Protein AF-A0A2U1Q0V3-F1 (afdb_monomer)

InterPro domains:
  IPR026960 Reverse transcriptase zinc-binding domain [PF13966] (306-371)

Sequence (558 aa):
MAVGLKFEVYTKCLMKVLKESGAGIWKVRDSSIFGAALTVEEHFVAVDLFVMAVGLKFEAHTKCLMKVLKESGAGILKVRDSSIFGASIRRKFFYGIQDGDKKIMWVKWSKILAAKKYGGLGVSSYFALNKALLFRWVWRFVIHDDSLWYRVISAMHGPSFLQCSSRYSSVWGNIVREIHKLKNKGVDLLSYCRIRVGNGLKTSFWKDPWIDDSLLCHRYPRVFALETNRDICVADKLSDSIDGSLRRSARGGSEEQQLVQLQNLVGSSVLSSVDDRWVWSLSGDGMFRVKGARTLLDEIFLPKDHNATRWCKFIPIKVNVFAWKLSIDRLPTRMNLLKRDVYIPDSSCPICKDSPEDSSHLFFTCSLAADVLRLICRWWGLNWTHISSYEEWLCWIKDIRLGSKIKLMLEGVFYIAWWSIWSFRNGLLFAAKIPRKDIIFDDIVSRAYRASNANYALVIPVIMLFCFLKVMNELKKSGFVKTINMMDISIDALFNNMNQNEGEVNELMGVKTKEVMIWNPLALVVEKKKVSKCKENIVVESDSKSDNEEEMNTAYGP

Radius of gyration: 36.23 Å; Cα contacts (8 Å, |Δi|>4): 499; chains: 1; bounding box: 94×77×94 Å

Structure (mmCIF, N/CA/C/O backbone):
data_AF-A0A2U1Q0V3-F1
#
_entry.id   AF-A0A2U1Q0V3-F1
#
loop_
_atom_site.group_PDB
_atom_site.id
_atom_site.type_symbol
_atom_site.label_atom_id
_atom_site.label_alt_id
_atom_site.label_comp_id
_atom_site.label_asym_id
_atom_site.label_entity_id
_atom_site.label_seq_id
_atom_site.pdbx_PDB_ins_code
_atom_site.Cartn_x
_atom_site.Cartn_y
_atom_site.Cartn_z
_atom_site.occupancy
_atom_site.B_iso_or_equiv
_atom_site.auth_seq_id
_atom_site.auth_comp_id
_atom_site.auth_asym_id
_atom_site.auth_atom_id
_atom_site.pdbx_PDB_model_num
ATOM 1 N N . MET A 1 1 ? 13.558 34.362 6.526 1.00 38.84 1 MET A N 1
ATOM 2 C CA . MET A 1 1 ? 12.897 35.024 7.679 1.00 38.84 1 MET A CA 1
ATOM 3 C C . MET A 1 1 ? 11.457 35.493 7.419 1.00 38.84 1 MET A C 1
ATOM 5 O O . MET A 1 1 ? 10.681 35.462 8.363 1.00 38.84 1 MET A O 1
ATOM 9 N N . ALA A 1 2 ? 11.041 35.850 6.193 1.00 25.94 2 ALA A N 1
ATOM 10 C CA . ALA A 1 2 ? 9.717 36.437 5.877 1.00 25.94 2 ALA A CA 1
ATOM 11 C C . ALA A 1 2 ? 8.440 35.576 6.132 1.00 25.94 2 ALA A C 1
ATOM 13 O O . ALA A 1 2 ? 7.379 35.867 5.584 1.00 25.94 2 ALA A O 1
ATOM 14 N N . VAL A 1 3 ? 8.518 34.523 6.955 1.00 27.48 3 VAL A N 1
ATOM 15 C CA . VAL A 1 3 ? 7.367 33.703 7.384 1.00 27.48 3 VAL A CA 1
ATOM 16 C C . VAL A 1 3 ? 6.773 34.210 8.707 1.00 27.48 3 VAL A C 1
ATOM 18 O O . VAL A 1 3 ? 5.558 34.163 8.866 1.00 27.48 3 VAL A O 1
ATOM 21 N N . GLY A 1 4 ? 7.587 34.763 9.619 1.00 29.81 4 GLY A N 1
ATOM 22 C CA . GLY A 1 4 ? 7.103 35.273 10.914 1.00 29.81 4 GLY A CA 1
ATOM 23 C C . GLY A 1 4 ? 6.165 36.479 10.778 1.00 29.81 4 GLY A C 1
ATOM 24 O O . GLY A 1 4 ? 5.038 36.449 11.263 1.00 29.81 4 GLY A O 1
ATOM 25 N N . LEU A 1 5 ? 6.587 37.501 10.025 1.00 28.25 5 LEU A N 1
ATOM 26 C CA . LEU A 1 5 ? 5.856 38.770 9.872 1.00 28.25 5 LEU A CA 1
ATOM 27 C C . LEU A 1 5 ? 4.450 38.631 9.258 1.00 28.25 5 LEU A C 1
ATOM 29 O O . LEU A 1 5 ? 3.595 39.479 9.494 1.00 28.25 5 LEU A O 1
ATOM 33 N N . LYS A 1 6 ? 4.162 37.561 8.500 1.00 28.88 6 LYS A N 1
ATOM 34 C CA . LYS A 1 6 ? 2.803 37.324 7.976 1.00 28.88 6 LYS A CA 1
ATOM 35 C C . LYS A 1 6 ? 1.842 36.743 9.016 1.00 28.88 6 LYS A C 1
ATOM 37 O O . LYS A 1 6 ? 0.636 36.884 8.840 1.00 28.88 6 LYS A O 1
ATOM 42 N N . PHE A 1 7 ? 2.336 36.128 10.091 1.00 30.66 7 PHE A N 1
ATOM 43 C CA . PHE A 1 7 ? 1.482 35.559 11.137 1.00 30.66 7 PHE A CA 1
ATOM 44 C C . PHE A 1 7 ? 0.834 36.658 11.997 1.00 30.66 7 PHE A C 1
ATOM 46 O O . PHE A 1 7 ? -0.358 36.602 12.289 1.00 30.66 7 PHE A O 1
ATOM 53 N N . GLU A 1 8 ? 1.596 37.708 12.311 1.00 31.20 8 GLU A N 1
ATOM 54 C CA . GLU A 1 8 ? 1.147 38.850 13.120 1.00 31.20 8 GLU A CA 1
ATOM 55 C C . GLU A 1 8 ? 0.091 39.722 12.411 1.00 31.20 8 GLU A C 1
ATOM 57 O O . GLU A 1 8 ? -0.823 40.259 13.037 1.00 31.20 8 GLU A O 1
ATOM 62 N N . VAL A 1 9 ? 0.164 39.820 11.078 1.00 34.69 9 VAL A N 1
ATOM 63 C CA . VAL A 1 9 ? -0.875 40.477 10.266 1.00 34.69 9 VAL A CA 1
ATOM 64 C C . VAL A 1 9 ? -2.188 39.684 10.319 1.00 34.69 9 VAL A C 1
ATOM 66 O O . VAL A 1 9 ? -3.260 40.276 10.426 1.00 34.69 9 VAL A O 1
ATOM 69 N N . TYR A 1 10 ? -2.125 38.348 10.314 1.00 32.56 10 TYR A N 1
ATOM 70 C CA . TYR A 1 10 ? -3.319 37.497 10.386 1.00 32.56 10 TYR A CA 1
ATOM 71 C C . TYR A 1 10 ? -4.047 37.597 11.735 1.00 32.56 10 TYR A C 1
ATOM 73 O O . TYR A 1 10 ? -5.277 37.684 11.744 1.00 32.56 10 TYR A O 1
ATOM 81 N N . THR A 1 11 ? -3.332 37.647 12.865 1.00 33.03 11 THR A N 1
ATOM 82 C CA . THR A 1 11 ? -3.964 37.863 14.182 1.00 33.03 11 THR A CA 1
ATOM 83 C C . THR A 1 11 ? -4.572 39.261 14.305 1.00 33.03 11 THR A C 1
ATOM 85 O O . THR A 1 11 ? -5.696 39.390 14.793 1.00 33.03 11 THR A O 1
ATOM 88 N N . LYS A 1 12 ? -3.907 40.302 13.785 1.00 34.78 12 LYS A N 1
ATOM 89 C CA . LYS A 1 12 ? -4.451 41.673 13.759 1.00 34.78 12 LYS A CA 1
ATOM 90 C C . LYS A 1 12 ? -5.697 41.807 12.867 1.00 34.78 12 LYS A C 1
ATOM 92 O O . LYS A 1 12 ? -6.630 42.513 13.243 1.00 34.78 12 LYS A O 1
ATOM 97 N N . CYS A 1 13 ? -5.788 41.077 11.751 1.00 33.62 13 CYS A N 1
ATOM 98 C CA . CYS A 1 13 ? -7.021 41.004 10.954 1.00 33.62 13 CYS A CA 1
ATOM 99 C C . CYS A 1 13 ? -8.158 40.247 11.667 1.00 33.62 13 CYS A C 1
ATOM 101 O O . CYS A 1 13 ? -9.304 40.695 11.620 1.00 33.62 13 CYS A O 1
ATOM 103 N N . LEU A 1 14 ? -7.864 39.132 12.349 1.00 36.75 14 LEU A N 1
ATOM 104 C CA . LEU A 1 14 ? -8.871 38.335 13.068 1.00 36.75 14 LEU A CA 1
ATOM 105 C C . LEU A 1 14 ? -9.560 39.146 14.182 1.00 36.75 14 LEU A C 1
ATOM 107 O O . LEU A 1 14 ? -10.786 39.124 14.295 1.00 36.75 14 LEU A O 1
ATOM 111 N N . MET A 1 15 ? -8.771 39.925 14.932 1.00 33.25 15 MET A N 1
ATOM 112 C CA . MET A 1 15 ? -9.235 40.848 15.979 1.00 33.25 15 MET A CA 1
ATOM 113 C C . MET A 1 15 ? -10.165 41.954 15.455 1.00 33.25 15 MET A C 1
ATOM 115 O O . MET A 1 15 ? -10.993 42.463 16.208 1.00 33.25 15 MET A O 1
ATOM 119 N N . LYS A 1 16 ? -10.040 42.335 14.176 1.00 35.25 16 LYS A N 1
ATOM 120 C CA . LYS A 1 16 ? -10.894 43.351 13.550 1.00 35.25 16 LYS A CA 1
ATOM 121 C C . LYS A 1 16 ? -12.216 42.755 13.061 1.00 35.25 16 LYS A C 1
ATOM 123 O O . LYS A 1 16 ? -13.275 43.249 13.433 1.00 35.25 16 LYS A O 1
ATOM 128 N N . VAL A 1 17 ? -12.167 41.647 12.315 1.00 34.84 17 VAL A N 1
ATOM 129 C CA . VAL A 1 17 ? -13.370 41.017 11.734 1.00 34.84 17 VAL A CA 1
ATOM 130 C C . VAL A 1 17 ? -14.378 40.610 12.811 1.00 34.84 17 VAL A C 1
ATOM 132 O O . VAL A 1 17 ? -15.554 40.932 12.678 1.00 34.84 17 VAL A O 1
ATOM 135 N N . LEU A 1 18 ? -13.935 39.980 13.907 1.00 33.97 18 LEU A N 1
ATOM 136 C CA . LEU A 1 18 ? -14.832 39.570 15.000 1.00 33.97 18 LEU A CA 1
ATOM 137 C C . LEU A 1 18 ? -15.496 40.753 15.727 1.00 33.97 18 LEU A C 1
ATOM 139 O O . LEU A 1 18 ? -16.548 40.576 16.336 1.00 33.97 18 LEU A O 1
ATOM 143 N N . LYS A 1 19 ? -14.909 41.954 15.644 1.00 33.81 19 LYS A N 1
ATOM 144 C CA . LYS A 1 19 ? -15.438 43.185 16.248 1.00 33.81 19 LYS A CA 1
ATOM 145 C C . LYS A 1 19 ? -16.420 43.929 15.331 1.00 33.81 19 LYS A C 1
ATOM 147 O O . LYS A 1 19 ? -17.204 44.736 15.814 1.00 33.81 19 LYS A O 1
ATOM 152 N N . GLU A 1 20 ? -16.386 43.646 14.028 1.00 37.56 20 GLU A N 1
ATOM 153 C CA . GLU A 1 20 ? -17.214 44.293 12.998 1.00 37.56 20 GLU A CA 1
ATOM 154 C C . GLU A 1 20 ? -18.357 43.393 12.485 1.00 37.56 20 GLU A C 1
ATOM 156 O O . GLU A 1 20 ? -19.349 43.898 11.968 1.00 37.56 20 GLU A O 1
ATOM 161 N N . SER A 1 21 ? -18.258 42.062 12.610 1.00 33.44 21 SER A N 1
ATOM 162 C CA . SER A 1 21 ? -19.098 41.136 11.828 1.00 33.44 21 SER A CA 1
ATOM 163 C C . SER A 1 21 ? -20.524 40.871 12.335 1.00 33.44 21 SER A C 1
ATOM 165 O O . SER A 1 21 ? -21.230 40.112 11.677 1.00 33.44 21 SER A O 1
ATOM 167 N N . GLY A 1 22 ? -20.941 41.430 13.481 1.00 35.38 22 GLY A N 1
ATOM 168 C CA . GLY A 1 22 ? -22.347 41.485 13.942 1.00 35.38 22 GLY A CA 1
ATOM 169 C C . GLY A 1 22 ? -23.189 40.215 13.725 1.00 35.38 22 GLY A C 1
ATOM 170 O O . GLY A 1 22 ? -24.309 40.301 13.226 1.00 35.38 22 GLY A O 1
ATOM 171 N N . ALA A 1 23 ? -22.635 39.031 14.011 1.00 31.52 23 ALA A N 1
ATOM 172 C CA . ALA A 1 23 ? -23.028 37.772 13.366 1.00 31.52 23 ALA A CA 1
ATOM 173 C C . ALA A 1 23 ? -24.299 37.102 13.936 1.00 31.52 23 ALA A C 1
ATOM 175 O O . ALA A 1 23 ? -24.322 35.900 14.202 1.00 31.52 23 ALA A O 1
ATOM 176 N N . GLY A 1 24 ? -25.377 37.872 14.087 1.00 28.47 24 GLY A N 1
ATOM 177 C CA . GLY A 1 24 ? -26.683 37.389 14.511 1.00 28.47 24 GLY A CA 1
ATOM 178 C C . GLY A 1 24 ? -27.832 38.104 13.807 1.00 28.47 24 GLY A C 1
ATOM 179 O O . GLY A 1 24 ? -28.336 39.096 14.314 1.00 28.47 24 GLY A O 1
ATOM 180 N N . ILE A 1 25 ? -28.365 37.502 12.736 1.00 26.59 25 ILE A N 1
ATOM 181 C CA . ILE A 1 25 ? -29.818 37.570 12.487 1.00 26.59 25 ILE A CA 1
ATOM 182 C C . ILE A 1 25 ? -30.473 36.405 13.244 1.00 26.59 25 ILE A C 1
ATOM 184 O O . ILE A 1 25 ? -31.110 35.520 12.678 1.00 26.59 25 ILE A O 1
ATOM 188 N N . TRP A 1 26 ? -30.288 36.418 14.564 1.00 28.30 26 TRP A N 1
ATOM 189 C CA . TRP A 1 26 ? -31.299 35.937 15.495 1.00 28.30 26 TRP A CA 1
ATOM 190 C C . TRP A 1 26 ? -32.095 37.172 15.894 1.00 28.30 26 TRP A C 1
ATOM 192 O O . TRP A 1 26 ? -31.518 38.147 16.371 1.00 28.30 26 TRP A O 1
ATOM 202 N N . LYS A 1 27 ? -33.406 37.174 15.644 1.00 27.03 27 LYS A N 1
ATOM 203 C CA . LYS A 1 27 ? -34.246 38.367 15.815 1.00 27.03 27 LYS A CA 1
ATOM 204 C C . LYS A 1 27 ? -34.647 38.555 17.284 1.00 27.03 27 LYS A C 1
ATOM 206 O O . LYS A 1 27 ? -35.817 38.434 17.635 1.00 27.03 27 LYS A O 1
ATOM 211 N N . VAL A 1 28 ? -33.656 38.823 18.128 1.00 26.34 28 VAL A N 1
ATOM 212 C CA . VAL A 1 28 ? -33.822 39.194 19.537 1.00 26.34 28 VAL A CA 1
ATOM 213 C C . VAL A 1 28 ? -34.018 40.710 19.607 1.00 26.34 28 VAL A C 1
ATOM 215 O O . VAL A 1 28 ? -33.249 41.464 19.011 1.00 26.34 28 VAL A O 1
ATOM 218 N N . ARG A 1 29 ? -35.086 41.156 20.276 1.00 24.45 29 ARG A N 1
ATOM 219 C CA . ARG A 1 29 ? -35.267 42.566 20.650 1.00 24.45 29 ARG A CA 1
ATOM 220 C C . ARG A 1 29 ? -34.455 42.865 21.913 1.00 24.45 29 ARG A C 1
ATOM 222 O O . ARG A 1 29 ? -34.204 41.961 22.699 1.00 24.45 29 ARG A O 1
ATOM 229 N N . ASP A 1 30 ? -34.116 44.139 22.068 1.00 25.05 30 ASP A N 1
ATOM 230 C CA . ASP A 1 30 ? -33.418 44.750 23.204 1.00 25.05 30 ASP A CA 1
ATOM 231 C C . ASP A 1 30 ? -31.928 44.396 23.358 1.00 25.05 30 ASP A C 1
ATOM 233 O O . ASP A 1 30 ? -31.509 43.312 23.758 1.00 25.05 30 ASP A O 1
ATOM 237 N N . SER A 1 31 ? -31.102 45.392 23.031 1.00 27.16 31 SER A N 1
ATOM 238 C CA . SER A 1 31 ? -29.641 45.375 23.098 1.00 27.16 31 SER A CA 1
ATOM 239 C C . SER A 1 31 ? -29.151 46.030 24.395 1.00 27.16 31 SER A C 1
ATOM 241 O O . SER A 1 31 ? -28.664 47.161 24.377 1.00 27.16 31 SER A O 1
ATOM 243 N N . SER A 1 32 ? -29.322 45.344 25.526 1.00 26.66 32 SER A N 1
ATOM 244 C CA . SER A 1 32 ? -29.012 45.880 26.868 1.00 26.66 32 SER A CA 1
ATOM 245 C C . SER A 1 32 ? -28.330 44.886 27.824 1.00 26.66 32 SER A C 1
ATOM 247 O O . SER A 1 32 ? -28.097 45.212 28.986 1.00 26.66 32 SER A O 1
ATOM 249 N N . ILE A 1 33 ? -27.982 43.683 27.353 1.00 31.12 33 ILE A N 1
ATOM 250 C CA . ILE A 1 33 ? -27.336 42.608 28.131 1.00 31.12 33 ILE A CA 1
ATOM 251 C C . ILE A 1 33 ? -26.163 42.030 27.305 1.00 31.12 33 ILE A C 1
ATOM 253 O O . ILE A 1 33 ? -26.125 42.201 26.088 1.00 31.12 33 ILE A O 1
ATOM 257 N N . PHE A 1 34 ? -25.226 41.335 27.965 1.00 25.95 34 PHE A N 1
ATOM 258 C CA . PHE A 1 34 ? -24.022 40.673 27.417 1.00 25.95 34 PHE A CA 1
ATOM 259 C C . PHE A 1 34 ? -22.784 41.552 27.177 1.00 25.95 34 PHE A C 1
ATOM 261 O O . PHE A 1 34 ? -22.203 41.581 26.094 1.00 25.95 34 PHE A O 1
ATOM 268 N N . GLY A 1 35 ? -22.277 42.148 28.259 1.00 27.12 35 GLY A N 1
ATOM 269 C CA . GLY A 1 35 ? -20.833 42.333 28.419 1.00 27.12 35 GLY A CA 1
ATOM 270 C C . GLY A 1 35 ? -20.202 41.075 29.029 1.00 27.12 35 GLY A C 1
ATOM 271 O O . GLY A 1 35 ? -20.297 40.879 30.235 1.00 27.12 35 GLY A O 1
ATOM 272 N N . ALA A 1 36 ? -19.568 40.226 28.215 1.00 30.08 36 ALA A N 1
ATOM 273 C CA . ALA A 1 36 ? -18.782 39.076 28.676 1.00 30.08 36 ALA A CA 1
ATOM 274 C C . ALA A 1 36 ? -17.645 38.770 27.686 1.00 30.08 36 ALA A C 1
ATOM 276 O O . ALA A 1 36 ? -17.841 38.828 26.472 1.00 30.08 36 ALA A O 1
ATOM 277 N N . ALA A 1 37 ? -16.454 38.449 28.195 1.00 30.72 37 ALA A N 1
ATOM 278 C CA . ALA A 1 37 ? -15.319 38.043 27.369 1.00 30.72 37 ALA A CA 1
ATOM 279 C C . ALA A 1 37 ? -15.319 36.520 27.171 1.00 30.72 37 ALA A C 1
ATOM 281 O O . ALA A 1 37 ? -15.400 35.778 28.147 1.00 30.72 37 ALA A O 1
ATOM 282 N N . LEU A 1 38 ? -15.184 36.064 25.921 1.00 35.19 38 LEU A N 1
ATOM 283 C CA . LEU A 1 38 ? -15.036 34.640 25.603 1.00 35.19 38 LEU A CA 1
ATOM 284 C C . LEU A 1 38 ? -13.763 34.080 26.245 1.00 35.19 38 LEU A C 1
ATOM 286 O O . LEU A 1 38 ? -12.663 34.599 26.034 1.00 35.19 38 LEU A O 1
ATOM 290 N N . THR A 1 39 ? -13.920 32.993 26.989 1.00 34.06 39 THR A N 1
ATOM 291 C CA . THR A 1 39 ? -12.842 32.293 27.687 1.00 34.06 39 THR A CA 1
ATOM 292 C C . THR A 1 39 ? -11.847 31.642 26.718 1.00 34.06 39 THR A C 1
ATOM 294 O O . THR A 1 39 ? -12.054 31.551 25.501 1.00 34.06 39 THR A O 1
ATOM 297 N N . VAL A 1 40 ? -10.731 31.155 27.269 1.00 31.67 40 VAL A N 1
ATOM 298 C CA . VAL A 1 40 ? -9.712 30.429 26.498 1.00 31.67 40 VAL A CA 1
ATOM 299 C C . VAL A 1 40 ? -10.255 29.092 25.969 1.00 31.67 40 VAL A C 1
ATOM 301 O O . VAL A 1 40 ? -9.932 28.730 24.839 1.00 31.67 40 VAL A O 1
ATOM 304 N N . GLU A 1 41 ? -11.129 28.388 26.706 1.00 29.94 41 GLU A N 1
ATOM 305 C CA . GLU A 1 41 ? -11.773 27.157 26.206 1.00 29.94 41 GLU A CA 1
ATOM 306 C C . GLU A 1 41 ? -12.657 27.434 24.984 1.00 29.94 41 GLU A C 1
ATOM 308 O O . GLU A 1 41 ? -12.587 26.716 23.985 1.00 29.94 41 GLU A O 1
ATOM 313 N N . GLU A 1 42 ? -13.452 28.505 25.028 1.00 35.19 42 GLU A N 1
ATOM 314 C CA . GLU A 1 42 ? -14.334 28.898 23.925 1.00 35.19 42 GLU A CA 1
ATOM 315 C C . GLU A 1 42 ? -13.536 29.318 22.686 1.00 35.19 42 GLU A C 1
ATOM 317 O O . GLU A 1 42 ? -13.917 28.973 21.568 1.00 35.19 42 GLU A O 1
ATOM 322 N N . HIS A 1 43 ? -12.375 29.959 22.863 1.00 32.97 43 HIS A N 1
ATOM 323 C CA . HIS A 1 43 ? -11.419 30.172 21.772 1.00 32.97 43 HIS A CA 1
ATOM 324 C C . HIS A 1 43 ? -10.865 28.852 21.220 1.00 32.97 43 HIS A C 1
ATOM 326 O O . HIS A 1 43 ? -10.797 28.687 20.001 1.00 32.97 43 HIS A O 1
ATOM 332 N N . PHE A 1 44 ? -10.506 27.890 22.075 1.00 34.41 44 PHE A N 1
ATOM 333 C CA . PHE A 1 44 ? -10.035 26.582 21.615 1.00 34.41 44 PHE A CA 1
ATOM 334 C C . PHE A 1 44 ? -11.112 25.795 20.870 1.00 34.41 44 PHE A C 1
ATOM 336 O O . PHE A 1 44 ? -10.774 25.159 19.877 1.00 34.41 44 PHE A O 1
ATOM 343 N N . VAL A 1 45 ? -12.391 25.870 21.251 1.00 37.59 45 VAL A N 1
ATOM 344 C CA . VAL A 1 45 ? -13.482 25.233 20.489 1.00 37.59 45 VAL A CA 1
ATOM 345 C C . VAL A 1 45 ? -13.912 26.039 19.270 1.00 37.59 45 VAL A C 1
ATOM 347 O O . VAL A 1 45 ? -14.233 25.424 18.259 1.00 37.59 45 VAL A O 1
ATOM 350 N N . ALA A 1 46 ? -13.806 27.369 19.261 1.00 35.38 46 ALA A N 1
ATOM 351 C CA . ALA A 1 46 ? -13.881 28.134 18.018 1.00 35.38 46 ALA A CA 1
ATOM 352 C C . ALA A 1 46 ? -12.777 27.690 17.038 1.00 35.38 46 ALA A C 1
ATOM 354 O O . ALA A 1 46 ? -13.047 27.512 15.851 1.00 35.38 46 ALA A O 1
ATOM 355 N N . VAL A 1 47 ? -11.564 27.414 17.533 1.00 35.94 47 VAL A N 1
ATOM 356 C CA . VAL A 1 47 ? -10.450 26.867 16.743 1.00 35.94 47 VAL A CA 1
ATOM 357 C C . VAL A 1 47 ? -10.661 25.397 16.364 1.00 35.94 47 VAL A C 1
ATOM 359 O O . VAL A 1 47 ? -10.426 25.070 15.209 1.00 35.94 47 VAL A O 1
ATOM 362 N N . ASP A 1 48 ? -11.135 24.506 17.239 1.00 36.78 48 ASP A N 1
ATOM 363 C CA . ASP A 1 48 ? -11.359 23.085 16.909 1.00 36.78 48 ASP A CA 1
ATOM 364 C C . ASP A 1 48 ? -12.581 22.915 15.979 1.00 36.78 48 ASP A C 1
ATOM 366 O O . ASP A 1 48 ? -12.530 22.122 15.040 1.00 36.78 48 ASP A O 1
ATOM 370 N N . LEU A 1 49 ? -13.638 23.728 16.123 1.00 40.44 49 LEU A N 1
ATOM 371 C CA . LEU A 1 49 ? -14.732 23.831 15.146 1.00 40.44 49 LEU A CA 1
ATOM 372 C C . LEU A 1 49 ? -14.250 24.454 13.834 1.00 40.44 49 LEU A C 1
ATOM 374 O O . LEU A 1 49 ? -14.637 23.976 12.769 1.00 40.44 49 LEU A O 1
ATOM 378 N N . PHE A 1 50 ? -13.365 25.455 13.869 1.00 38.16 50 PHE A N 1
ATOM 379 C CA . PHE A 1 50 ? -12.712 25.978 12.667 1.00 38.16 50 PHE A CA 1
ATOM 380 C C . PHE A 1 50 ? -11.782 24.937 12.029 1.00 38.16 50 PHE A C 1
ATOM 382 O O . PHE A 1 50 ? -11.725 24.877 10.810 1.00 38.16 50 PHE A O 1
ATOM 389 N N . VAL A 1 51 ? -11.118 24.067 12.795 1.00 37.38 51 VAL A N 1
ATOM 390 C CA . VAL A 1 51 ? -10.238 22.986 12.313 1.00 37.38 51 VAL A CA 1
ATOM 391 C C . VAL A 1 51 ? -11.037 21.789 11.795 1.00 37.38 51 VAL A C 1
ATOM 393 O O . VAL A 1 51 ? -10.658 21.221 10.772 1.00 37.38 51 VAL A O 1
ATOM 396 N N . MET A 1 52 ? -12.187 21.450 12.383 1.00 41.53 52 MET A N 1
ATOM 397 C CA . MET A 1 52 ? -13.173 20.550 11.772 1.00 41.53 52 MET A CA 1
ATOM 398 C C . MET A 1 52 ? -13.685 21.156 10.463 1.00 41.53 52 MET A C 1
ATOM 400 O O . MET A 1 52 ? -13.636 20.515 9.408 1.00 41.53 52 MET A O 1
ATOM 404 N N . ALA A 1 53 ? -14.113 22.419 10.515 1.00 37.41 53 ALA A N 1
ATOM 405 C CA . ALA A 1 53 ? -14.552 23.154 9.348 1.00 37.41 53 ALA A CA 1
ATOM 406 C C . ALA A 1 53 ? -13.435 23.272 8.309 1.00 37.41 53 ALA A C 1
ATOM 408 O O . ALA A 1 53 ? -13.795 23.286 7.147 1.00 37.41 53 ALA A O 1
ATOM 409 N N . VAL A 1 54 ? -12.140 23.282 8.683 1.00 37.00 54 VAL A N 1
ATOM 410 C CA . VAL A 1 54 ? -10.920 23.303 7.838 1.00 37.00 54 VAL A CA 1
ATOM 411 C C . VAL A 1 54 ? -10.463 21.929 7.357 1.00 37.00 54 VAL A C 1
ATOM 413 O O . VAL A 1 54 ? -9.950 21.844 6.245 1.00 37.00 54 VAL A O 1
ATOM 416 N N . GLY A 1 55 ? -10.800 20.837 8.038 1.00 36.19 55 GLY A N 1
ATOM 417 C CA . GLY A 1 55 ? -10.841 19.513 7.411 1.00 36.19 55 GLY A CA 1
ATOM 418 C C . GLY A 1 55 ? -11.812 19.521 6.223 1.00 36.19 55 GLY A C 1
ATOM 419 O O . GLY A 1 55 ? -11.456 19.144 5.106 1.00 36.19 55 GLY A O 1
ATOM 420 N N . LEU A 1 56 ? -12.998 20.098 6.433 1.00 39.78 56 LEU A N 1
ATOM 421 C CA . LEU A 1 56 ? -14.033 20.316 5.411 1.00 39.78 56 LEU A CA 1
ATOM 422 C C . LEU A 1 56 ? -13.770 21.558 4.518 1.00 39.78 56 LEU A C 1
ATOM 424 O O . LEU A 1 56 ? -14.400 21.729 3.473 1.00 39.78 56 LEU A O 1
ATOM 428 N N . LYS A 1 57 ? -12.788 22.400 4.870 1.00 35.38 57 LYS A N 1
ATOM 429 C CA . LYS A 1 57 ? -12.272 23.535 4.080 1.00 35.38 57 LYS A CA 1
ATOM 430 C C . LYS A 1 57 ? -10.989 23.147 3.352 1.00 35.38 57 LYS A C 1
ATOM 432 O O . LYS A 1 57 ? -10.583 23.894 2.483 1.00 35.38 57 LYS A O 1
ATOM 437 N N . PHE A 1 58 ? -10.434 21.949 3.522 1.00 34.47 58 PHE A N 1
ATOM 438 C CA . PHE A 1 58 ? -9.637 21.319 2.463 1.00 34.47 58 PHE A CA 1
ATOM 439 C C . PHE A 1 58 ? -10.562 20.994 1.272 1.00 34.47 58 PHE A C 1
ATOM 441 O O . PHE A 1 58 ? -10.249 21.267 0.114 1.00 34.47 58 PHE A O 1
ATOM 448 N N . GLU A 1 59 ? -11.794 20.584 1.584 1.00 34.59 59 GLU A N 1
ATOM 449 C CA . GLU A 1 59 ? -12.970 20.505 0.703 1.00 34.59 59 GLU A CA 1
ATOM 450 C C . GLU A 1 59 ? -13.607 21.886 0.365 1.00 34.59 59 GLU A C 1
ATOM 452 O O . GLU A 1 59 ? -14.651 21.951 -0.286 1.00 34.59 59 GLU A O 1
ATOM 457 N N . ALA A 1 60 ? -12.991 23.022 0.738 1.00 33.28 60 ALA A N 1
ATOM 458 C CA . ALA A 1 60 ? -13.475 24.354 0.334 1.00 33.28 60 ALA A CA 1
ATOM 459 C C . ALA A 1 60 ? -12.409 25.401 -0.056 1.00 33.28 60 ALA A C 1
ATOM 461 O O . ALA A 1 60 ? -12.749 26.345 -0.754 1.00 33.28 60 ALA A O 1
ATOM 462 N N . HIS A 1 61 ? -11.124 25.206 0.237 1.00 33.75 61 HIS A N 1
ATOM 463 C CA . HIS A 1 61 ? -10.013 25.808 -0.506 1.00 33.75 61 HIS A CA 1
ATOM 464 C C . HIS A 1 61 ? -10.017 25.263 -1.932 1.00 33.75 61 HIS A C 1
ATOM 466 O O . HIS A 1 61 ? -9.848 26.020 -2.879 1.00 33.75 61 HIS A O 1
ATOM 472 N N . THR A 1 62 ? -10.342 23.977 -2.094 1.00 35.00 62 THR A N 1
ATOM 473 C CA . THR A 1 62 ? -10.699 23.399 -3.393 1.00 35.00 62 THR A CA 1
ATOM 474 C C . THR A 1 62 ? -11.939 24.067 -3.997 1.00 35.00 62 THR A C 1
ATOM 476 O O . THR A 1 62 ? -11.905 24.368 -5.180 1.00 35.00 62 THR A O 1
ATOM 479 N N . LYS A 1 63 ? -12.984 24.418 -3.224 1.00 34.38 63 LYS A N 1
ATOM 480 C CA . LYS A 1 63 ? -14.115 25.239 -3.728 1.00 34.38 63 LYS A CA 1
ATOM 481 C C . LYS A 1 63 ? -13.727 26.683 -4.068 1.00 34.38 63 LYS A C 1
ATOM 483 O O . LYS A 1 63 ? -14.312 27.243 -4.981 1.00 34.38 63 LYS A O 1
ATOM 488 N N . CYS A 1 64 ? -12.760 27.277 -3.370 1.00 33.09 64 CYS A N 1
ATOM 489 C CA . CYS A 1 64 ? -12.257 28.622 -3.653 1.00 33.09 64 CYS A CA 1
ATOM 490 C C . CYS A 1 64 ? -11.438 28.627 -4.954 1.00 33.09 64 CYS A C 1
ATOM 492 O O . CYS A 1 64 ? -11.701 29.422 -5.851 1.00 33.09 64 CYS A O 1
ATOM 494 N N . LEU A 1 65 ? -10.558 27.634 -5.125 1.00 31.61 65 LEU A N 1
ATOM 495 C CA . LEU A 1 65 ? -9.882 27.340 -6.391 1.00 31.61 65 LEU A CA 1
ATOM 496 C C . LEU A 1 65 ? -10.903 27.065 -7.512 1.00 31.61 65 LEU A C 1
ATOM 498 O O . LEU A 1 65 ? -10.789 27.605 -8.605 1.00 31.61 65 LEU A O 1
ATOM 502 N N . MET A 1 66 ? -11.961 26.299 -7.219 1.00 33.19 66 MET A N 1
ATOM 503 C CA . MET A 1 66 ? -13.073 26.069 -8.147 1.00 33.19 66 MET A CA 1
ATOM 504 C C . MET A 1 66 ? -13.940 27.312 -8.386 1.00 33.19 66 MET A C 1
ATOM 506 O O . MET A 1 66 ? -14.694 27.294 -9.346 1.00 33.19 66 MET A O 1
ATOM 510 N N . LYS A 1 67 ? -13.860 28.379 -7.574 1.00 33.38 67 LYS A N 1
ATOM 511 C CA . LYS A 1 67 ? -14.538 29.659 -7.843 1.00 33.38 67 LYS A CA 1
ATOM 512 C C . LYS A 1 67 ? -13.769 30.448 -8.902 1.00 33.38 67 LYS A C 1
ATOM 514 O O . LYS A 1 67 ? -14.372 30.854 -9.887 1.00 33.38 67 LYS A O 1
ATOM 519 N N . VAL A 1 68 ? -12.444 30.527 -8.765 1.00 33.34 68 VAL A N 1
ATOM 520 C CA . VAL A 1 68 ? -11.541 31.085 -9.791 1.00 33.34 68 VAL A CA 1
ATOM 521 C C . VAL A 1 68 ? -11.658 30.304 -11.114 1.00 33.34 68 VAL A C 1
ATOM 523 O O . VAL A 1 68 ? -11.709 30.894 -12.191 1.00 33.34 68 VAL A O 1
ATOM 526 N N . LEU A 1 69 ? -11.814 28.974 -11.049 1.00 30.75 69 LEU A N 1
ATOM 527 C CA . LEU A 1 69 ? -12.100 28.133 -12.227 1.00 30.75 69 LEU A CA 1
ATOM 528 C C . LEU A 1 69 ? -13.550 28.251 -12.753 1.00 30.75 69 LEU A C 1
ATOM 530 O O . LEU A 1 69 ? -13.836 27.839 -13.874 1.00 30.75 69 LEU A O 1
ATOM 534 N N . LYS A 1 70 ? -14.477 28.818 -11.970 1.00 31.25 70 LYS A N 1
ATOM 535 C CA . LYS A 1 70 ? -15.858 29.110 -12.398 1.00 31.25 70 LYS A CA 1
ATOM 536 C C . LYS A 1 70 ? -15.938 30.436 -13.146 1.00 31.25 70 LYS A C 1
ATOM 538 O O . LYS A 1 70 ? -16.658 30.548 -14.130 1.00 31.25 70 LYS A O 1
ATOM 543 N N . GLU A 1 71 ? -15.160 31.413 -12.688 1.00 34.72 71 GLU A N 1
ATOM 544 C CA . GLU A 1 71 ? -14.958 32.721 -13.324 1.00 34.72 71 GLU A CA 1
ATOM 545 C C . GLU A 1 71 ? -14.201 32.594 -14.671 1.00 34.72 71 GLU A C 1
ATOM 547 O O . GLU A 1 71 ? -14.220 33.519 -15.474 1.00 34.72 71 GLU A O 1
ATOM 552 N N . SER A 1 72 ? -13.637 31.414 -14.973 1.00 28.84 72 SER A N 1
ATOM 553 C CA . SER A 1 72 ? -13.071 31.018 -16.279 1.00 28.84 72 SER A CA 1
ATOM 554 C C . SER A 1 72 ? -13.929 29.995 -17.062 1.00 28.84 72 SER A C 1
ATOM 556 O O . SER A 1 72 ? -13.434 29.297 -17.943 1.00 28.84 72 SER A O 1
ATOM 558 N N . GLY A 1 73 ? -15.239 29.923 -16.785 1.00 25.98 73 GLY A N 1
ATOM 559 C CA . GLY A 1 73 ? -16.228 29.321 -17.697 1.00 25.98 73 GLY A CA 1
ATOM 560 C C . GLY A 1 73 ? -16.526 27.823 -17.537 1.00 25.98 73 GLY A C 1
ATOM 561 O O . GLY A 1 73 ? -17.320 27.282 -18.306 1.00 25.98 73 GLY A O 1
ATOM 562 N N . ALA A 1 74 ? -15.954 27.128 -16.547 1.00 26.80 74 ALA A N 1
ATOM 563 C CA . ALA A 1 74 ? -16.215 25.699 -16.339 1.00 26.80 74 ALA A CA 1
ATOM 564 C C . ALA A 1 74 ? -17.546 25.421 -15.597 1.00 26.80 74 ALA A C 1
ATOM 566 O O . ALA A 1 74 ? -17.819 25.955 -14.517 1.00 26.80 74 ALA A O 1
ATOM 567 N N . GLY A 1 75 ? -18.375 24.540 -16.166 1.00 26.86 75 GLY A N 1
ATOM 568 C CA . GLY A 1 75 ? -19.735 24.254 -15.696 1.00 26.86 75 GLY A CA 1
ATOM 569 C C . GLY A 1 75 ? -19.853 23.453 -14.384 1.00 26.86 75 GLY A C 1
ATOM 570 O O . GLY A 1 75 ? -19.141 22.484 -14.148 1.00 26.86 75 GLY A O 1
ATOM 571 N N . ILE A 1 76 ? -20.823 23.874 -13.562 1.00 27.75 76 ILE A N 1
ATOM 572 C CA . ILE A 1 76 ? -21.520 23.183 -12.452 1.00 27.75 76 ILE A CA 1
ATOM 573 C C . ILE A 1 76 ? -20.938 21.828 -11.976 1.00 27.75 76 ILE A C 1
ATOM 575 O O . ILE A 1 76 ? -21.231 20.776 -12.538 1.00 27.75 76 ILE A O 1
ATOM 579 N N . LEU A 1 77 ? -20.302 21.822 -10.795 1.00 26.00 77 LEU A N 1
ATOM 580 C CA . LEU A 1 77 ? -20.049 20.610 -9.998 1.00 26.00 77 LEU A CA 1
ATOM 581 C C . LEU A 1 77 ? -20.576 20.766 -8.559 1.00 26.00 77 LEU A C 1
ATOM 583 O O . LEU A 1 77 ? -20.250 21.725 -7.859 1.00 26.00 77 LEU A O 1
ATOM 587 N N . LYS A 1 78 ? -21.415 19.816 -8.115 1.00 28.31 78 LYS A N 1
ATOM 588 C CA . LYS A 1 78 ? -22.023 19.787 -6.767 1.00 28.31 78 LYS A CA 1
ATOM 589 C C . LYS A 1 78 ? -21.076 19.184 -5.713 1.00 28.31 78 LYS A C 1
ATOM 591 O O . LYS A 1 78 ? -20.118 18.481 -6.021 1.00 28.31 78 LYS A O 1
ATOM 596 N N . VAL A 1 79 ? -21.380 19.444 -4.439 1.00 32.69 79 VAL A N 1
ATOM 597 C CA . VAL A 1 79 ? -20.544 19.136 -3.258 1.00 32.69 79 VAL A CA 1
ATOM 598 C C . VAL A 1 79 ? -20.562 17.638 -2.880 1.00 32.69 79 VAL A C 1
ATOM 600 O O . VAL A 1 79 ? -21.045 17.267 -1.817 1.00 32.69 79 VAL A O 1
ATOM 603 N N . ARG A 1 80 ? -20.073 16.755 -3.762 1.00 31.98 80 ARG A N 1
ATOM 604 C CA . ARG A 1 80 ? -19.860 15.317 -3.463 1.00 31.98 80 ARG A CA 1
ATOM 605 C C . ARG A 1 80 ? -18.392 14.871 -3.495 1.00 31.98 80 ARG A C 1
ATOM 607 O O . ARG A 1 80 ? -18.037 13.921 -2.804 1.00 31.98 80 ARG A O 1
ATOM 614 N N . ASP A 1 81 ? -17.541 15.574 -4.243 1.00 43.28 81 ASP A N 1
ATOM 615 C CA . ASP A 1 81 ? -16.341 14.960 -4.832 1.00 43.28 81 ASP A CA 1
ATOM 616 C C . ASP A 1 81 ? -14.992 15.571 -4.416 1.00 43.28 81 ASP A C 1
ATOM 618 O O . ASP A 1 81 ? -14.000 15.408 -5.121 1.00 43.28 81 ASP A O 1
ATOM 622 N N . SER A 1 82 ? -14.873 16.201 -3.242 1.00 43.50 82 SER A N 1
ATOM 623 C CA . SER A 1 82 ? -13.559 16.664 -2.742 1.00 43.50 82 SER A CA 1
ATOM 624 C C . SER A 1 82 ? -12.519 15.541 -2.647 1.00 43.50 82 SER A C 1
ATOM 626 O O . SER A 1 82 ? -11.347 15.733 -2.972 1.00 43.50 82 SER A O 1
ATOM 628 N N . SER A 1 83 ? -12.958 14.342 -2.250 1.00 45.84 83 SER A N 1
ATOM 629 C CA . SER A 1 83 ? -12.106 13.158 -2.156 1.00 45.84 83 SER A CA 1
ATOM 630 C C . SER A 1 83 ? -11.679 12.628 -3.526 1.00 45.84 83 SER A C 1
ATOM 632 O O . SER A 1 83 ? -10.537 12.190 -3.681 1.00 45.84 83 SER A O 1
ATOM 634 N N . ILE A 1 84 ? -12.548 12.746 -4.535 1.00 55.06 84 ILE A N 1
ATOM 635 C CA . ILE A 1 84 ? -12.241 12.409 -5.928 1.00 55.06 84 ILE A CA 1
ATOM 636 C C . ILE A 1 84 ? -11.320 13.473 -6.536 1.00 55.06 84 ILE A C 1
ATOM 638 O O . ILE A 1 84 ? -10.344 13.116 -7.186 1.00 55.06 84 ILE A O 1
ATOM 642 N N . PHE A 1 85 ? -11.534 14.760 -6.253 1.00 54.88 85 PHE A N 1
ATOM 643 C CA . PHE A 1 85 ? -10.680 15.867 -6.695 1.00 54.88 85 PHE A CA 1
ATOM 644 C C . PHE A 1 85 ? -9.261 15.766 -6.109 1.00 54.88 85 PHE A C 1
ATOM 646 O O . PHE A 1 85 ? -8.280 15.764 -6.855 1.00 54.88 85 PHE A O 1
ATOM 653 N N . GLY A 1 86 ? -9.135 15.567 -4.792 1.00 58.97 86 GLY A N 1
ATOM 654 C CA . GLY A 1 86 ? -7.850 15.366 -4.114 1.00 58.97 86 GLY A CA 1
ATOM 655 C C . GLY A 1 86 ? -7.110 14.104 -4.574 1.00 58.97 86 GLY A C 1
ATOM 656 O O . GLY A 1 86 ? -5.887 14.124 -4.741 1.00 58.97 86 GLY A O 1
ATOM 657 N N . ALA A 1 87 ? -7.834 13.015 -4.857 1.00 67.12 87 ALA A N 1
ATOM 658 C CA . ALA A 1 87 ? -7.262 11.833 -5.502 1.00 67.12 87 ALA A CA 1
ATOM 659 C C . ALA A 1 87 ? -6.856 12.105 -6.964 1.00 67.12 87 ALA A C 1
ATOM 661 O O . ALA A 1 87 ? -5.808 11.630 -7.401 1.00 67.12 87 ALA A O 1
ATOM 662 N N . SER A 1 88 ? -7.640 12.892 -7.706 1.00 71.75 88 SER A N 1
ATOM 663 C CA . SER A 1 88 ? -7.391 13.227 -9.110 1.00 71.75 88 SER A CA 1
ATOM 664 C C . SER A 1 88 ? -6.153 14.108 -9.282 1.00 71.75 88 SER A C 1
ATOM 666 O O . SER A 1 88 ? -5.362 13.827 -10.176 1.00 71.75 88 SER A O 1
ATOM 668 N N . ILE A 1 89 ? -5.910 15.084 -8.396 1.00 75.81 89 ILE A N 1
ATOM 669 C CA . ILE A 1 89 ? -4.666 15.878 -8.387 1.00 75.81 89 ILE A CA 1
ATOM 670 C C . ILE A 1 89 ? -3.451 14.977 -8.136 1.00 75.81 89 ILE A C 1
ATOM 672 O O . ILE A 1 89 ? -2.504 14.996 -8.920 1.00 75.81 89 ILE A O 1
ATOM 676 N N . ARG A 1 90 ? -3.484 14.129 -7.093 1.00 77.44 90 ARG A N 1
ATOM 677 C CA . ARG A 1 90 ? -2.381 13.188 -6.799 1.00 77.44 90 ARG A CA 1
ATOM 678 C C . ARG A 1 90 ? -2.113 12.238 -7.972 1.00 77.44 90 ARG A C 1
ATOM 680 O O . ARG A 1 90 ? -0.956 11.964 -8.281 1.00 77.44 90 ARG A O 1
ATOM 687 N N . ARG A 1 91 ? -3.173 11.778 -8.645 1.00 83.12 91 ARG A N 1
ATOM 688 C CA . ARG A 1 91 ? -3.104 10.958 -9.861 1.00 83.12 91 ARG A CA 1
ATOM 689 C C . ARG A 1 91 ? -2.495 11.733 -11.036 1.00 83.12 91 ARG A C 1
ATOM 691 O O . ARG A 1 91 ? -1.548 11.227 -11.627 1.00 83.12 91 ARG A O 1
ATOM 698 N N . LYS A 1 92 ? -2.986 12.941 -11.355 1.00 82.25 92 LYS A N 1
ATOM 699 C CA . LYS A 1 92 ? -2.433 13.804 -12.419 1.00 82.25 92 LYS A CA 1
ATOM 700 C C . LYS A 1 92 ? -0.935 14.021 -12.215 1.00 82.25 92 LYS A C 1
ATOM 702 O O . LYS A 1 92 ? -0.153 13.717 -13.110 1.00 82.25 92 LYS A O 1
ATOM 707 N N . PHE A 1 93 ? -0.544 14.439 -11.009 1.00 81.81 93 PHE A N 1
ATOM 708 C CA . PHE A 1 93 ? 0.850 14.665 -10.628 1.00 81.81 93 PHE A CA 1
ATOM 709 C C . PHE A 1 93 ? 1.720 13.411 -10.810 1.00 81.81 93 PHE A C 1
ATOM 711 O O . PHE A 1 93 ? 2.765 13.481 -11.448 1.00 81.81 93 PHE A O 1
ATOM 718 N N . PHE A 1 94 ? 1.272 12.244 -10.330 1.00 83.00 94 PHE A N 1
ATOM 719 C CA . PHE A 1 94 ? 2.021 10.986 -10.472 1.00 83.00 94 PHE A CA 1
ATOM 720 C C . PHE A 1 94 ? 2.237 10.563 -11.939 1.00 83.00 94 PHE A C 1
ATOM 722 O O . PHE A 1 94 ? 3.240 9.924 -12.256 1.00 83.00 94 PHE A O 1
ATOM 729 N N . TYR A 1 95 ? 1.312 10.918 -12.836 1.00 82.88 95 TYR A N 1
ATOM 730 C CA . TYR A 1 95 ? 1.427 10.668 -14.277 1.00 82.88 95 TYR A CA 1
ATOM 731 C C . TYR A 1 95 ? 2.039 11.832 -15.073 1.00 82.88 95 TYR A C 1
ATOM 733 O O . TYR A 1 95 ? 2.170 11.714 -16.290 1.00 82.88 95 TYR A O 1
ATOM 741 N N . GLY A 1 96 ? 2.416 12.939 -14.423 1.00 81.75 96 GLY A N 1
ATOM 742 C CA . GLY A 1 96 ? 2.909 14.140 -15.104 1.00 81.75 96 GLY A CA 1
ATOM 743 C C . GLY A 1 96 ? 1.899 14.733 -16.095 1.00 81.75 96 GLY A C 1
ATOM 744 O O . GLY A 1 96 ? 2.306 15.239 -17.139 1.00 81.75 96 GLY A O 1
ATOM 745 N N . ILE A 1 97 ? 0.599 14.605 -15.805 1.00 83.31 97 ILE A N 1
ATOM 746 C CA . ILE A 1 97 ? -0.508 15.158 -16.599 1.00 83.31 97 ILE A CA 1
ATOM 747 C C . ILE A 1 97 ? -0.664 16.637 -16.245 1.00 83.31 97 ILE A C 1
ATOM 749 O O . ILE A 1 97 ? -1.049 16.960 -15.118 1.00 83.31 97 ILE A O 1
ATOM 753 N N . GLN A 1 98 ? -0.371 17.508 -17.207 1.00 78.94 98 GLN A N 1
ATOM 754 C CA . GLN A 1 98 ? -0.711 18.928 -17.179 1.00 78.94 98 GLN A CA 1
ATOM 755 C C . GLN A 1 98 ? -2.169 19.121 -17.638 1.00 78.94 98 GLN A C 1
ATOM 757 O O . GLN A 1 98 ? -2.881 18.154 -17.923 1.00 78.94 98 GLN A O 1
ATOM 762 N N . ASP A 1 99 ? -2.669 20.352 -17.663 1.00 74.12 99 ASP A N 1
ATOM 763 C CA . ASP A 1 99 ? -4.020 20.610 -18.162 1.00 74.12 99 ASP A CA 1
ATOM 764 C C . ASP A 1 99 ? -4.039 20.615 -19.699 1.00 74.12 99 ASP A C 1
ATOM 766 O O . ASP A 1 99 ? -3.139 21.144 -20.341 1.00 74.12 99 ASP A O 1
ATOM 770 N N . GLY A 1 100 ? -5.022 19.922 -20.284 1.00 72.50 100 GLY A N 1
ATOM 771 C CA . GLY A 1 100 ? -5.055 19.549 -21.708 1.00 72.50 100 GLY A CA 1
ATOM 772 C C . GLY A 1 100 ? -4.474 18.157 -22.019 1.00 72.50 100 GLY A C 1
ATOM 773 O O . GLY A 1 100 ? -4.980 17.476 -22.909 1.00 72.50 100 GLY A O 1
ATOM 774 N N . ASP A 1 101 ? -3.487 17.677 -21.253 1.00 78.75 101 ASP A N 1
ATOM 775 C CA . ASP A 1 101 ? -2.831 16.378 -21.489 1.00 78.75 101 ASP A CA 1
ATOM 776 C C . ASP A 1 101 ? -3.781 15.170 -21.375 1.00 78.75 101 ASP A C 1
ATOM 778 O O . ASP A 1 101 ? -4.420 14.939 -20.342 1.00 78.75 101 ASP A O 1
ATOM 782 N N . LYS A 1 102 ? -3.725 14.274 -22.368 1.00 77.12 102 LYS A N 1
ATOM 783 C CA . LYS A 1 102 ? -4.230 12.892 -22.275 1.00 77.12 102 LYS A CA 1
ATOM 784 C C . LYS A 1 102 ? -3.057 11.905 -22.288 1.00 77.12 102 LYS A C 1
ATOM 786 O O . LYS A 1 102 ? -2.657 11.423 -23.342 1.00 77.12 102 LYS A O 1
ATOM 791 N N . LYS A 1 103 ? -2.495 11.586 -21.115 1.00 84.38 103 LYS A N 1
ATOM 792 C CA . LYS A 1 103 ? -1.379 10.623 -20.984 1.00 84.38 103 LYS A CA 1
ATOM 793 C C . LYS A 1 103 ? -1.869 9.229 -20.586 1.00 84.38 103 LYS A C 1
ATOM 795 O O . LYS A 1 103 ? -2.718 9.082 -19.707 1.00 84.38 103 LYS A O 1
ATOM 800 N N . ILE A 1 104 ? -1.297 8.200 -21.217 1.00 87.19 104 ILE A N 1
ATOM 801 C CA . ILE A 1 104 ? -1.644 6.789 -20.993 1.00 87.19 104 ILE A CA 1
ATOM 802 C C . ILE A 1 104 ? -1.391 6.406 -19.525 1.00 87.19 104 ILE A C 1
ATOM 804 O O . ILE A 1 104 ? -0.269 6.489 -19.021 1.00 87.19 104 ILE A O 1
ATOM 808 N N . MET A 1 105 ? -2.432 5.932 -18.834 1.00 89.75 105 MET A N 1
ATOM 809 C CA . MET A 1 105 ? -2.300 5.401 -17.476 1.00 89.75 105 MET A CA 1
ATOM 810 C C . MET A 1 105 ? -1.678 4.000 -17.516 1.00 89.75 105 MET A C 1
ATOM 812 O O . MET A 1 105 ? -2.332 2.999 -17.813 1.00 89.75 105 MET A O 1
ATOM 816 N N . TRP A 1 106 ? -0.383 3.916 -17.215 1.00 91.88 106 TRP A N 1
ATOM 817 C CA . TRP A 1 106 ? 0.358 2.652 -17.272 1.00 91.88 106 TRP A CA 1
ATOM 818 C C . TRP A 1 106 ? -0.071 1.632 -16.208 1.00 91.88 106 TRP A C 1
ATOM 820 O O . TRP A 1 106 ? -0.068 0.437 -16.500 1.00 91.88 106 TRP A O 1
ATOM 830 N N . VAL A 1 107 ? -0.534 2.080 -15.032 1.00 93.19 107 VAL A N 1
ATOM 831 C CA . VAL A 1 107 ? -0.967 1.219 -13.914 1.00 93.19 107 VAL A CA 1
ATOM 832 C C . VAL A 1 107 ? -2.336 1.671 -13.367 1.00 93.19 107 VAL A C 1
ATOM 834 O O . VAL A 1 107 ? -2.685 2.852 -13.413 1.00 93.19 107 VAL A O 1
ATOM 837 N N . LYS A 1 108 ? -3.141 0.757 -12.806 1.00 91.81 108 LYS A N 1
ATOM 838 C CA . LYS A 1 108 ? -4.382 1.133 -12.097 1.00 91.81 108 LYS A CA 1
ATOM 839 C C . LYS A 1 108 ? -4.040 1.910 -10.815 1.00 91.81 108 LYS A C 1
ATOM 841 O O . LYS A 1 108 ? -3.172 1.496 -10.052 1.00 91.81 108 LYS A O 1
ATOM 846 N N . TRP A 1 109 ? -4.731 3.025 -10.548 1.00 91.56 109 TRP A N 1
ATOM 847 C CA . TRP A 1 109 ? -4.410 3.913 -9.412 1.00 91.56 109 TRP A CA 1
ATOM 848 C C . TRP A 1 109 ? -4.493 3.204 -8.048 1.00 91.56 109 TRP A C 1
ATOM 850 O O . TRP A 1 109 ? -3.634 3.414 -7.198 1.00 91.56 109 TRP A O 1
ATOM 860 N N . SER A 1 110 ? -5.442 2.283 -7.864 1.00 92.88 110 SER A N 1
ATOM 861 C CA . SER A 1 110 ? -5.553 1.456 -6.652 1.00 92.88 110 SER A CA 1
ATOM 862 C C . SER A 1 110 ? -4.299 0.614 -6.365 1.00 92.88 110 SER A C 1
ATOM 864 O O . SER A 1 110 ? -3.909 0.492 -5.208 1.00 92.88 110 SER A O 1
ATOM 866 N N . LYS A 1 111 ? -3.614 0.107 -7.399 1.00 94.31 111 LYS A N 1
ATOM 867 C CA . LYS A 1 111 ? -2.347 -0.638 -7.278 1.00 94.31 111 LYS A CA 1
ATOM 868 C C . LYS A 1 111 ? -1.159 0.270 -6.917 1.00 94.31 111 LYS A C 1
ATOM 870 O O . LYS A 1 111 ? -0.218 -0.198 -6.294 1.00 94.31 111 LYS A O 1
ATOM 875 N N . ILE A 1 112 ? -1.210 1.570 -7.228 1.00 93.56 112 ILE A N 1
ATOM 876 C CA . ILE A 1 112 ? -0.221 2.558 -6.747 1.00 93.56 112 ILE A CA 1
ATOM 877 C C . ILE A 1 112 ? -0.437 2.869 -5.258 1.00 93.56 112 ILE A C 1
ATOM 879 O O . ILE A 1 112 ? 0.530 2.949 -4.5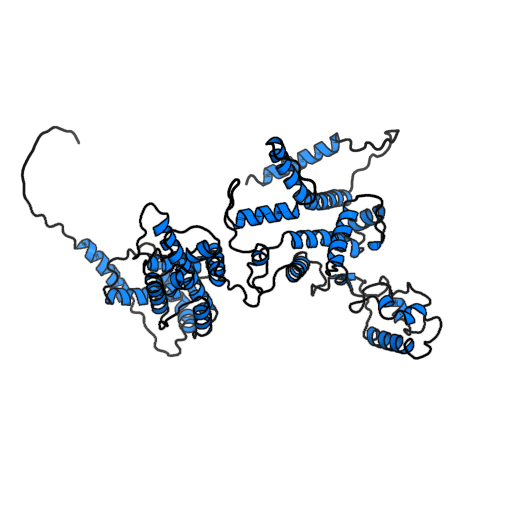00 1.00 93.56 112 ILE A O 1
ATOM 883 N N . LEU A 1 113 ? -1.698 3.014 -4.835 1.00 91.88 113 LEU A N 1
ATOM 884 C CA . LEU A 1 113 ? -2.044 3.258 -3.431 1.00 91.88 113 LEU A CA 1
ATOM 885 C C . LEU A 1 113 ? -1.727 2.049 -2.530 1.00 91.88 113 LEU A C 1
ATOM 887 O O . LEU A 1 113 ? -1.325 2.235 -1.383 1.00 91.88 113 LEU A O 1
ATOM 891 N N . ALA A 1 114 ? -1.895 0.824 -3.048 1.00 94.06 114 ALA A N 1
ATOM 892 C CA . ALA A 1 114 ? -1.694 -0.422 -2.308 1.00 94.06 114 ALA A CA 1
ATOM 893 C C . ALA A 1 114 ? -0.320 -0.488 -1.614 1.00 94.06 114 ALA A C 1
ATOM 895 O O . ALA A 1 114 ? 0.678 0.048 -2.102 1.00 94.06 114 ALA A O 1
ATOM 896 N N . ALA A 1 115 ? -0.263 -1.149 -0.456 1.00 94.12 115 ALA A N 1
ATOM 897 C CA . ALA A 1 115 ? 0.949 -1.232 0.353 1.00 94.12 115 ALA A CA 1
ATOM 898 C C . ALA A 1 115 ? 2.102 -1.939 -0.386 1.00 94.12 115 ALA A C 1
ATOM 900 O O . ALA A 1 115 ? 1.881 -2.831 -1.204 1.00 94.12 115 ALA A O 1
ATOM 901 N N . LYS A 1 116 ? 3.354 -1.610 -0.032 1.00 94.12 116 LYS A N 1
ATOM 902 C CA . LYS A 1 116 ? 4.539 -2.278 -0.605 1.00 94.12 116 LYS A CA 1
ATOM 903 C C . LYS A 1 116 ? 4.563 -3.786 -0.335 1.00 94.12 116 LYS A C 1
ATOM 905 O O . LYS A 1 116 ? 4.961 -4.532 -1.217 1.00 94.12 116 LYS A O 1
ATOM 910 N N . LYS A 1 117 ? 4.032 -4.252 0.806 1.00 94.31 117 LYS A N 1
ATOM 911 C CA . LYS A 1 117 ? 3.831 -5.691 1.081 1.00 94.31 117 LYS A CA 1
ATOM 912 C C . LYS A 1 117 ? 2.864 -6.401 0.114 1.00 94.31 117 LYS A C 1
ATOM 914 O O . LYS A 1 117 ? 2.843 -7.618 0.093 1.00 94.31 117 LYS A O 1
ATOM 919 N N . TYR A 1 118 ? 2.105 -5.646 -0.685 1.00 94.25 118 TYR A N 1
ATOM 920 C CA . TYR A 1 118 ? 1.127 -6.121 -1.672 1.00 94.25 118 TYR A CA 1
ATOM 921 C C . TYR A 1 118 ? 1.440 -5.598 -3.091 1.00 94.25 118 TYR A C 1
ATOM 923 O O . TYR A 1 118 ? 0.558 -5.283 -3.898 1.00 94.25 118 TYR A O 1
ATOM 931 N N . GLY A 1 119 ? 2.729 -5.418 -3.390 1.00 93.25 119 GLY A N 1
ATOM 932 C CA . GLY A 1 119 ? 3.213 -5.044 -4.720 1.00 93.25 119 GLY A CA 1
ATOM 933 C C . GLY A 1 119 ? 2.803 -3.649 -5.204 1.00 93.25 119 GLY A C 1
ATOM 934 O O . GLY A 1 119 ? 2.910 -3.374 -6.397 1.00 93.25 119 GLY A O 1
ATOM 935 N N . GLY A 1 120 ? 2.298 -2.775 -4.329 1.00 95.00 120 GLY A N 1
ATOM 936 C CA . GLY A 1 120 ? 2.023 -1.371 -4.646 1.00 95.00 120 GLY A CA 1
ATOM 937 C C . GLY A 1 120 ? 3.120 -0.419 -4.167 1.00 95.00 120 GLY A C 1
ATOM 938 O O . GLY A 1 120 ? 4.165 -0.851 -3.679 1.00 95.00 120 GLY A O 1
ATOM 939 N N . LEU A 1 121 ? 2.913 0.894 -4.289 1.00 92.69 121 LEU A N 1
ATOM 940 C CA . LEU A 1 121 ? 3.911 1.892 -3.872 1.00 92.69 121 LEU A CA 1
ATOM 941 C C . LEU A 1 121 ? 3.712 2.404 -2.436 1.00 92.69 121 LEU A C 1
ATOM 943 O O . LEU A 1 121 ? 4.610 3.047 -1.889 1.00 92.69 121 LEU A O 1
ATOM 947 N N . GLY A 1 122 ? 2.578 2.100 -1.799 1.00 89.50 122 GLY A N 1
ATOM 948 C CA . GLY A 1 122 ? 2.225 2.561 -0.454 1.00 89.50 122 GLY A CA 1
ATOM 949 C C . GLY A 1 122 ? 1.841 4.041 -0.384 1.00 89.50 122 GLY A C 1
ATOM 950 O O . GLY A 1 122 ? 1.998 4.665 0.667 1.00 89.50 122 GLY A O 1
ATOM 951 N N . VAL A 1 123 ? 1.375 4.624 -1.493 1.00 87.00 123 VAL A N 1
ATOM 952 C CA . VAL A 1 123 ? 0.930 6.024 -1.542 1.00 87.00 123 VAL A CA 1
ATOM 953 C C . VAL A 1 123 ? -0.377 6.166 -0.758 1.00 87.00 123 VAL A C 1
ATOM 955 O O . VAL A 1 123 ? -1.388 5.581 -1.127 1.00 87.00 123 VAL A O 1
ATOM 958 N N . SER A 1 124 ? -0.380 6.971 0.309 1.00 77.81 124 SER A N 1
ATOM 959 C CA . SER A 1 124 ? -1.544 7.145 1.193 1.00 77.81 124 SER A CA 1
ATOM 960 C C . SER A 1 124 ? -2.827 7.508 0.432 1.00 77.81 124 SER A C 1
ATOM 962 O O . SER A 1 124 ? -2.930 8.600 -0.145 1.00 77.81 124 SER A O 1
ATOM 964 N N . SER A 1 125 ? -3.833 6.630 0.491 1.00 83.31 125 SER A N 1
ATOM 965 C CA . SER A 1 125 ? -5.148 6.874 -0.104 1.00 83.31 125 SER A CA 1
ATOM 966 C C . SER A 1 125 ? -5.813 8.101 0.510 1.00 83.31 125 SER A C 1
ATOM 968 O O . SER A 1 125 ? -5.870 8.255 1.732 1.00 83.31 125 SER A O 1
ATOM 970 N N . TYR A 1 126 ? -6.354 8.978 -0.340 1.00 83.00 126 TYR A N 1
ATOM 971 C CA . TYR A 1 126 ? -7.138 10.121 0.132 1.00 83.00 126 TYR A CA 1
ATOM 972 C C . TYR A 1 126 ? -8.447 9.655 0.790 1.00 83.00 126 TYR A C 1
ATOM 974 O O . TYR A 1 126 ? -8.861 10.227 1.793 1.00 83.00 126 TYR A O 1
ATOM 982 N N . PHE A 1 127 ? -9.067 8.587 0.271 1.00 85.56 127 PHE A N 1
ATOM 983 C CA . PHE A 1 127 ? -10.300 8.023 0.823 1.00 85.56 127 PHE A CA 1
ATOM 984 C C . PHE A 1 127 ? -10.093 7.536 2.263 1.00 85.56 127 PHE A C 1
ATOM 986 O O . PHE A 1 127 ? -10.761 8.024 3.174 1.00 85.56 127 PHE A O 1
ATOM 993 N N . ALA A 1 128 ? -9.122 6.644 2.483 1.00 87.31 128 ALA A N 1
ATOM 994 C CA . ALA A 1 128 ? -8.837 6.098 3.807 1.00 87.31 128 ALA A CA 1
ATOM 995 C C . ALA A 1 128 ? -8.357 7.178 4.792 1.00 87.31 128 ALA A C 1
ATOM 997 O O . ALA A 1 128 ? -8.750 7.164 5.956 1.00 87.31 128 ALA A O 1
ATOM 998 N N . LEU A 1 129 ? -7.560 8.152 4.328 1.00 83.31 129 LEU A N 1
ATOM 999 C CA . LEU A 1 129 ? -7.121 9.280 5.155 1.00 83.31 129 LEU A CA 1
ATOM 1000 C C . LEU A 1 129 ? -8.299 10.160 5.597 1.00 83.31 129 LEU A C 1
ATOM 1002 O O . LEU A 1 129 ? -8.401 10.471 6.779 1.00 83.31 129 LEU A O 1
ATOM 1006 N N . ASN A 1 130 ? -9.196 10.533 4.676 1.00 83.94 130 ASN A N 1
ATOM 1007 C CA . ASN A 1 130 ? -10.383 11.326 5.001 1.00 83.94 130 ASN A CA 1
ATOM 1008 C C . ASN A 1 130 ? -11.266 10.582 6.015 1.00 83.94 130 ASN A C 1
ATOM 1010 O O . ASN A 1 130 ? -11.598 11.114 7.068 1.00 83.94 130 ASN A O 1
ATOM 1014 N N . LYS A 1 131 ? -11.559 9.304 5.757 1.00 86.31 131 LYS A N 1
ATOM 1015 C CA . LYS A 1 131 ? -12.341 8.456 6.666 1.00 86.31 131 LYS A CA 1
ATOM 1016 C C . LYS A 1 131 ? -11.726 8.333 8.064 1.00 86.31 131 LYS A C 1
ATOM 1018 O O . LYS A 1 131 ? -12.445 8.491 9.045 1.00 86.31 131 LYS A O 1
ATOM 1023 N N . ALA A 1 132 ? -10.413 8.132 8.168 1.00 86.12 132 ALA A N 1
ATOM 1024 C CA . ALA A 1 132 ? -9.711 8.080 9.450 1.00 86.12 132 ALA A CA 1
ATOM 1025 C C . ALA A 1 132 ? -9.669 9.439 10.185 1.00 86.12 132 ALA A C 1
ATOM 1027 O O . ALA A 1 132 ? -9.606 9.466 11.412 1.00 86.12 132 ALA A O 1
ATOM 1028 N N . LEU A 1 133 ? -9.723 10.566 9.463 1.00 84.56 133 LEU A N 1
ATOM 1029 C CA . LEU A 1 133 ? -9.842 11.907 10.051 1.00 84.56 133 LEU A CA 1
ATOM 1030 C C . LEU A 1 133 ? -11.268 12.205 10.532 1.00 84.56 133 LEU A C 1
ATOM 1032 O O . LEU A 1 133 ? -11.427 12.710 11.638 1.00 84.56 133 LEU A O 1
ATOM 1036 N N . LEU A 1 134 ? -12.297 11.840 9.760 1.00 84.81 134 LEU A N 1
ATOM 1037 C CA . LEU A 1 134 ? -13.701 11.926 10.183 1.00 84.81 134 LEU A CA 1
ATOM 1038 C C . LEU A 1 134 ? -13.938 11.071 11.438 1.00 84.81 134 LEU A C 1
ATOM 1040 O O . LEU A 1 134 ? -14.527 11.543 12.407 1.00 84.81 134 LEU A O 1
ATOM 1044 N N . PHE A 1 135 ? -13.395 9.849 11.467 1.00 89.75 135 PHE A N 1
ATOM 1045 C CA . PHE A 1 135 ? -13.492 8.981 12.638 1.00 89.75 135 PHE A CA 1
ATOM 1046 C C . PHE A 1 135 ? -12.709 9.506 13.855 1.00 89.75 135 PHE A C 1
ATOM 1048 O O . PHE A 1 135 ? -13.108 9.229 14.977 1.00 89.75 135 PHE A O 1
ATOM 1055 N N . ARG A 1 136 ? -11.663 10.334 13.694 1.00 86.69 136 ARG A N 1
ATOM 1056 C CA . ARG A 1 136 ? -10.981 10.972 14.844 1.00 86.69 136 ARG A CA 1
ATOM 1057 C C . ARG A 1 136 ? -11.934 11.837 15.681 1.00 86.69 136 ARG A C 1
ATOM 1059 O O . ARG A 1 136 ? -11.769 11.921 16.894 1.00 86.69 136 ARG A O 1
ATOM 1066 N N . TRP A 1 137 ? -12.920 12.467 15.044 1.00 86.19 137 TRP A N 1
ATOM 1067 C CA . TRP A 1 137 ? -13.949 13.258 15.725 1.00 86.19 137 TRP A CA 1
ATOM 1068 C C . TRP A 1 137 ? -15.018 12.390 16.386 1.00 86.19 137 TRP A C 1
ATOM 1070 O O . TRP A 1 137 ? -15.515 12.745 17.450 1.00 86.19 137 TRP A O 1
ATOM 1080 N N . VAL A 1 138 ? -15.314 11.226 15.797 1.00 87.94 138 VAL A N 1
ATOM 1081 C CA . VAL A 1 138 ? -16.142 10.194 16.436 1.00 87.94 138 VAL A CA 1
ATOM 1082 C C . VAL A 1 138 ? -15.446 9.633 17.671 1.00 87.94 138 VAL A C 1
ATOM 1084 O O . VAL A 1 138 ? -16.048 9.611 18.733 1.00 87.94 138 VAL A O 1
ATOM 1087 N N . TRP A 1 139 ? -14.159 9.295 17.574 1.00 88.75 139 TRP A N 1
ATOM 1088 C CA . TRP A 1 139 ? -13.337 8.890 18.713 1.00 88.75 139 TRP A CA 1
ATOM 1089 C C . TRP A 1 139 ? -13.340 9.946 19.830 1.00 88.75 139 TRP A C 1
ATOM 1091 O O . TRP A 1 139 ? -13.665 9.617 20.961 1.00 88.75 139 TRP A O 1
ATOM 1101 N N . ARG A 1 140 ? -13.0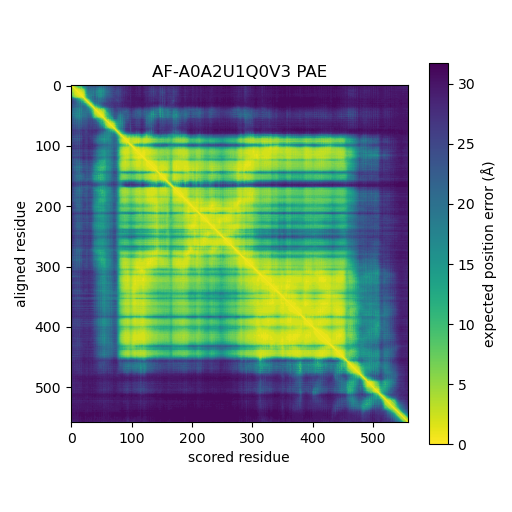85 11.226 19.512 1.00 85.50 140 ARG A N 1
ATOM 1102 C CA . ARG A 1 140 ? -13.175 12.343 20.480 1.00 85.50 140 ARG A CA 1
ATOM 1103 C C . ARG A 1 140 ? -14.547 12.476 21.162 1.00 85.50 140 ARG A C 1
ATOM 1105 O O . ARG A 1 140 ? -14.606 13.001 22.259 1.00 85.50 140 ARG A O 1
ATOM 1112 N N . PHE A 1 141 ? -15.636 12.056 20.520 1.00 84.75 141 PHE A N 1
ATOM 1113 C CA . PHE A 1 141 ? -16.965 12.040 21.142 1.00 84.75 141 PHE A CA 1
ATOM 1114 C C . PHE A 1 141 ? -17.166 10.794 22.022 1.00 84.75 141 PHE A C 1
ATOM 1116 O O . PHE A 1 141 ? -17.663 10.905 23.134 1.00 84.75 141 PHE A O 1
ATOM 1123 N N . VAL A 1 142 ? -16.726 9.626 21.541 1.00 86.12 142 VAL A N 1
ATOM 1124 C CA . VAL A 1 142 ? -16.882 8.316 22.200 1.00 86.12 142 VAL A CA 1
ATOM 1125 C C . VAL A 1 142 ? -16.080 8.182 23.498 1.00 86.12 142 VAL A C 1
ATOM 1127 O O . VAL A 1 142 ? -16.439 7.349 24.313 1.00 86.12 142 VAL A O 1
ATOM 1130 N N . ILE A 1 143 ? -15.032 8.979 23.744 1.00 84.19 143 ILE A N 1
ATOM 1131 C CA . ILE A 1 143 ? -14.316 8.915 25.037 1.00 84.19 143 ILE A CA 1
ATOM 1132 C C . ILE A 1 143 ? -15.192 9.425 26.201 1.00 84.19 143 ILE A C 1
ATOM 1134 O O . ILE A 1 143 ? -14.977 8.988 27.327 1.00 84.19 143 ILE A O 1
ATOM 1138 N N . HIS A 1 144 ? -16.164 10.315 25.945 1.00 75.31 144 HIS A N 1
ATOM 1139 C CA . HIS A 1 144 ? -16.920 11.042 26.980 1.00 75.31 144 HIS A CA 1
ATOM 1140 C C . HIS A 1 144 ? -15.997 11.793 27.973 1.00 75.31 144 HIS A C 1
ATOM 1142 O O . HIS A 1 144 ? -16.207 11.778 29.179 1.00 75.31 144 HIS A O 1
ATOM 1148 N N . ASP A 1 145 ? -14.954 12.460 27.462 1.00 75.56 145 ASP A N 1
ATOM 1149 C CA . ASP A 1 145 ? -13.873 13.107 28.234 1.00 75.56 145 ASP A CA 1
ATOM 1150 C C . ASP A 1 145 ? -14.228 14.477 28.856 1.00 75.56 145 ASP A C 1
ATOM 1152 O O . ASP A 1 145 ? -13.331 15.268 29.142 1.00 75.56 145 ASP A O 1
ATOM 1156 N N . ASP A 1 146 ? -15.521 14.802 28.979 1.00 77.06 146 ASP A N 1
ATOM 1157 C CA . ASP A 1 146 ? -16.069 16.126 29.341 1.00 77.06 146 ASP A CA 1
ATOM 1158 C C . ASP A 1 146 ? -15.465 17.333 28.588 1.00 77.06 146 ASP A C 1
ATOM 1160 O O . ASP A 1 146 ? -15.691 18.502 28.932 1.00 77.06 146 ASP A O 1
ATOM 1164 N N . SER A 1 147 ? -14.762 17.083 27.478 1.00 80.62 147 SER A N 1
ATOM 1165 C CA . SER A 1 147 ? -14.207 18.134 26.634 1.00 80.62 147 SER A CA 1
ATOM 1166 C C . SER A 1 147 ? -15.314 19.042 26.109 1.00 80.62 147 SER A C 1
ATOM 1168 O O . SER A 1 147 ? -16.447 18.620 25.864 1.00 80.62 147 SER A O 1
ATOM 1170 N N . LEU A 1 148 ? -14.988 20.312 25.862 1.00 78.25 148 LEU A N 1
ATOM 1171 C CA . LEU A 1 148 ? -15.958 21.248 25.294 1.00 78.25 148 LEU A CA 1
ATOM 1172 C C . LEU A 1 148 ? -16.450 20.788 23.898 1.00 78.25 148 LEU A C 1
ATOM 1174 O O . LEU A 1 148 ? -17.570 21.106 23.509 1.00 78.25 148 LEU A O 1
ATOM 1178 N N . TRP A 1 149 ? -15.679 19.947 23.190 1.00 79.69 149 TRP A N 1
ATOM 1179 C CA . TRP A 1 149 ? -16.143 19.203 22.009 1.00 79.69 149 TRP A CA 1
ATOM 1180 C C . TRP A 1 149 ? -17.296 18.240 22.338 1.00 79.69 149 TRP A C 1
ATOM 1182 O O . TRP A 1 149 ? -18.359 18.325 21.720 1.00 79.69 149 TRP A O 1
ATOM 1192 N N . TYR A 1 150 ? -17.107 17.345 23.313 1.00 82.81 150 TYR A N 1
ATOM 1193 C CA . TYR A 1 150 ? -18.141 16.405 23.747 1.00 82.81 150 TYR A CA 1
ATOM 1194 C C . TYR A 1 150 ? -19.380 17.132 24.297 1.00 82.81 150 TYR A C 1
ATOM 1196 O O . TYR A 1 150 ? -20.500 16.815 23.885 1.00 82.81 150 TYR A O 1
ATOM 1204 N N . ARG A 1 151 ? -19.190 18.153 25.147 1.00 81.12 151 ARG A N 1
ATOM 1205 C CA . ARG A 1 151 ? -20.271 18.976 25.720 1.00 81.12 151 ARG A CA 1
ATOM 1206 C C . ARG A 1 151 ? -21.119 19.646 24.628 1.00 81.12 151 ARG A C 1
ATOM 1208 O O . ARG A 1 151 ? -22.339 19.493 24.627 1.00 81.12 151 ARG A O 1
ATOM 1215 N N . VAL A 1 152 ? -20.492 20.323 23.657 1.00 79.38 152 VAL A N 1
ATOM 1216 C CA . VAL A 1 152 ? -21.203 21.010 22.557 1.00 79.38 152 VAL A CA 1
ATOM 1217 C C . VAL A 1 152 ? -21.969 20.028 21.668 1.00 79.38 152 VAL A C 1
ATOM 1219 O O . VAL A 1 152 ? -23.144 20.256 21.379 1.00 79.38 152 VAL A O 1
ATOM 1222 N N . ILE A 1 153 ? -21.351 18.921 21.243 1.00 78.75 153 ILE A N 1
ATOM 1223 C CA . ILE A 1 153 ? -22.034 17.955 20.369 1.00 78.75 153 ILE A CA 1
ATOM 1224 C C . ILE A 1 153 ? -23.176 17.245 21.104 1.00 78.75 153 ILE A C 1
ATOM 1226 O O . ILE A 1 153 ? -24.247 17.082 20.518 1.00 78.75 153 ILE A O 1
ATOM 1230 N N . SER A 1 154 ? -23.003 16.902 22.382 1.00 82.12 154 SER A N 1
ATOM 1231 C CA . SER A 1 154 ? -24.065 16.286 23.190 1.00 82.12 154 SER A CA 1
ATOM 1232 C C . SER A 1 154 ? -25.254 17.224 23.394 1.00 82.12 154 SER A C 1
ATOM 1234 O O . SER A 1 154 ? -26.396 16.791 23.252 1.00 82.12 154 SER A O 1
ATOM 1236 N N . ALA A 1 155 ? -25.012 18.518 23.630 1.00 80.44 155 ALA A N 1
ATOM 1237 C CA . ALA A 1 155 ? -26.075 19.520 23.727 1.00 80.44 155 ALA A CA 1
ATOM 1238 C C . ALA A 1 155 ? -26.827 19.725 22.395 1.00 80.44 155 ALA A C 1
ATOM 1240 O O . ALA A 1 155 ? -28.042 19.900 22.389 1.00 80.44 155 ALA A O 1
ATOM 1241 N N . MET A 1 156 ? -26.128 19.675 21.253 1.00 73.50 156 MET A N 1
ATOM 1242 C CA . MET A 1 156 ? -26.740 19.871 19.929 1.00 73.50 156 MET A CA 1
ATOM 1243 C C . MET A 1 156 ? -27.437 18.623 19.361 1.00 73.50 156 MET A C 1
ATOM 1245 O O . MET A 1 156 ? -28.349 18.751 18.537 1.00 73.50 156 MET A O 1
ATOM 1249 N N . HIS A 1 157 ? -26.970 17.420 19.708 1.00 75.31 157 HIS A N 1
ATOM 1250 C CA . HIS A 1 157 ? -27.321 16.176 19.006 1.00 75.31 157 HIS A CA 1
ATOM 1251 C C . HIS A 1 157 ? -27.678 14.986 19.912 1.00 75.31 157 HIS A C 1
ATOM 1253 O O . HIS A 1 157 ? -28.036 13.930 19.386 1.00 75.31 157 HIS A O 1
ATOM 1259 N N . GLY A 1 158 ? -27.656 15.172 21.234 1.00 79.00 158 GLY A N 1
ATOM 1260 C CA . GLY A 1 158 ? -27.883 14.135 22.239 1.00 79.00 158 GLY A CA 1
ATOM 1261 C C . GLY A 1 158 ? -26.595 13.387 22.621 1.00 79.00 158 GLY A C 1
ATOM 1262 O O . GLY A 1 158 ? -25.668 13.307 21.812 1.00 79.00 158 GLY A O 1
ATOM 1263 N N . PRO A 1 159 ? -26.520 12.812 23.838 1.00 74.12 159 PRO A N 1
ATOM 1264 C CA . PRO A 1 159 ? -25.319 12.127 24.329 1.00 74.12 159 PRO A CA 1
ATOM 1265 C C . PRO A 1 159 ? -25.055 10.785 23.624 1.00 74.12 159 PRO A C 1
ATOM 1267 O O . PRO A 1 159 ? -23.923 10.311 23.579 1.00 74.12 159 PRO A O 1
ATOM 1270 N N . SER A 1 160 ? -26.082 10.152 23.047 1.00 71.44 160 SER A N 1
ATOM 1271 C CA . SER A 1 160 ? -25.956 8.847 22.392 1.00 71.44 160 SER A CA 1
ATOM 1272 C C . SER A 1 160 ? -25.640 8.977 20.900 1.00 71.44 160 SER A C 1
ATOM 1274 O O . SER A 1 160 ? -26.487 9.402 20.113 1.00 71.44 160 SER A O 1
ATOM 1276 N N . PHE A 1 161 ? -24.470 8.483 20.480 1.00 68.12 161 PHE A N 1
ATOM 1277 C CA . PHE A 1 161 ? -24.020 8.459 19.076 1.00 68.12 161 PHE A CA 1
ATOM 1278 C C . PHE A 1 161 ? -25.079 7.917 18.088 1.00 68.12 161 PHE A C 1
ATOM 1280 O O . PHE A 1 161 ? -25.229 8.430 16.977 1.00 68.12 161 PHE A O 1
ATOM 1287 N N . LEU A 1 162 ? -25.845 6.902 18.504 1.00 58.22 162 LEU A N 1
ATOM 1288 C CA . LEU A 1 162 ? -26.881 6.249 17.694 1.00 58.22 162 LEU A CA 1
ATOM 1289 C C . LEU A 1 162 ? -28.189 7.055 17.559 1.00 58.22 162 LEU A C 1
ATOM 1291 O O . LEU A 1 162 ? -28.953 6.795 16.633 1.00 58.22 162 LEU A O 1
ATOM 1295 N N . GLN A 1 163 ? -28.456 8.024 18.441 1.00 55.41 163 GLN A N 1
ATOM 1296 C CA . GLN A 1 163 ? -29.711 8.795 18.464 1.00 55.41 163 GLN A CA 1
ATOM 1297 C C . GLN A 1 163 ? -29.640 10.121 17.683 1.00 55.41 163 GLN A C 1
ATOM 1299 O O . GLN A 1 163 ? -30.592 10.901 17.711 1.00 55.41 163 GLN A O 1
ATOM 1304 N N . CYS A 1 164 ? -28.540 10.383 16.966 1.00 53.50 164 CYS A N 1
ATOM 1305 C CA . CYS A 1 164 ? -28.307 11.635 16.242 1.00 53.50 164 CYS A CA 1
ATOM 1306 C C . CYS A 1 164 ? -29.418 11.929 15.206 1.00 53.50 164 CYS A C 1
ATOM 1308 O O . CYS A 1 164 ? -29.394 11.436 14.075 1.00 53.50 164 CYS A O 1
ATOM 1310 N N . SER A 1 165 ? -30.385 12.762 15.606 1.00 46.53 165 SER A N 1
ATOM 1311 C CA . SER A 1 165 ? -31.634 13.046 14.887 1.00 46.53 165 SER A CA 1
ATOM 1312 C C . SER A 1 165 ? -31.414 13.463 13.428 1.00 46.53 165 SER A C 1
ATOM 1314 O O . SER A 1 165 ? -30.723 14.437 13.131 1.00 46.53 165 SER A O 1
ATOM 1316 N N . SER A 1 166 ? -32.080 12.769 12.503 1.00 51.06 166 SER A N 1
ATOM 1317 C CA . SER A 1 166 ? -32.015 13.022 11.055 1.00 51.06 166 SER A CA 1
ATOM 1318 C C . SER A 1 166 ? -32.667 14.337 10.605 1.00 51.06 166 SER A C 1
ATOM 1320 O O . SER A 1 166 ? -32.540 14.701 9.436 1.00 51.06 166 SER A O 1
ATOM 1322 N N . ARG A 1 167 ? -33.349 15.054 11.512 1.00 45.47 167 ARG A N 1
ATOM 1323 C CA . ARG A 1 167 ? -34.198 16.220 11.206 1.00 45.47 167 ARG A CA 1
ATOM 1324 C C . ARG A 1 167 ? -33.446 17.434 10.640 1.00 45.47 167 ARG A C 1
ATOM 1326 O O . ARG A 1 167 ? -34.077 18.257 9.988 1.00 45.47 167 ARG A O 1
ATOM 1333 N N . TYR A 1 168 ? -32.125 17.538 10.829 1.00 51.97 168 TYR A N 1
ATOM 1334 C CA . TYR A 1 168 ? -31.315 18.645 10.298 1.00 51.97 168 TYR A CA 1
ATOM 1335 C C . TYR A 1 168 ? -29.968 18.185 9.719 1.00 51.97 168 TYR A C 1
ATOM 1337 O O . TYR A 1 168 ? -29.320 17.267 10.220 1.00 51.97 168 TYR A O 1
ATOM 1345 N N . SER A 1 169 ? -29.506 18.861 8.662 1.00 62.19 169 SER A N 1
ATOM 1346 C CA . SER A 1 169 ? -28.227 18.569 7.997 1.00 62.19 169 SER A CA 1
ATOM 1347 C C . SER A 1 169 ? -27.033 19.224 8.710 1.00 62.19 169 SER A C 1
ATOM 1349 O O . SER A 1 169 ? -26.419 20.149 8.175 1.00 62.19 169 SER A O 1
ATOM 1351 N N . SER A 1 170 ? -26.671 18.739 9.901 1.00 72.88 170 SER A N 1
ATOM 1352 C CA . SER A 1 170 ? -25.471 19.210 10.610 1.00 72.88 170 SER A CA 1
ATOM 1353 C C . SER A 1 170 ? -24.169 18.598 10.069 1.00 72.88 170 SER A C 1
ATOM 1355 O O . SER A 1 170 ? -24.161 17.580 9.368 1.00 72.88 170 SER A O 1
ATOM 1357 N N . VAL A 1 171 ? -23.031 19.213 10.408 1.00 73.06 171 VAL A N 1
ATOM 1358 C CA . VAL A 1 171 ? -21.695 18.668 10.101 1.00 73.06 171 VAL A CA 1
ATOM 1359 C C . VAL A 1 171 ? -21.496 17.307 10.779 1.00 73.06 171 VAL A C 1
ATOM 1361 O O . VAL A 1 171 ? -21.082 16.350 10.125 1.00 73.06 171 VAL A O 1
ATOM 1364 N N . TRP A 1 172 ? -21.875 17.195 12.054 1.00 77.88 172 TRP A N 1
ATOM 1365 C CA . TRP A 1 172 ? -21.818 15.950 12.819 1.00 77.88 172 TRP A CA 1
ATOM 1366 C C . TRP A 1 172 ? -22.692 14.846 12.213 1.00 77.88 172 TRP A C 1
ATOM 1368 O O . TRP A 1 172 ? -22.202 13.748 11.958 1.00 77.88 172 TRP A O 1
ATOM 1378 N N . GLY A 1 173 ? -23.943 15.150 11.852 1.00 78.62 173 GLY A N 1
ATOM 1379 C CA . GLY A 1 173 ? -24.838 14.193 11.195 1.00 78.62 173 GLY A CA 1
ATOM 1380 C C . GLY A 1 173 ? -24.306 13.689 9.846 1.00 78.62 173 GLY A C 1
ATOM 1381 O O . GLY A 1 173 ? -24.581 12.554 9.456 1.00 78.62 173 GLY A O 1
ATOM 1382 N N . ASN A 1 174 ? -23.492 14.486 9.144 1.00 79.00 174 ASN A N 1
ATOM 1383 C CA . ASN A 1 174 ? -22.769 14.033 7.954 1.00 79.00 174 ASN A CA 1
ATOM 1384 C C . ASN A 1 174 ? -21.552 13.152 8.305 1.00 79.00 174 ASN A C 1
ATOM 1386 O O . ASN A 1 174 ? -21.351 12.139 7.637 1.00 79.00 174 ASN A O 1
ATOM 1390 N N . ILE A 1 175 ? -20.792 13.461 9.364 1.00 82.56 175 ILE A N 1
ATOM 1391 C CA . ILE A 1 175 ? -19.698 12.607 9.874 1.00 82.56 175 ILE A CA 1
ATOM 1392 C C . ILE A 1 175 ? -20.231 11.220 10.262 1.00 82.56 175 ILE A C 1
ATOM 1394 O O . ILE A 1 175 ? -19.759 10.218 9.725 1.00 82.56 175 ILE A O 1
ATOM 1398 N N . VAL A 1 176 ? -21.259 11.158 11.116 1.00 82.88 176 VAL A N 1
ATOM 1399 C CA . VAL A 1 176 ? -21.907 9.911 11.567 1.00 82.88 176 VAL A CA 1
ATOM 1400 C C . VAL A 1 176 ? -22.388 9.086 10.368 1.00 82.88 176 VAL A C 1
ATOM 1402 O O . VAL A 1 176 ? -22.053 7.908 10.235 1.00 82.88 176 VAL A O 1
ATOM 1405 N N . ARG A 1 177 ? -23.083 9.722 9.414 1.00 83.12 177 ARG A N 1
ATOM 1406 C CA . ARG A 1 177 ? -23.550 9.088 8.167 1.00 83.12 177 ARG A CA 1
ATOM 1407 C C . ARG A 1 177 ? -22.402 8.551 7.307 1.00 83.12 177 ARG A C 1
ATOM 1409 O O . ARG A 1 177 ? -22.540 7.493 6.696 1.00 83.12 177 ARG A O 1
ATOM 1416 N N . GLU A 1 178 ? -21.265 9.240 7.254 1.00 83.44 178 GLU A N 1
ATOM 1417 C CA . GLU A 1 178 ? -20.076 8.772 6.539 1.00 83.44 178 GLU A CA 1
ATOM 1418 C C . GLU A 1 178 ? -19.349 7.613 7.247 1.00 83.44 178 GLU A C 1
ATOM 1420 O O . GLU A 1 178 ? -18.672 6.844 6.558 1.00 83.44 178 GLU A O 1
ATOM 1425 N N . ILE A 1 179 ? -19.516 7.429 8.561 1.00 86.00 179 ILE A N 1
ATOM 1426 C CA . ILE A 1 179 ? -19.049 6.232 9.284 1.00 86.00 179 ILE A CA 1
ATOM 1427 C C . ILE A 1 179 ? -20.041 5.068 9.132 1.00 86.00 179 ILE A C 1
ATOM 1429 O O . ILE A 1 179 ? -19.619 3.959 8.813 1.00 86.00 179 ILE A O 1
ATOM 1433 N N . HIS A 1 180 ? -21.355 5.301 9.204 1.00 86.50 180 HIS A N 1
ATOM 1434 C CA . HIS A 1 180 ? -22.355 4.264 8.898 1.00 86.50 180 HIS A CA 1
ATOM 1435 C C . HIS A 1 180 ? -22.213 3.728 7.457 1.00 86.50 180 HIS A C 1
ATOM 1437 O O . HIS A 1 180 ? -22.304 2.527 7.226 1.00 86.50 180 HIS A O 1
ATOM 1443 N N . LYS A 1 181 ? -21.844 4.577 6.486 1.00 87.06 181 LYS A N 1
ATOM 1444 C CA . LYS A 1 181 ? -21.472 4.145 5.122 1.00 87.06 181 LYS A CA 1
ATOM 1445 C C . LYS A 1 181 ? -20.211 3.269 5.032 1.00 87.06 181 LYS A C 1
ATOM 1447 O O . LYS A 1 181 ? -20.002 2.662 3.983 1.00 87.06 181 LYS A O 1
ATOM 1452 N N . LEU A 1 182 ? -19.354 3.228 6.056 1.00 88.50 182 LEU A N 1
ATOM 1453 C CA . LEU A 1 182 ? -18.261 2.250 6.150 1.00 88.50 182 LEU A CA 1
ATOM 1454 C C . LEU A 1 182 ? -18.741 0.938 6.772 1.00 88.50 182 LEU A C 1
ATOM 1456 O O . LEU A 1 182 ? -18.437 -0.120 6.225 1.00 88.50 182 LEU A O 1
ATOM 1460 N N . LYS A 1 183 ? -19.562 1.004 7.829 1.00 89.62 183 LYS A N 1
ATOM 1461 C CA . LYS A 1 183 ? -20.191 -0.177 8.444 1.00 89.62 183 LYS A CA 1
ATOM 1462 C C . LYS A 1 183 ? -21.000 -0.973 7.412 1.00 89.62 183 LYS A C 1
ATOM 1464 O O . LYS A 1 183 ? -20.780 -2.168 7.250 1.00 89.62 183 LYS A O 1
ATOM 1469 N N . ASN A 1 184 ? -21.790 -0.287 6.582 1.00 88.31 184 ASN A N 1
ATOM 1470 C CA . ASN A 1 184 ? -22.528 -0.876 5.452 1.00 88.31 184 ASN A CA 1
ATOM 1471 C C . ASN A 1 184 ? -21.630 -1.414 4.310 1.00 88.31 184 ASN A C 1
ATOM 1473 O O . ASN A 1 184 ? -22.139 -1.990 3.354 1.00 88.31 184 ASN A O 1
ATOM 1477 N N . LYS A 1 185 ? -20.308 -1.213 4.375 1.00 88.25 185 LYS A N 1
ATOM 1478 C CA . LYS A 1 185 ? -19.296 -1.793 3.473 1.00 88.25 185 LYS A CA 1
ATOM 1479 C C . LYS A 1 185 ? -18.422 -2.846 4.171 1.00 88.25 185 LYS A C 1
ATOM 1481 O O . LYS A 1 185 ? -17.320 -3.120 3.706 1.00 88.25 185 LYS A O 1
ATOM 1486 N N . GLY A 1 186 ? -18.888 -3.399 5.293 1.00 88.50 186 GLY A N 1
ATOM 1487 C CA . GLY A 1 186 ? -18.166 -4.411 6.068 1.00 88.50 186 GLY A CA 1
ATOM 1488 C C . GLY A 1 186 ? -17.030 -3.862 6.935 1.00 88.50 186 GLY A C 1
ATOM 1489 O O . GLY A 1 186 ? -16.218 -4.643 7.416 1.00 88.50 186 GLY A O 1
ATOM 1490 N N . VAL A 1 187 ? -16.946 -2.540 7.141 1.00 91.00 187 VAL A N 1
ATOM 1491 C CA . VAL A 1 187 ? -15.921 -1.917 7.995 1.00 91.00 187 VAL A CA 1
ATOM 1492 C C . VAL A 1 187 ? -16.583 -1.103 9.095 1.00 91.00 187 VAL A C 1
ATOM 1494 O O . VAL A 1 187 ? -16.743 0.115 8.984 1.00 91.00 187 VAL A O 1
ATOM 1497 N N . ASP A 1 188 ? -16.978 -1.782 10.167 1.00 90.75 188 ASP A N 1
ATOM 1498 C CA . ASP A 1 188 ? -17.324 -1.083 11.396 1.00 90.75 188 ASP A CA 1
ATOM 1499 C C . ASP A 1 188 ? -16.040 -0.577 12.063 1.00 90.75 188 ASP A C 1
ATOM 1501 O O . ASP A 1 188 ? -15.162 -1.359 12.410 1.00 90.75 188 ASP A O 1
ATOM 1505 N N . LEU A 1 189 ? -15.905 0.742 12.202 1.00 90.81 189 LEU A N 1
ATOM 1506 C CA . LEU A 1 189 ? -14.793 1.326 12.951 1.00 90.81 189 LEU A CA 1
ATOM 1507 C C . LEU A 1 189 ? -15.096 1.404 14.456 1.00 90.81 189 LEU A C 1
ATOM 1509 O O . LEU A 1 189 ? -14.166 1.577 15.235 1.00 90.81 189 LEU A O 1
ATOM 1513 N N . LEU A 1 190 ? -16.359 1.261 14.876 1.00 89.19 190 LEU A N 1
ATOM 1514 C CA . LEU A 1 190 ? -16.762 1.368 16.282 1.00 89.19 190 LEU A CA 1
ATOM 1515 C C . LEU A 1 190 ? -16.474 0.091 17.083 1.00 89.19 190 LEU A C 1
ATOM 1517 O O . LEU A 1 190 ? -16.233 0.194 18.276 1.00 89.19 190 LEU A O 1
ATOM 1521 N N . SER A 1 191 ? -16.406 -1.089 16.457 1.00 89.19 191 SER A N 1
ATOM 1522 C CA . SER A 1 191 ? -16.031 -2.351 17.133 1.00 89.19 191 SER A CA 1
ATOM 1523 C C . SER A 1 191 ? -14.562 -2.405 17.596 1.00 89.19 191 SER A C 1
ATOM 1525 O O . SER A 1 191 ? -14.172 -3.281 18.372 1.00 89.19 191 SER A O 1
ATOM 1527 N N . TYR A 1 192 ? -13.741 -1.451 17.143 1.00 90.75 192 TYR A N 1
ATOM 1528 C CA . TYR A 1 192 ? -12.379 -1.234 17.635 1.00 90.75 192 TYR A CA 1
ATOM 1529 C C . TYR A 1 192 ? -12.308 -0.219 18.790 1.00 90.75 192 TYR A C 1
ATOM 1531 O O . TYR A 1 192 ? -11.247 -0.074 19.400 1.00 90.75 192 TYR A O 1
ATOM 1539 N N . CYS A 1 193 ? -13.413 0.462 19.116 1.00 90.75 193 CYS A N 1
ATOM 1540 C CA . CYS A 1 193 ? -13.577 1.174 20.380 1.00 90.75 193 CYS A CA 1
ATOM 1541 C C . CYS A 1 193 ? -14.027 0.166 21.440 1.00 90.75 193 CYS A C 1
ATOM 1543 O O . CYS A 1 193 ? -15.096 -0.428 21.310 1.00 90.75 193 CYS A O 1
ATOM 1545 N N . ARG A 1 194 ? -13.229 -0.021 22.490 1.00 90.19 194 ARG A N 1
ATOM 1546 C CA . ARG A 1 194 ? -13.581 -0.860 23.645 1.00 90.19 194 ARG A CA 1
ATOM 1547 C C . ARG A 1 194 ? -13.351 -0.094 24.932 1.00 90.19 194 ARG A C 1
ATOM 1549 O O . ARG A 1 194 ? -12.557 0.844 24.935 1.00 90.19 194 ARG A O 1
ATOM 1556 N N . ILE A 1 195 ? -13.993 -0.499 26.017 1.00 90.75 195 ILE A N 1
ATOM 1557 C CA . ILE A 1 195 ? -13.663 0.020 27.344 1.00 90.75 195 ILE A CA 1
ATOM 1558 C C . ILE A 1 195 ? -12.635 -0.916 27.976 1.00 90.75 195 ILE A C 1
ATOM 1560 O O . ILE A 1 195 ? -12.828 -2.126 28.026 1.00 90.75 195 ILE A O 1
ATOM 1564 N N . ARG A 1 196 ? -11.517 -0.364 28.450 1.00 91.06 196 ARG A N 1
ATOM 1565 C CA . ARG A 1 196 ? -10.642 -1.054 29.396 1.00 91.06 196 ARG A CA 1
ATOM 1566 C C . ARG A 1 196 ? -11.135 -0.688 30.786 1.00 91.06 196 ARG A C 1
ATOM 1568 O O . ARG A 1 196 ? -10.916 0.442 31.226 1.00 91.06 196 ARG A O 1
ATOM 1575 N N . VAL A 1 197 ? -11.798 -1.644 31.428 1.00 92.56 197 VAL A N 1
ATOM 1576 C CA . VAL A 1 197 ? -12.265 -1.515 32.809 1.00 92.56 197 VAL A CA 1
ATOM 1577 C C . VAL A 1 197 ? -11.077 -1.237 33.727 1.00 92.56 197 VAL A C 1
ATOM 1579 O O . VAL A 1 197 ? -10.007 -1.837 33.586 1.00 92.56 197 VAL A O 1
ATOM 1582 N N . GLY A 1 198 ? -11.276 -0.288 34.629 1.00 92.81 198 GLY A N 1
ATOM 1583 C CA . GLY A 1 198 ? -10.448 -0.038 35.791 1.00 92.81 198 GLY A CA 1
ATOM 1584 C C . GLY A 1 198 ? -11.256 -0.398 37.031 1.00 92.81 198 GLY A C 1
ATOM 1585 O O . GLY A 1 198 ? -11.175 -1.534 37.494 1.00 92.81 198 GLY A O 1
ATOM 1586 N N . ASN A 1 199 ? -12.058 0.546 37.519 1.00 93.12 199 ASN A N 1
ATOM 1587 C CA . ASN A 1 199 ? -12.913 0.403 38.697 1.00 93.12 199 ASN A CA 1
ATOM 1588 C C . ASN A 1 199 ? -14.306 -0.172 38.387 1.00 93.12 199 ASN A C 1
ATOM 1590 O O . ASN A 1 199 ? -14.966 -0.643 39.304 1.00 93.12 199 ASN A O 1
ATOM 1594 N N . GLY A 1 200 ? -14.745 -0.173 37.124 1.00 94.19 200 GLY A N 1
ATOM 1595 C CA . GLY A 1 200 ? -16.024 -0.733 36.679 1.00 94.19 200 GLY A CA 1
ATOM 1596 C C . GLY A 1 200 ? -17.255 0.127 36.966 1.00 94.19 200 GLY A C 1
ATOM 1597 O O . GLY A 1 200 ? -18.360 -0.291 36.622 1.00 94.19 200 GLY A O 1
ATOM 1598 N N . LEU A 1 201 ? -17.089 1.304 37.578 1.00 92.75 201 LEU A N 1
ATOM 1599 C CA . LEU A 1 201 ? -18.186 2.161 38.050 1.00 92.75 201 LEU A CA 1
ATOM 1600 C C . LEU A 1 201 ? -18.876 2.941 36.920 1.00 92.75 201 LEU A C 1
ATOM 1602 O O . LEU A 1 201 ? -20.019 3.363 37.071 1.00 92.75 201 LEU A O 1
ATOM 1606 N N . LYS A 1 202 ? -18.184 3.163 35.796 1.00 89.50 202 LYS A N 1
ATOM 1607 C CA . LYS A 1 202 ? -18.676 3.960 34.653 1.00 89.50 202 LYS A CA 1
ATOM 1608 C C . LYS A 1 202 ? -19.031 3.092 33.440 1.00 89.50 202 LYS A C 1
ATOM 1610 O O . LYS A 1 202 ? -19.449 3.620 32.414 1.00 89.50 202 LYS A O 1
ATOM 1615 N N . THR A 1 203 ? -18.868 1.776 33.562 1.00 92.19 203 THR A N 1
ATOM 1616 C CA . THR A 1 203 ? -19.065 0.787 32.496 1.00 92.19 203 THR A CA 1
ATOM 1617 C C . THR A 1 203 ? -20.322 -0.033 32.761 1.00 92.19 203 THR A C 1
ATOM 1619 O O . THR A 1 203 ? -20.405 -0.697 33.792 1.00 92.19 203 THR A O 1
ATOM 1622 N N . SER A 1 204 ? -21.278 -0.068 31.831 1.00 93.31 204 SER A N 1
ATOM 1623 C CA . SER A 1 204 ? -22.425 -0.979 31.909 1.00 93.31 204 SER A CA 1
ATOM 1624 C C . SER A 1 204 ? -21.999 -2.408 31.583 1.00 93.31 204 SER A C 1
ATOM 1626 O O . SER A 1 204 ? -21.536 -2.690 30.474 1.00 93.31 204 SER A O 1
ATOM 1628 N N . PHE A 1 205 ? -22.231 -3.341 32.510 1.00 94.31 205 PHE A N 1
ATOM 1629 C CA . PHE A 1 205 ? -21.858 -4.746 32.332 1.00 94.31 205 PHE A CA 1
ATOM 1630 C C . PHE A 1 205 ? -22.487 -5.349 31.069 1.00 94.31 205 PHE A C 1
ATOM 1632 O O . PHE A 1 205 ? -21.828 -6.061 30.314 1.00 94.31 205 PHE A O 1
ATOM 1639 N N . TRP A 1 206 ? -23.755 -5.042 30.799 1.00 93.69 206 TRP A N 1
ATOM 1640 C CA . TRP A 1 206 ? -24.489 -5.652 29.690 1.00 93.69 206 TRP A CA 1
ATOM 1641 C C . TRP A 1 206 ? -24.364 -4.912 28.359 1.00 93.69 206 TRP A C 1
ATOM 1643 O O . TRP A 1 206 ? -24.472 -5.553 27.308 1.00 93.69 206 TRP A O 1
ATOM 1653 N N . LYS A 1 207 ? -24.193 -3.583 28.389 1.00 90.62 207 LYS A N 1
ATOM 1654 C CA . LYS A 1 207 ? -24.399 -2.712 27.219 1.00 90.62 207 LYS A CA 1
ATOM 1655 C C . LYS A 1 207 ? -23.119 -2.140 26.610 1.00 90.62 207 LYS A C 1
ATOM 1657 O O . LYS A 1 207 ? -23.185 -1.703 25.462 1.00 90.62 207 LYS A O 1
ATOM 1662 N N . ASP A 1 208 ? -21.986 -2.183 27.311 1.00 90.44 208 ASP A N 1
ATOM 1663 C CA . ASP A 1 208 ? -20.719 -1.631 26.818 1.00 90.44 208 ASP A CA 1
ATOM 1664 C C . ASP A 1 208 ? -19.745 -2.692 26.269 1.00 90.44 208 ASP A C 1
ATOM 1666 O O . ASP A 1 208 ? -19.757 -3.849 26.699 1.00 90.44 208 ASP A O 1
ATOM 1670 N N . PRO A 1 209 ? -18.867 -2.326 25.312 1.00 89.81 209 PRO A N 1
ATOM 1671 C CA . PRO A 1 209 ? -17.866 -3.221 24.732 1.00 89.81 209 PRO A CA 1
ATOM 1672 C C . PRO A 1 209 ? -16.625 -3.316 25.637 1.00 89.81 209 PRO A C 1
ATOM 1674 O O . PRO A 1 209 ? -15.537 -2.874 25.264 1.00 89.81 209 PRO A O 1
ATOM 1677 N N . TRP A 1 210 ? -16.796 -3.841 26.852 1.00 90.38 210 TRP A N 1
ATOM 1678 C CA . TRP A 1 210 ? -15.737 -3.910 27.869 1.00 90.38 210 TRP A CA 1
ATOM 1679 C C . TRP A 1 210 ? -14.995 -5.255 27.922 1.00 90.38 210 TRP A C 1
ATOM 1681 O O . TRP A 1 210 ? -13.851 -5.312 28.373 1.00 90.38 210 TRP A O 1
ATOM 1691 N N . ILE A 1 211 ? -15.615 -6.326 27.416 1.00 86.88 211 ILE A N 1
ATOM 1692 C CA . ILE A 1 211 ? -15.042 -7.674 27.353 1.00 86.88 211 ILE A CA 1
ATOM 1693 C C . ILE A 1 211 ? -15.325 -8.326 25.992 1.00 86.88 211 ILE A C 1
ATOM 1695 O O . ILE A 1 211 ? -16.417 -8.193 25.439 1.00 86.88 211 ILE A O 1
ATOM 1699 N N . ASP A 1 212 ? -14.322 -9.030 25.460 1.00 79.25 212 ASP A N 1
ATOM 1700 C CA . ASP A 1 212 ? -14.353 -9.705 24.151 1.00 79.25 212 ASP A CA 1
ATOM 1701 C C . ASP A 1 212 ? -14.747 -8.760 22.976 1.00 79.25 212 ASP A C 1
ATOM 1703 O O . ASP A 1 212 ? -14.575 -7.538 23.047 1.00 79.25 212 ASP A O 1
ATOM 1707 N N . ASP A 1 213 ? -15.182 -9.316 21.844 1.00 73.25 213 ASP A N 1
ATOM 1708 C CA . ASP A 1 213 ? -15.504 -8.621 20.587 1.00 73.25 213 ASP A CA 1
ATOM 1709 C C . ASP A 1 213 ? -16.984 -8.187 20.453 1.00 73.25 213 ASP A C 1
ATOM 1711 O O . ASP A 1 213 ? -17.387 -7.650 19.418 1.00 73.25 213 ASP A O 1
ATOM 1715 N N . SER A 1 214 ? -17.821 -8.411 21.474 1.00 80.38 214 SER A N 1
ATOM 1716 C CA . SER A 1 214 ? -19.286 -8.280 21.373 1.00 80.38 214 SER A CA 1
ATOM 1717 C C . SER A 1 214 ? -19.964 -7.916 22.697 1.00 80.38 214 SER A C 1
ATOM 1719 O O . SER A 1 214 ? -19.643 -8.515 23.719 1.00 80.38 214 SER A O 1
ATOM 1721 N N . LEU A 1 215 ? -20.987 -7.049 22.658 1.00 89.69 215 LEU A N 1
ATOM 1722 C CA . LEU A 1 215 ? -21.810 -6.714 23.832 1.00 89.69 215 LEU A CA 1
ATOM 1723 C C . LEU A 1 215 ? -22.426 -7.968 24.475 1.00 89.69 215 LEU A C 1
ATOM 1725 O O . LEU A 1 215 ? -23.042 -8.787 23.781 1.00 89.69 215 LEU A O 1
ATOM 1729 N N . LEU A 1 216 ? -22.323 -8.087 25.802 1.00 92.81 216 LEU A N 1
ATOM 1730 C CA . LEU A 1 216 ? -22.814 -9.257 26.538 1.00 92.81 216 LEU A CA 1
ATOM 1731 C C . LEU A 1 216 ? -24.327 -9.463 26.373 1.00 92.81 216 LEU A C 1
ATOM 1733 O O . LEU A 1 216 ? -24.770 -10.605 26.256 1.00 92.81 216 LEU A O 1
ATOM 1737 N N . CYS A 1 217 ? -25.115 -8.388 26.256 1.00 92.00 217 CYS A N 1
ATOM 1738 C CA . CYS A 1 217 ? -26.560 -8.467 26.011 1.00 92.00 217 CYS A CA 1
ATOM 1739 C C . CYS A 1 217 ? -26.935 -9.121 24.665 1.00 92.00 217 CYS A C 1
ATOM 1741 O O . CYS A 1 217 ? -28.006 -9.715 24.552 1.00 92.00 217 CYS A O 1
ATOM 1743 N N . HIS A 1 218 ? -26.062 -9.042 23.653 1.00 91.44 218 HIS A N 1
ATOM 1744 C CA . HIS A 1 218 ? -26.264 -9.678 22.346 1.00 91.44 218 HIS A CA 1
ATOM 1745 C C . HIS A 1 218 ? -25.750 -11.123 22.311 1.00 91.44 218 HIS A C 1
ATOM 1747 O O . HIS A 1 218 ? -26.301 -11.949 21.587 1.00 91.44 218 HIS A O 1
ATOM 1753 N N . ARG A 1 219 ? -24.699 -11.432 23.083 1.00 92.12 219 ARG A N 1
ATOM 1754 C CA . ARG A 1 219 ? -24.070 -12.762 23.139 1.00 92.12 219 ARG A CA 1
ATOM 1755 C C . ARG A 1 219 ? -24.798 -13.728 24.075 1.00 92.12 219 ARG A C 1
ATOM 1757 O O . ARG A 1 219 ? -24.949 -14.901 23.744 1.00 92.12 219 ARG A O 1
ATOM 1764 N N . TYR A 1 220 ? -25.300 -13.221 25.201 1.00 93.56 220 TYR A N 1
ATOM 1765 C CA . TYR A 1 220 ? -26.006 -13.988 26.231 1.00 93.56 220 TYR A CA 1
ATOM 1766 C C . TYR A 1 220 ? -27.441 -13.459 26.454 1.00 93.56 220 TYR A C 1
ATOM 1768 O O . TYR A 1 220 ? -27.823 -13.131 27.582 1.00 93.56 220 TYR A O 1
ATOM 1776 N N . PRO A 1 221 ? -28.271 -13.348 25.391 1.00 94.62 221 PRO A N 1
ATOM 1777 C CA . PRO A 1 221 ? -29.558 -12.656 25.446 1.00 94.62 221 PRO A CA 1
ATOM 1778 C C . PRO A 1 221 ? -30.579 -13.329 26.370 1.00 94.62 221 PRO A C 1
ATOM 1780 O O . PRO A 1 221 ? -31.507 -12.662 26.824 1.00 94.62 221 PRO A O 1
ATOM 1783 N N . ARG A 1 222 ? -30.434 -14.628 26.680 1.00 94.19 222 ARG A N 1
ATOM 1784 C CA . ARG A 1 222 ? -31.332 -15.309 27.624 1.00 94.19 222 ARG A CA 1
ATOM 1785 C C . ARG A 1 222 ? -31.010 -14.934 29.066 1.00 94.19 222 ARG A C 1
ATOM 1787 O O . ARG A 1 222 ? -31.931 -14.623 29.812 1.00 94.19 222 ARG A O 1
ATOM 1794 N N . VAL A 1 223 ? -29.727 -14.865 29.427 1.00 93.88 223 VAL A N 1
ATOM 1795 C CA . VAL A 1 223 ? -29.287 -14.404 30.757 1.00 93.88 223 VAL A CA 1
ATOM 1796 C C . VAL A 1 223 ? -29.623 -12.920 30.942 1.00 93.88 223 VAL A C 1
ATOM 1798 O O . VAL A 1 223 ? -30.212 -12.546 31.950 1.00 93.88 223 VAL A O 1
ATOM 1801 N N . PHE A 1 224 ? -29.403 -12.087 29.919 1.00 94.50 224 PHE A N 1
ATOM 1802 C CA . PHE A 1 224 ? -29.829 -10.679 29.924 1.00 94.50 224 PHE A CA 1
ATOM 1803 C C . PHE A 1 224 ? -31.360 -10.495 30.037 1.00 94.50 224 PHE A C 1
ATOM 1805 O O . PHE A 1 224 ? -31.841 -9.490 30.562 1.00 94.50 224 PHE A O 1
ATOM 1812 N N . ALA A 1 225 ? -32.157 -11.476 29.597 1.00 93.50 225 ALA A N 1
ATOM 1813 C CA . ALA A 1 225 ? -33.605 -11.499 29.817 1.00 93.50 225 ALA A CA 1
ATOM 1814 C C . ALA A 1 225 ? -34.018 -11.986 31.226 1.00 93.50 225 ALA A C 1
ATOM 1816 O O . ALA A 1 225 ? -35.197 -11.875 31.580 1.00 93.50 225 ALA A O 1
ATOM 1817 N N . LEU A 1 226 ? -33.086 -12.516 32.028 1.00 94.00 226 LEU A N 1
ATOM 1818 C CA . LEU A 1 226 ? -33.262 -12.795 33.460 1.00 94.00 226 LEU A CA 1
ATOM 1819 C C . LEU A 1 226 ? -32.747 -11.666 34.362 1.00 94.00 226 LEU A C 1
ATOM 1821 O O . LEU A 1 226 ? -33.182 -11.586 35.507 1.00 94.00 226 LEU A O 1
ATOM 1825 N N . GLU A 1 227 ? -31.870 -10.800 33.856 1.00 94.62 227 GLU A N 1
ATOM 1826 C CA . GLU A 1 227 ? -31.317 -9.666 34.597 1.00 94.62 227 GLU A CA 1
ATOM 1827 C C . GLU A 1 227 ? -32.408 -8.714 35.116 1.00 94.62 227 GLU A C 1
ATOM 1829 O O . GLU A 1 227 ? -33.275 -8.271 34.354 1.00 94.62 227 GLU A O 1
ATOM 1834 N N . THR A 1 228 ? -32.327 -8.379 36.407 1.00 93.44 228 THR A N 1
ATOM 1835 C CA . THR A 1 228 ? -33.252 -7.449 37.070 1.00 93.44 228 THR A CA 1
ATOM 1836 C C . THR A 1 228 ? -32.825 -6.003 36.832 1.00 93.44 228 THR A C 1
ATOM 1838 O O . THR A 1 228 ? -33.655 -5.174 36.459 1.00 93.44 228 THR A O 1
ATOM 1841 N N . ASN A 1 229 ? -31.525 -5.702 36.960 1.00 92.62 229 ASN A N 1
ATOM 1842 C CA . ASN A 1 229 ? -30.967 -4.391 36.631 1.00 92.62 229 ASN A CA 1
ATOM 1843 C C . ASN A 1 229 ? -30.178 -4.458 35.315 1.00 92.62 229 ASN A C 1
ATOM 1845 O O . ASN A 1 229 ? -28.984 -4.751 35.286 1.00 92.62 229 ASN A O 1
ATOM 1849 N N . ARG A 1 230 ? -30.846 -4.157 34.197 1.00 91.50 230 ARG A N 1
ATOM 1850 C CA . ARG A 1 230 ? -30.236 -4.186 32.852 1.00 91.50 230 ARG A CA 1
ATOM 1851 C C . ARG A 1 230 ? -29.172 -3.113 32.615 1.00 91.50 230 ARG A C 1
ATOM 1853 O O . ARG A 1 230 ? -28.499 -3.169 31.588 1.00 91.50 230 ARG A O 1
ATOM 1860 N N . ASP A 1 231 ? -29.036 -2.164 33.533 1.00 91.81 231 ASP A N 1
ATOM 1861 C CA . ASP A 1 231 ? -28.096 -1.045 33.484 1.00 91.81 231 ASP A CA 1
ATOM 1862 C C . ASP A 1 231 ? -27.018 -1.145 34.580 1.00 91.81 231 ASP A C 1
ATOM 1864 O O . ASP A 1 231 ? -26.234 -0.216 34.747 1.00 91.81 231 ASP A O 1
ATOM 1868 N N . ILE A 1 232 ? -26.937 -2.286 35.281 1.00 94.50 232 ILE A N 1
ATOM 1869 C CA . ILE A 1 232 ? -25.925 -2.567 36.308 1.00 94.50 232 ILE A CA 1
ATOM 1870 C C . ILE A 1 232 ? -24.499 -2.341 35.782 1.00 94.50 232 ILE A C 1
ATOM 1872 O O . ILE A 1 232 ? -24.167 -2.726 34.649 1.00 94.50 232 ILE A O 1
ATOM 1876 N N . CYS A 1 233 ? -23.658 -1.699 36.597 1.00 94.81 233 CYS A N 1
ATOM 1877 C CA . CYS A 1 233 ? -22.270 -1.450 36.232 1.00 94.81 233 CYS A CA 1
ATOM 1878 C C . CYS A 1 233 ? -21.397 -2.697 36.455 1.00 94.81 233 CYS A C 1
ATOM 1880 O O . CYS A 1 233 ? -21.813 -3.667 37.094 1.00 94.81 233 CYS A O 1
ATOM 1882 N N . VAL A 1 234 ? -20.181 -2.697 35.905 1.00 94.50 234 VAL A N 1
ATOM 1883 C CA . VAL A 1 234 ? -19.243 -3.815 36.081 1.00 94.50 234 VAL A CA 1
ATOM 1884 C C . VAL A 1 234 ? -18.792 -3.931 37.541 1.00 94.50 234 VAL A C 1
ATOM 1886 O O . VAL A 1 234 ? -18.635 -5.049 38.016 1.00 94.50 234 VAL A O 1
ATOM 1889 N N . ALA A 1 235 ? -18.643 -2.823 38.277 1.00 94.25 235 ALA A N 1
ATOM 1890 C CA . ALA A 1 235 ? -18.271 -2.873 39.695 1.00 94.25 235 ALA A CA 1
ATOM 1891 C C . ALA A 1 235 ? -19.313 -3.635 40.530 1.00 94.25 235 ALA A C 1
ATOM 1893 O O . ALA A 1 235 ? -18.978 -4.624 41.178 1.00 94.25 235 ALA A O 1
ATOM 1894 N N . ASP A 1 236 ? -20.584 -3.225 40.446 1.00 93.50 236 ASP A N 1
ATOM 1895 C CA . ASP A 1 236 ? -21.684 -3.857 41.181 1.00 93.50 236 ASP A CA 1
ATOM 1896 C C . ASP A 1 236 ? -21.816 -5.337 40.793 1.00 93.50 236 ASP A C 1
ATOM 1898 O O . ASP A 1 236 ? -21.875 -6.213 41.655 1.00 93.50 236 ASP A O 1
ATOM 1902 N N . LYS A 1 237 ? -21.802 -5.636 39.486 1.00 93.69 237 LYS A N 1
ATOM 1903 C CA . LYS A 1 237 ? -22.022 -6.992 38.959 1.00 93.69 237 LYS A CA 1
ATOM 1904 C C . LYS A 1 237 ? -20.889 -7.982 39.265 1.00 93.69 237 LYS A C 1
ATOM 1906 O O . LYS A 1 237 ? -21.119 -9.182 39.160 1.00 93.69 237 LYS A O 1
ATOM 1911 N N . LEU A 1 238 ? -19.695 -7.501 39.621 1.00 91.88 238 LEU A N 1
ATOM 1912 C CA . LEU A 1 238 ? -18.559 -8.327 40.056 1.00 91.88 238 LEU A CA 1
ATOM 1913 C C . LEU A 1 238 ? -18.339 -8.298 41.578 1.00 91.88 238 LEU A C 1
ATOM 1915 O O . LEU A 1 238 ? -17.410 -8.942 42.062 1.00 91.88 238 LEU A O 1
ATOM 1919 N N . SER A 1 239 ? -19.158 -7.557 42.332 1.00 89.31 239 SER A N 1
ATOM 1920 C CA . SER A 1 239 ? -19.068 -7.510 43.800 1.00 89.31 239 SER A CA 1
ATOM 1921 C C . SER A 1 239 ? -19.766 -8.695 44.490 1.00 89.31 239 SER A C 1
ATOM 1923 O O . SER A 1 239 ? -19.481 -8.986 45.649 1.00 89.31 239 SER A O 1
ATOM 1925 N N . ASP A 1 240 ? -20.624 -9.404 43.752 1.00 85.81 240 ASP A N 1
ATOM 1926 C CA . ASP A 1 240 ? -21.357 -10.615 44.136 1.00 85.81 240 ASP A CA 1
ATOM 1927 C C . ASP A 1 240 ? -21.321 -11.628 42.963 1.00 85.81 240 ASP A C 1
ATOM 1929 O O . ASP A 1 240 ? -20.788 -11.361 41.882 1.00 85.81 240 ASP A O 1
ATOM 1933 N N . SER A 1 241 ? -21.892 -12.809 43.176 1.00 88.25 241 SER A N 1
ATOM 1934 C CA . SER A 1 241 ? -22.250 -13.808 42.172 1.00 88.25 241 SER A CA 1
ATOM 1935 C C . SER A 1 241 ? -22.904 -13.211 40.911 1.00 88.25 241 SER A C 1
ATOM 1937 O O . SER A 1 241 ? -23.816 -12.384 40.960 1.00 88.25 241 SER A O 1
ATOM 1939 N N . ILE A 1 242 ? -22.482 -13.696 39.735 1.00 88.50 242 ILE A N 1
ATOM 1940 C CA . ILE A 1 242 ? -23.010 -13.261 38.425 1.00 88.50 242 ILE A CA 1
ATOM 1941 C C . ILE A 1 242 ? -24.521 -13.542 38.293 1.00 88.50 242 ILE A C 1
ATOM 1943 O O . ILE A 1 242 ? -25.228 -12.872 37.534 1.00 88.50 242 ILE A O 1
ATOM 1947 N N . ASP A 1 243 ? -25.026 -14.519 39.036 1.00 88.88 243 ASP A N 1
ATOM 1948 C CA . ASP A 1 243 ? -26.430 -14.898 39.132 1.00 88.88 243 ASP A CA 1
ATOM 1949 C C . ASP A 1 243 ? -27.229 -14.141 40.215 1.00 88.88 243 ASP A C 1
ATOM 1951 O O . ASP A 1 243 ? -28.450 -14.057 40.082 1.00 88.88 243 ASP A O 1
ATOM 1955 N N . GLY A 1 244 ? -26.586 -13.494 41.198 1.00 87.69 244 GLY A N 1
ATOM 1956 C CA . GLY A 1 244 ? -27.249 -12.848 42.344 1.00 87.69 244 GLY A CA 1
ATOM 1957 C C . GLY A 1 244 ? -28.255 -11.742 41.991 1.00 87.69 244 GLY A C 1
ATOM 1958 O O . GLY A 1 244 ? -29.291 -11.611 42.640 1.00 87.69 244 GLY A O 1
ATOM 1959 N N . SER A 1 245 ? -28.024 -10.984 40.910 1.00 91.00 245 SER A N 1
ATOM 1960 C CA . SER A 1 245 ? -28.973 -9.957 40.430 1.00 91.00 245 SER A CA 1
ATOM 1961 C C . SER A 1 245 ? -30.034 -10.478 39.443 1.00 91.00 245 SER A C 1
ATOM 1963 O O . SER A 1 245 ? -30.893 -9.712 38.989 1.00 91.00 245 SER A O 1
ATOM 1965 N N . LEU A 1 246 ? -30.011 -11.765 39.078 1.00 92.31 246 LEU A N 1
ATOM 1966 C CA . LEU A 1 246 ? -31.005 -12.353 38.179 1.00 92.31 246 LEU A CA 1
ATOM 1967 C C . LEU A 1 246 ? -32.322 -12.605 38.925 1.00 92.31 246 LEU A C 1
ATOM 1969 O O . LEU A 1 246 ? -32.347 -13.167 40.014 1.00 92.31 246 LEU A O 1
ATOM 1973 N N . ARG A 1 247 ? -33.455 -12.291 38.289 1.00 93.44 247 ARG A N 1
ATOM 1974 C CA . ARG A 1 247 ? -34.813 -12.449 38.861 1.00 93.44 247 ARG A CA 1
ATOM 1975 C C . ARG A 1 247 ? -35.195 -13.889 39.249 1.00 93.44 247 ARG A C 1
ATOM 1977 O O . ARG A 1 247 ? -36.258 -14.118 39.818 1.00 93.44 247 ARG A O 1
ATOM 1984 N N . ARG A 1 248 ? -34.398 -14.862 38.804 1.00 92.12 248 ARG A N 1
ATOM 1985 C CA . ARG A 1 248 ? -34.406 -16.285 39.161 1.00 92.12 248 ARG A CA 1
ATOM 1986 C C . ARG A 1 248 ? -33.126 -16.932 38.631 1.00 92.12 248 ARG A C 1
ATOM 1988 O O . ARG A 1 248 ? -32.590 -16.470 37.622 1.00 92.12 248 ARG A O 1
ATOM 1995 N N . SER A 1 249 ? -32.744 -18.068 39.210 1.00 88.44 249 SER A N 1
ATOM 1996 C CA . SER A 1 249 ? -31.753 -18.960 38.600 1.00 88.44 249 SER A CA 1
ATOM 1997 C C . SER A 1 249 ? -32.203 -19.464 37.213 1.00 88.44 249 SER A C 1
ATOM 1999 O O . SER A 1 249 ? -33.399 -19.446 36.863 1.00 88.44 249 SER A O 1
ATOM 2001 N N . ALA A 1 250 ? -31.232 -19.882 36.402 1.00 89.00 250 ALA A N 1
ATOM 2002 C CA . ALA A 1 250 ? -31.448 -20.483 35.093 1.00 89.00 250 ALA A CA 1
ATOM 2003 C C . ALA A 1 250 ? -32.158 -21.846 35.223 1.00 89.00 250 ALA A C 1
ATOM 2005 O O . ALA A 1 250 ? -32.021 -22.560 36.211 1.00 89.00 250 ALA A O 1
ATOM 2006 N N . ARG A 1 251 ? -32.983 -22.204 34.232 1.00 86.75 251 ARG A N 1
ATOM 2007 C CA . ARG A 1 251 ? -33.785 -23.445 34.243 1.00 86.75 251 ARG A CA 1
ATOM 2008 C C . ARG A 1 251 ? -33.172 -24.549 33.375 1.00 86.75 251 ARG A C 1
ATOM 2010 O O . ARG A 1 251 ? -33.894 -25.291 32.711 1.00 86.75 251 ARG A O 1
ATOM 2017 N N . GLY A 1 252 ? -31.843 -24.650 33.356 1.00 86.62 252 GLY A N 1
ATOM 2018 C CA . GLY A 1 252 ? -31.133 -25.618 32.523 1.00 86.62 252 GLY A CA 1
ATOM 2019 C C . GLY A 1 252 ? -31.053 -25.228 31.038 1.00 86.62 252 GLY A C 1
ATOM 2020 O O . GLY A 1 252 ? -31.328 -24.094 30.625 1.00 86.62 252 GLY A O 1
ATOM 2021 N N . GLY A 1 253 ? -30.651 -26.197 30.211 1.00 92.12 253 GLY A N 1
ATOM 2022 C CA . GLY A 1 253 ? -30.561 -26.053 28.756 1.00 92.12 253 GLY A CA 1
ATOM 2023 C C . GLY A 1 253 ? -29.696 -24.867 28.318 1.00 92.12 253 GLY A C 1
ATOM 2024 O O . GLY A 1 253 ? -28.628 -24.610 28.866 1.00 92.12 253 GLY A O 1
ATOM 2025 N N . SER A 1 254 ? -30.162 -24.116 27.318 1.00 90.88 254 SER A N 1
ATOM 2026 C CA . SER A 1 254 ? -29.440 -22.947 26.791 1.00 90.88 254 SER A CA 1
ATOM 2027 C C . SER A 1 254 ? -29.680 -21.634 27.562 1.00 90.88 254 SER A C 1
ATOM 2029 O O . SER A 1 254 ? -29.194 -20.596 27.122 1.00 90.88 254 SER A O 1
ATOM 2031 N N . GLU A 1 255 ? -30.399 -21.641 28.696 1.00 92.75 255 GLU A N 1
ATOM 2032 C CA . GLU A 1 255 ? -30.212 -20.586 29.714 1.00 92.75 255 GLU A CA 1
ATOM 2033 C C . GLU A 1 255 ? -28.906 -20.857 30.477 1.00 92.75 255 GLU A C 1
ATOM 2035 O O . GLU A 1 255 ? -28.002 -20.025 30.471 1.00 92.75 255 GLU A O 1
ATOM 2040 N N . GLU A 1 256 ? -28.778 -22.068 31.027 1.00 93.56 256 GLU A N 1
ATOM 2041 C CA . GLU A 1 256 ? -27.621 -22.529 31.808 1.00 93.56 256 GLU A CA 1
ATOM 2042 C C . GLU A 1 256 ? -26.312 -22.448 31.020 1.00 93.56 256 GLU A C 1
ATOM 2044 O O . GLU A 1 256 ? -25.326 -21.874 31.471 1.00 93.56 256 GLU A O 1
ATOM 2049 N N . GLN A 1 257 ? -26.321 -22.942 29.779 1.00 95.00 257 GLN A N 1
ATOM 2050 C CA . GLN A 1 257 ? -25.151 -22.906 28.904 1.00 95.00 257 GLN A CA 1
ATOM 2051 C C . GLN A 1 257 ? -24.643 -21.473 28.663 1.00 95.00 257 GLN A C 1
ATOM 2053 O O . GLN A 1 257 ? -23.438 -21.270 28.533 1.00 95.00 257 GLN A O 1
ATOM 2058 N N . GLN A 1 258 ? -25.539 -20.478 28.615 1.00 94.50 258 GLN A N 1
ATOM 2059 C CA . GLN A 1 258 ? -25.150 -19.071 28.487 1.00 94.50 258 GLN A CA 1
ATOM 2060 C C . GLN A 1 258 ? -24.621 -18.503 29.810 1.00 94.50 258 GLN A C 1
ATOM 2062 O O . GLN A 1 258 ? -23.674 -17.721 29.777 1.00 94.50 258 GLN A O 1
ATOM 2067 N N . LEU A 1 259 ? -25.178 -18.910 30.956 1.00 93.31 259 LEU A N 1
ATOM 2068 C CA . LEU A 1 259 ? -24.712 -18.489 32.280 1.00 93.31 259 LEU A CA 1
ATOM 2069 C C . LEU A 1 259 ? -23.300 -19.018 32.575 1.00 93.31 259 LEU A C 1
ATOM 2071 O O . LEU A 1 259 ? -22.413 -18.226 32.878 1.00 93.31 259 LEU A O 1
ATOM 2075 N N . VAL A 1 260 ? -23.055 -20.314 32.364 1.00 93.75 260 VAL A N 1
ATOM 2076 C CA . VAL A 1 260 ? -21.730 -20.938 32.540 1.00 93.75 260 VAL A CA 1
ATOM 2077 C C . VAL A 1 260 ? -20.694 -20.336 31.581 1.00 93.75 260 VAL A C 1
ATOM 2079 O O . VAL A 1 260 ? -19.559 -20.066 31.971 1.00 93.75 260 VAL A O 1
ATOM 2082 N N . GLN A 1 261 ? -21.063 -20.065 30.323 1.00 93.50 261 GLN A N 1
ATOM 2083 C CA . GLN A 1 261 ? -20.168 -19.382 29.377 1.00 93.50 261 GLN A CA 1
ATOM 2084 C C . GLN A 1 261 ? -19.855 -17.938 29.789 1.00 93.50 261 GLN A C 1
ATOM 2086 O O . GLN A 1 261 ? -18.734 -17.484 29.570 1.00 93.50 261 GLN A O 1
ATOM 2091 N N . LEU A 1 262 ? -20.820 -17.223 30.373 1.00 93.06 262 LEU A N 1
ATOM 2092 C CA . LEU A 1 262 ? -20.629 -15.872 30.896 1.00 93.06 262 LEU A CA 1
ATOM 2093 C C . LEU A 1 262 ? -19.724 -15.876 32.136 1.00 93.06 262 LEU A C 1
ATOM 2095 O O . LEU A 1 262 ? -18.760 -15.119 32.172 1.00 93.06 262 LEU A O 1
ATOM 2099 N N . GLN A 1 263 ? -19.986 -16.753 33.109 1.00 93.00 263 GLN A N 1
ATOM 2100 C CA . GLN A 1 263 ? -19.162 -16.924 34.312 1.00 93.00 263 GLN A CA 1
ATOM 2101 C C . GLN A 1 263 ? -17.708 -17.267 33.946 1.00 93.00 263 GLN A C 1
ATOM 2103 O O . GLN A 1 263 ? -16.788 -16.610 34.428 1.00 93.00 263 GLN A O 1
ATOM 2108 N N . ASN A 1 264 ? -17.488 -18.208 33.019 1.00 91.81 264 ASN A N 1
ATOM 2109 C CA . ASN A 1 264 ? -16.146 -18.573 32.545 1.00 91.81 264 ASN A CA 1
ATOM 2110 C C . ASN A 1 264 ? -15.429 -17.435 31.796 1.00 91.81 264 ASN A C 1
ATOM 2112 O O . ASN A 1 264 ? -14.217 -17.282 31.934 1.00 91.81 264 ASN A O 1
ATOM 2116 N N . LEU A 1 265 ? -16.154 -16.634 31.005 1.00 91.31 265 LEU A N 1
ATOM 2117 C CA . LEU A 1 265 ? -15.589 -15.467 30.316 1.00 91.31 265 LEU A CA 1
ATOM 2118 C C . LEU A 1 265 ? -15.186 -14.371 31.315 1.00 91.31 265 LEU A C 1
ATOM 2120 O O . LEU A 1 265 ? -14.132 -13.755 31.177 1.00 91.31 265 LEU A O 1
ATOM 2124 N N . VAL A 1 266 ? -16.030 -14.134 32.318 1.00 90.94 266 VAL A N 1
ATOM 2125 C CA . VAL A 1 266 ? -15.900 -13.021 33.262 1.00 90.94 266 VAL A CA 1
ATOM 2126 C C . VAL A 1 266 ? -14.956 -13.337 34.424 1.00 90.94 266 VAL A C 1
ATOM 2128 O O . VAL A 1 266 ? -14.269 -12.429 34.878 1.00 90.94 266 VAL A O 1
ATOM 2131 N N . GLY A 1 267 ? -14.837 -14.593 34.866 1.00 84.31 267 GLY A N 1
ATOM 2132 C CA . GLY A 1 267 ? -14.093 -14.991 36.074 1.00 84.31 267 GLY A CA 1
ATOM 2133 C C . GLY A 1 267 ? -12.580 -14.720 36.080 1.00 84.31 267 GLY A C 1
ATOM 2134 O O . GLY A 1 267 ? -11.943 -14.867 37.117 1.00 84.31 267 GLY A O 1
ATOM 2135 N N . SER A 1 268 ? -11.996 -14.295 34.955 1.00 81.44 268 SER A N 1
ATOM 2136 C CA . SER A 1 268 ? -10.607 -13.799 34.882 1.00 81.44 268 SER A CA 1
ATOM 2137 C C . SER A 1 268 ? -10.482 -12.267 34.997 1.00 81.44 268 SER A C 1
ATOM 2139 O O . SER A 1 268 ? -9.379 -11.726 34.901 1.00 81.44 268 SER A O 1
ATOM 2141 N N . SER A 1 269 ? -11.594 -11.554 35.201 1.00 86.06 269 SER A N 1
ATOM 2142 C CA . SER A 1 269 ? -11.645 -10.089 35.284 1.00 86.06 269 SER A CA 1
ATOM 2143 C C . SER A 1 269 ? -11.299 -9.607 36.690 1.00 86.06 269 SER A C 1
ATOM 2145 O O . SER A 1 269 ? -12.022 -9.889 37.641 1.00 86.06 269 SER A O 1
ATOM 2147 N N . VAL A 1 270 ? -10.223 -8.830 36.817 1.00 85.94 270 VAL A N 1
ATOM 2148 C CA . VAL A 1 270 ? -9.805 -8.209 38.083 1.00 85.94 270 VAL A CA 1
ATOM 2149 C C . VAL A 1 270 ? -9.955 -6.694 37.974 1.00 85.94 270 VAL A C 1
ATOM 2151 O O . VAL A 1 270 ? -9.383 -6.075 37.075 1.00 85.94 270 VAL A O 1
ATOM 2154 N N . LEU A 1 271 ? -10.726 -6.104 38.890 1.00 91.25 271 LEU A N 1
ATOM 2155 C CA . LEU A 1 271 ? -10.900 -4.654 38.999 1.00 91.25 271 LEU A CA 1
ATOM 2156 C C . LEU A 1 271 ? -9.683 -3.989 39.661 1.00 91.25 271 LEU A C 1
ATOM 2158 O O . LEU A 1 271 ? -8.897 -4.620 40.366 1.00 91.25 271 LEU A O 1
ATOM 2162 N N . SER A 1 272 ? -9.526 -2.688 39.435 1.00 91.88 272 SER A N 1
ATOM 2163 C CA . SER A 1 272 ? -8.437 -1.862 39.962 1.00 91.88 272 SER A CA 1
ATOM 2164 C C . SER A 1 272 ? -8.952 -0.492 40.406 1.00 91.88 272 SER A C 1
ATOM 2166 O O . SER A 1 272 ? -10.042 -0.076 40.034 1.00 91.88 272 SER A O 1
ATOM 2168 N N . SER A 1 273 ? -8.151 0.255 41.166 1.00 90.56 273 SER A N 1
ATOM 2169 C CA . SER A 1 273 ? -8.496 1.612 41.621 1.00 90.56 273 SER A CA 1
ATOM 2170 C C . SER A 1 273 ? -8.409 2.699 40.535 1.00 90.56 273 SER A C 1
ATOM 2172 O O . SER A 1 273 ? -8.670 3.867 40.816 1.00 90.56 273 SER A O 1
ATOM 2174 N N . VAL A 1 274 ? -8.027 2.346 39.304 1.00 92.62 274 VAL A N 1
ATOM 2175 C CA . VAL A 1 274 ? -7.918 3.279 38.169 1.00 92.62 274 VAL A CA 1
ATOM 2176 C C . VAL A 1 274 ? -9.297 3.497 37.541 1.00 92.62 274 VAL A C 1
ATOM 2178 O O . VAL A 1 274 ? -10.127 2.598 37.548 1.00 92.62 274 VAL A O 1
ATOM 2181 N N . ASP A 1 275 ? -9.550 4.668 36.963 1.00 91.00 275 ASP A N 1
ATOM 2182 C CA . ASP A 1 275 ? -10.797 4.932 36.238 1.00 91.00 275 ASP A CA 1
ATOM 2183 C C . ASP A 1 275 ? -10.947 4.094 34.949 1.00 91.00 275 ASP A C 1
ATOM 2185 O O . ASP A 1 275 ? -9.972 3.835 34.230 1.00 91.00 275 ASP A O 1
ATOM 2189 N N . ASP A 1 276 ? -12.192 3.718 34.640 1.00 91.94 276 ASP A N 1
ATOM 2190 C CA . ASP A 1 276 ? -12.583 3.119 33.357 1.00 91.94 276 ASP A CA 1
ATOM 2191 C C . ASP A 1 276 ? -12.227 4.044 32.181 1.00 91.94 276 ASP A C 1
ATOM 2193 O O . ASP A 1 276 ? -12.386 5.264 32.259 1.00 91.94 276 ASP A O 1
ATOM 2197 N N . ARG A 1 277 ? -11.759 3.479 31.058 1.00 90.25 277 ARG A N 1
ATOM 2198 C CA . ARG A 1 277 ? -11.336 4.285 29.897 1.00 90.25 277 ARG A CA 1
ATOM 2199 C C . ARG A 1 277 ? -11.537 3.611 28.549 1.00 90.25 277 ARG A C 1
ATOM 2201 O O . ARG A 1 277 ? -11.248 2.429 28.369 1.00 90.25 277 ARG A O 1
ATOM 2208 N N . TRP A 1 278 ? -11.916 4.407 27.555 1.00 90.88 278 TRP A N 1
ATOM 2209 C CA . TRP A 1 278 ? -11.971 3.975 26.162 1.00 90.88 278 TRP A CA 1
ATOM 2210 C C . TRP A 1 278 ? -10.573 3.728 25.579 1.00 90.88 278 TRP A C 1
ATOM 2212 O O . TRP A 1 278 ? -9.674 4.564 25.677 1.00 90.88 278 TRP A O 1
ATOM 2222 N N . VAL A 1 279 ? -10.404 2.579 24.924 1.00 91.50 279 VAL A N 1
ATOM 2223 C CA . VAL A 1 279 ? -9.185 2.147 24.232 1.00 91.50 279 VAL A CA 1
ATOM 2224 C C . VAL A 1 279 ? -9.472 1.752 22.781 1.00 91.50 279 VAL A C 1
ATOM 2226 O O . VAL A 1 279 ? -10.494 1.153 22.449 1.00 91.50 279 VAL A O 1
ATOM 2229 N N . TRP A 1 280 ? -8.539 2.101 21.899 1.00 92.12 280 TRP A N 1
ATOM 2230 C CA . TRP A 1 280 ? -8.549 1.771 20.479 1.00 92.12 280 TRP A CA 1
ATOM 2231 C C . TRP A 1 280 ? -7.765 0.477 20.233 1.00 92.12 280 TRP A C 1
ATOM 2233 O O . TRP A 1 280 ? -6.532 0.489 20.225 1.00 92.12 280 TRP A O 1
ATOM 2243 N N . SER A 1 281 ? -8.463 -0.642 20.023 1.00 89.25 281 SER A N 1
ATOM 2244 C CA . SER A 1 281 ? -7.866 -1.990 20.057 1.00 89.25 281 SER A CA 1
ATOM 2245 C C . SER A 1 281 ? -6.838 -2.280 18.951 1.00 89.25 281 SER A C 1
ATOM 2247 O O . SER A 1 281 ? -6.017 -3.180 19.100 1.00 89.25 281 SER A O 1
ATOM 2249 N N . LEU A 1 282 ? -6.798 -1.483 17.876 1.00 87.31 282 LEU A N 1
ATOM 2250 C CA . LEU A 1 282 ? -5.764 -1.566 16.828 1.00 87.31 282 LEU A CA 1
ATOM 2251 C C . LEU A 1 282 ? -4.415 -0.928 17.227 1.00 87.31 282 LEU A C 1
ATOM 2253 O O . LEU A 1 282 ? -3.531 -0.784 16.379 1.00 87.31 282 LEU A O 1
ATOM 2257 N N . SER A 1 283 ? -4.258 -0.471 18.472 1.00 86.56 283 SER A N 1
ATOM 2258 C CA . SER A 1 283 ? -3.027 0.133 18.988 1.00 86.56 283 SER A CA 1
ATOM 2259 C C . SER A 1 283 ? -2.692 -0.457 20.357 1.00 86.56 283 SER A C 1
ATOM 2261 O O . SER A 1 283 ? -3.530 -0.438 21.252 1.00 86.56 283 SER A O 1
ATOM 2263 N N . GLY A 1 284 ? -1.467 -0.958 20.546 1.00 84.38 284 GLY A N 1
ATOM 2264 C CA . GLY A 1 284 ? -1.074 -1.653 21.786 1.00 84.38 284 GLY A CA 1
ATOM 2265 C C . GLY A 1 284 ? -1.127 -0.783 23.052 1.00 84.38 284 GLY A C 1
ATOM 2266 O O . GLY A 1 284 ? -1.359 -1.286 24.146 1.00 84.38 284 GLY A O 1
ATOM 2267 N N . ASP A 1 285 ? -0.990 0.533 22.896 1.00 87.12 285 ASP A N 1
ATOM 2268 C CA . ASP A 1 285 ? -1.160 1.538 23.953 1.00 87.12 285 ASP A CA 1
ATOM 2269 C C . ASP A 1 285 ? -2.612 2.030 24.117 1.00 87.12 285 ASP A C 1
ATOM 2271 O O . ASP A 1 285 ? -2.872 2.923 24.917 1.00 87.12 285 ASP A O 1
ATOM 2275 N N . GLY A 1 286 ? -3.560 1.491 23.345 1.00 87.81 286 GLY A N 1
ATOM 2276 C CA . GLY A 1 286 ? -4.963 1.906 23.334 1.00 87.81 286 GLY A CA 1
ATOM 2277 C C . GLY A 1 286 ? -5.234 3.276 22.699 1.00 87.81 286 GLY A C 1
ATOM 2278 O O . GLY A 1 286 ? -6.383 3.709 22.683 1.00 87.81 286 GLY A O 1
ATOM 2279 N N . MET A 1 287 ? -4.233 3.975 22.153 1.00 89.06 287 MET A N 1
ATOM 2280 C CA . MET A 1 287 ? -4.419 5.340 21.647 1.00 89.06 287 MET A CA 1
ATOM 2281 C C . MET A 1 287 ? -4.873 5.364 20.184 1.00 89.06 287 MET A C 1
ATOM 2283 O O . MET A 1 287 ? -4.209 4.813 19.298 1.00 89.06 287 MET A O 1
ATOM 2287 N N . PHE A 1 288 ? -5.967 6.078 19.887 1.00 90.19 288 PHE A N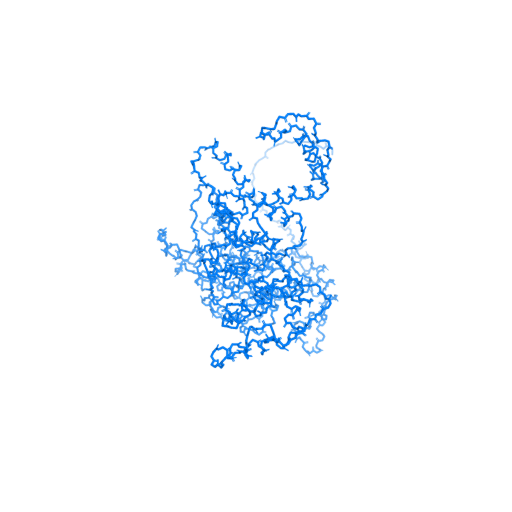 1
ATOM 2288 C CA . PHE A 1 288 ? -6.415 6.255 18.505 1.00 90.19 288 PHE A CA 1
ATOM 2289 C C . PHE A 1 288 ? -5.371 6.992 17.658 1.00 90.19 288 PHE A C 1
ATOM 2291 O O . PHE A 1 288 ? -5.000 8.140 17.919 1.00 90.19 288 PHE A O 1
ATOM 2298 N N . ARG A 1 289 ? -4.956 6.357 16.558 1.00 89.75 289 ARG A N 1
ATOM 2299 C CA . ARG A 1 289 ? -4.063 6.950 15.559 1.00 89.75 289 ARG A CA 1
ATOM 2300 C C . ARG A 1 289 ? -4.698 6.892 14.176 1.00 89.75 289 ARG A C 1
ATOM 2302 O O . ARG A 1 289 ? -4.923 5.810 13.638 1.00 89.75 289 ARG A O 1
ATOM 2309 N N . VAL A 1 290 ? -4.827 8.058 13.534 1.00 86.75 290 VAL A N 1
ATOM 2310 C CA . VAL A 1 290 ? -5.270 8.207 12.129 1.00 86.75 290 VAL A CA 1
ATOM 2311 C C . VAL A 1 290 ? -4.468 7.297 11.185 1.00 86.75 290 VAL A C 1
ATOM 2313 O O . VAL A 1 290 ? -5.023 6.742 10.242 1.00 86.75 290 VAL A O 1
ATOM 2316 N N . LYS A 1 291 ? -3.171 7.079 11.463 1.00 87.50 291 LYS A N 1
ATOM 2317 C CA . LYS A 1 291 ? -2.315 6.130 10.729 1.00 87.50 291 LYS A CA 1
ATOM 2318 C C . LYS A 1 291 ? -2.848 4.690 10.787 1.00 87.50 291 LYS A C 1
ATOM 2320 O O . LYS A 1 291 ? -2.845 4.037 9.754 1.00 87.50 291 LYS A O 1
ATOM 2325 N N . GLY A 1 292 ? -3.295 4.214 11.952 1.00 90.88 292 GLY A N 1
ATOM 2326 C CA . GLY A 1 292 ? -3.803 2.851 12.140 1.00 90.88 292 GLY A CA 1
ATOM 2327 C C . GLY A 1 292 ? -5.129 2.634 11.415 1.00 90.88 292 GLY A C 1
ATOM 2328 O O . GLY A 1 292 ? -5.217 1.768 10.549 1.00 90.88 292 GLY A O 1
ATOM 2329 N N . ALA A 1 293 ? -6.118 3.497 11.675 1.00 91.31 293 ALA A N 1
ATOM 2330 C CA . ALA A 1 293 ? -7.415 3.443 10.996 1.00 91.31 293 ALA A CA 1
ATOM 2331 C C . ALA A 1 293 ? -7.289 3.598 9.466 1.00 91.31 293 ALA A C 1
ATOM 2333 O O . ALA A 1 293 ? -7.965 2.894 8.717 1.00 91.31 293 ALA A O 1
ATOM 2334 N N . ARG A 1 294 ? -6.375 4.456 8.979 1.00 90.88 294 ARG A N 1
ATOM 2335 C CA . ARG A 1 294 ? -6.067 4.548 7.543 1.00 90.88 294 ARG A CA 1
ATOM 2336 C C . ARG A 1 294 ? -5.492 3.237 7.005 1.00 90.88 294 ARG A C 1
ATOM 2338 O O . ARG A 1 294 ? -5.950 2.793 5.960 1.00 90.88 294 ARG A O 1
ATOM 2345 N N . THR A 1 295 ? -4.507 2.636 7.678 1.00 91.31 295 THR A N 1
ATOM 2346 C CA . THR A 1 295 ? -3.912 1.366 7.229 1.00 91.31 295 THR A CA 1
ATOM 2347 C C . THR A 1 295 ? -4.957 0.253 7.171 1.00 91.31 295 THR A C 1
ATOM 2349 O O . THR A 1 295 ? -5.003 -0.437 6.163 1.00 91.31 295 THR A O 1
ATOM 2352 N N . LEU A 1 296 ? -5.844 0.126 8.167 1.00 92.38 296 LEU A N 1
ATOM 2353 C CA . LEU A 1 296 ? -6.951 -0.840 8.122 1.00 92.38 296 LEU A CA 1
ATOM 2354 C C . LEU A 1 296 ? -7.821 -0.643 6.868 1.00 92.38 296 LEU A C 1
ATOM 2356 O O . LEU A 1 296 ? -8.040 -1.580 6.108 1.00 92.38 296 LEU A O 1
ATOM 2360 N N . LEU A 1 297 ? -8.276 0.588 6.622 1.00 92.50 297 LEU A N 1
ATOM 2361 C CA . LEU A 1 297 ? -9.110 0.918 5.461 1.00 92.50 297 LEU A CA 1
ATOM 2362 C C . LEU A 1 297 ? -8.384 0.672 4.127 1.00 92.50 297 LEU A C 1
ATOM 2364 O O . LEU A 1 297 ? -8.984 0.152 3.187 1.00 92.50 297 LEU A O 1
ATOM 2368 N N . ASP A 1 298 ? -7.097 1.011 4.044 1.00 92.06 298 ASP A N 1
ATOM 2369 C CA . ASP A 1 298 ? -6.260 0.734 2.874 1.00 92.06 298 ASP A CA 1
ATOM 2370 C C . ASP A 1 298 ? -6.059 -0.780 2.665 1.00 92.06 298 ASP A C 1
ATOM 2372 O O . ASP A 1 298 ? -6.069 -1.244 1.529 1.00 92.06 298 ASP A O 1
ATOM 2376 N N . GLU A 1 299 ? -5.948 -1.576 3.730 1.00 90.19 299 GLU A N 1
ATOM 2377 C CA . GLU A 1 299 ? -5.811 -3.038 3.653 1.00 90.19 299 GLU A CA 1
ATOM 2378 C C . GLU A 1 299 ? -7.132 -3.792 3.434 1.00 90.19 299 GLU A C 1
ATOM 2380 O O . GLU A 1 299 ? -7.098 -4.992 3.155 1.00 90.19 299 GLU A O 1
ATOM 2385 N N . ILE A 1 300 ? -8.281 -3.119 3.508 1.00 91.50 300 ILE A N 1
ATOM 2386 C CA . ILE A 1 300 ? -9.588 -3.683 3.135 1.00 91.50 300 ILE A CA 1
ATOM 2387 C C . ILE A 1 300 ? -9.970 -3.295 1.698 1.00 91.50 300 ILE A C 1
ATOM 2389 O O . ILE A 1 300 ? -10.450 -4.140 0.947 1.00 91.50 300 ILE A O 1
ATOM 2393 N N . PHE A 1 301 ? -9.739 -2.042 1.285 1.00 91.00 301 PHE A N 1
ATOM 2394 C CA . PHE A 1 301 ? -10.249 -1.515 0.008 1.00 91.00 301 PHE A CA 1
ATOM 2395 C C . PHE A 1 301 ? -9.241 -1.470 -1.157 1.00 91.00 301 PHE A C 1
ATOM 2397 O O . PHE A 1 301 ? -9.631 -1.109 -2.270 1.00 91.00 301 PHE A O 1
ATOM 2404 N N . LEU A 1 302 ? -7.960 -1.797 -0.948 1.00 93.81 302 LEU A N 1
ATOM 2405 C CA . LEU A 1 302 ? -6.939 -1.804 -2.008 1.00 93.81 302 LEU A CA 1
ATOM 2406 C C . LEU A 1 302 ? -6.532 -3.236 -2.401 1.00 93.81 302 LEU A C 1
ATOM 2408 O O . LEU A 1 302 ? -6.573 -4.136 -1.562 1.00 93.81 302 LEU A O 1
ATOM 2412 N N . PRO A 1 303 ? -6.131 -3.469 -3.669 1.00 94.31 303 PRO A N 1
ATOM 2413 C CA . PRO A 1 303 ? -5.780 -4.802 -4.146 1.00 94.31 303 PRO A CA 1
ATOM 2414 C C . PRO A 1 303 ? -4.593 -5.385 -3.374 1.00 94.31 303 PRO A C 1
ATOM 2416 O O . PRO A 1 303 ? -3.573 -4.716 -3.182 1.00 94.31 303 PRO A O 1
ATOM 2419 N N . LYS A 1 304 ? -4.730 -6.655 -2.989 1.00 93.75 304 LYS A N 1
ATOM 2420 C CA . LYS A 1 304 ? -3.651 -7.481 -2.445 1.00 93.75 304 LYS A CA 1
ATOM 2421 C C . LYS A 1 304 ? -2.994 -8.263 -3.578 1.00 93.75 304 LYS A C 1
ATOM 2423 O O . LYS A 1 304 ? -3.657 -8.647 -4.535 1.00 93.75 304 LYS A O 1
ATOM 2428 N N . ASP A 1 305 ? -1.688 -8.448 -3.470 1.00 91.44 305 ASP A N 1
ATOM 2429 C CA . ASP A 1 305 ? -0.846 -9.154 -4.433 1.00 91.44 305 ASP A CA 1
ATOM 2430 C C . ASP A 1 305 ? 0.206 -9.933 -3.639 1.00 91.44 305 ASP A C 1
ATOM 2432 O O . ASP A 1 305 ? 0.578 -9.511 -2.540 1.00 91.44 305 ASP A O 1
ATOM 2436 N N . HIS A 1 306 ? 0.664 -11.057 -4.178 1.00 88.94 306 HIS A N 1
ATOM 2437 C CA . HIS A 1 306 ? 1.592 -11.964 -3.508 1.00 88.94 306 HIS A CA 1
ATOM 2438 C C . HIS A 1 306 ? 3.032 -11.438 -3.556 1.00 88.94 306 HIS A C 1
ATOM 2440 O O . HIS A 1 306 ? 3.801 -11.634 -2.615 1.00 88.94 306 HIS A O 1
ATOM 2446 N N . ASN A 1 307 ? 3.392 -10.721 -4.625 1.00 88.69 307 ASN A N 1
ATOM 2447 C CA . ASN A 1 307 ? 4.737 -10.188 -4.808 1.00 88.69 307 ASN A CA 1
ATOM 2448 C C . ASN A 1 307 ? 4.880 -8.804 -4.161 1.00 88.69 307 ASN A C 1
ATOM 2450 O O . ASN A 1 307 ? 4.292 -7.819 -4.612 1.00 88.69 307 ASN A O 1
ATOM 2454 N N . ALA A 1 308 ? 5.695 -8.712 -3.108 1.00 93.69 308 ALA A N 1
ATOM 2455 C CA . ALA A 1 308 ? 6.006 -7.449 -2.448 1.00 93.69 308 ALA A CA 1
ATOM 2456 C C . ALA A 1 308 ? 6.908 -6.546 -3.316 1.00 93.69 308 ALA A C 1
ATOM 2458 O O . ALA A 1 308 ? 7.889 -6.995 -3.908 1.00 93.69 308 ALA A O 1
ATOM 2459 N N . THR A 1 309 ? 6.614 -5.243 -3.334 1.00 94.81 309 THR A N 1
ATOM 2460 C CA . THR A 1 309 ? 7.426 -4.218 -4.002 1.00 94.81 309 THR A CA 1
ATOM 2461 C C . THR A 1 309 ? 8.790 -4.126 -3.343 1.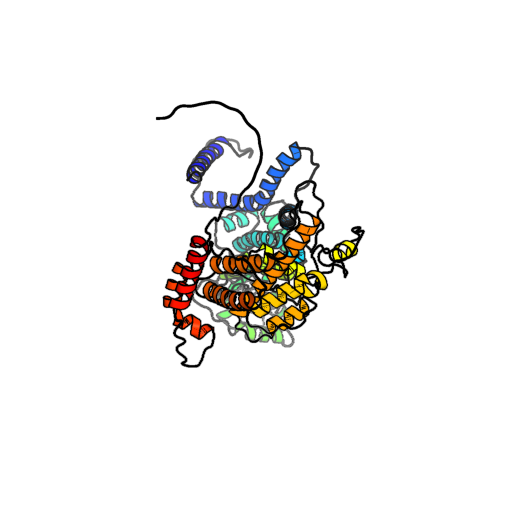00 94.81 309 THR A C 1
ATOM 2463 O O . THR A 1 309 ? 8.931 -3.587 -2.239 1.00 94.81 309 THR A O 1
ATOM 2466 N N . ARG A 1 310 ? 9.804 -4.595 -4.066 1.00 92.88 310 ARG A N 1
ATOM 2467 C CA . ARG A 1 310 ? 11.207 -4.372 -3.735 1.00 92.88 310 ARG A CA 1
ATOM 2468 C C . ARG A 1 310 ? 11.503 -2.872 -3.788 1.00 92.88 310 ARG A C 1
ATOM 2470 O O . ARG A 1 310 ? 10.965 -2.144 -4.622 1.00 92.88 310 ARG A O 1
ATOM 2477 N N . TRP A 1 311 ? 12.278 -2.382 -2.823 1.00 93.25 311 TRP A N 1
ATOM 2478 C CA . TRP A 1 311 ? 12.543 -0.952 -2.690 1.00 93.25 311 TRP A CA 1
ATOM 2479 C C . TRP A 1 311 ? 13.924 -0.691 -2.105 1.00 93.25 311 TRP A C 1
ATOM 2481 O O . TRP A 1 311 ? 14.169 -0.864 -0.909 1.00 93.25 311 TRP A O 1
ATOM 2491 N N . CYS A 1 312 ? 14.808 -0.196 -2.956 1.00 90.94 312 CYS A N 1
ATOM 2492 C CA . CYS A 1 312 ? 16.145 0.216 -2.591 1.00 90.94 312 CYS A CA 1
ATOM 2493 C C . CYS A 1 312 ? 16.112 1.623 -1.961 1.00 90.94 312 CYS A C 1
ATOM 2495 O O . CYS A 1 312 ? 15.584 2.568 -2.547 1.00 90.94 312 CYS A O 1
ATOM 2497 N N . LYS A 1 313 ? 16.676 1.791 -0.757 1.00 86.06 313 LYS A N 1
ATOM 2498 C CA . LYS A 1 313 ? 16.614 3.074 -0.029 1.00 86.06 313 LYS A CA 1
ATOM 2499 C C . LYS A 1 313 ? 17.548 4.161 -0.576 1.00 86.06 313 LYS A C 1
ATOM 2501 O O . LYS A 1 313 ? 17.179 5.323 -0.487 1.00 86.06 313 LYS A O 1
ATOM 2506 N N . PHE A 1 314 ? 18.712 3.801 -1.120 1.00 81.69 314 PHE A N 1
ATOM 2507 C CA . PHE A 1 314 ? 19.759 4.772 -1.474 1.00 81.69 314 PHE A CA 1
ATOM 2508 C C . PHE A 1 314 ? 19.630 5.356 -2.894 1.00 81.69 314 PHE A C 1
ATOM 2510 O O . PHE A 1 314 ? 20.091 6.465 -3.148 1.00 81.69 314 PHE A O 1
ATOM 2517 N N . ILE A 1 315 ? 18.970 4.662 -3.829 1.00 86.56 315 ILE A N 1
ATOM 2518 C CA . ILE A 1 315 ? 18.704 5.215 -5.170 1.00 86.56 315 ILE A CA 1
ATOM 2519 C C . ILE A 1 315 ? 17.523 6.207 -5.159 1.00 86.56 315 ILE A C 1
ATOM 2521 O O . ILE A 1 315 ? 16.582 6.044 -4.375 1.00 86.56 315 ILE A O 1
ATOM 2525 N N . PRO A 1 316 ? 17.489 7.189 -6.082 1.00 87.44 316 PRO A N 1
ATOM 2526 C CA . PRO A 1 316 ? 16.389 8.144 -6.170 1.00 87.44 316 PRO A CA 1
ATOM 2527 C C . PRO A 1 316 ? 15.014 7.483 -6.351 1.00 87.44 316 PRO A C 1
ATOM 2529 O O . PRO A 1 316 ? 14.860 6.506 -7.086 1.00 87.44 316 PRO A O 1
ATOM 2532 N N . ILE A 1 317 ? 13.977 8.086 -5.759 1.00 89.31 317 ILE A N 1
ATOM 2533 C CA . ILE A 1 317 ? 12.582 7.602 -5.800 1.00 89.31 317 ILE A CA 1
ATOM 2534 C C . ILE A 1 317 ? 12.112 7.310 -7.237 1.00 89.31 317 ILE A C 1
ATOM 2536 O O . ILE A 1 317 ? 11.457 6.296 -7.470 1.00 89.31 317 ILE A O 1
ATOM 2540 N N . LYS A 1 318 ? 12.495 8.144 -8.219 1.00 89.44 318 LYS A N 1
ATOM 2541 C CA . LYS A 1 318 ? 12.146 7.940 -9.638 1.00 89.44 318 LYS A CA 1
ATOM 2542 C C . LYS A 1 318 ? 12.677 6.621 -10.217 1.00 89.44 318 LYS A C 1
ATOM 2544 O O . LYS A 1 318 ? 11.995 6.011 -11.032 1.00 89.44 318 LYS A O 1
ATOM 2549 N N . VAL A 1 319 ? 13.851 6.169 -9.767 1.00 94.25 319 VAL A N 1
ATOM 2550 C CA . VAL A 1 319 ? 14.509 4.940 -10.239 1.00 94.25 319 VAL A CA 1
ATOM 2551 C C . VAL A 1 319 ? 13.838 3.711 -9.616 1.00 94.25 319 VAL A C 1
ATOM 2553 O O . VAL A 1 319 ? 13.524 2.765 -10.329 1.00 94.25 319 VAL A O 1
ATOM 2556 N N . ASN A 1 320 ? 13.482 3.766 -8.326 1.00 94.56 320 ASN A N 1
ATOM 2557 C CA . ASN A 1 320 ? 12.636 2.740 -7.699 1.00 94.56 320 ASN A CA 1
ATOM 2558 C C . ASN A 1 320 ? 11.267 2.603 -8.396 1.00 94.56 320 ASN A C 1
ATOM 2560 O O . ASN A 1 320 ? 10.831 1.496 -8.691 1.00 94.56 320 ASN A O 1
ATOM 2564 N N . VAL A 1 321 ? 10.581 3.720 -8.678 1.00 94.06 321 VAL A N 1
ATOM 2565 C CA . VAL A 1 321 ? 9.271 3.704 -9.363 1.00 94.06 321 VAL A CA 1
ATOM 2566 C C . VAL A 1 321 ? 9.388 3.213 -10.811 1.00 94.06 321 VAL A C 1
ATOM 2568 O O . VAL A 1 321 ? 8.439 2.636 -11.335 1.00 94.06 321 VAL A O 1
ATOM 2571 N N . PHE A 1 322 ? 10.538 3.414 -11.456 1.00 96.00 322 PHE A N 1
ATOM 2572 C CA . PHE A 1 322 ? 10.838 2.852 -12.769 1.00 96.00 322 PHE A CA 1
ATOM 2573 C C . PHE A 1 322 ? 11.047 1.329 -12.709 1.00 96.00 322 PHE A C 1
ATOM 2575 O O . PHE A 1 322 ? 10.355 0.604 -13.419 1.00 96.00 322 PHE A O 1
ATOM 2582 N N . ALA A 1 323 ? 11.902 0.831 -11.812 1.00 96.81 323 ALA A N 1
ATOM 2583 C CA . ALA A 1 323 ? 12.128 -0.607 -11.643 1.00 96.81 323 ALA A CA 1
ATOM 2584 C C . ALA A 1 323 ? 10.857 -1.358 -11.199 1.00 96.81 323 ALA A C 1
ATOM 2586 O O . ALA A 1 323 ? 10.577 -2.444 -11.694 1.00 96.81 323 ALA A O 1
ATOM 2587 N N . TRP A 1 324 ? 10.017 -0.739 -10.362 1.00 96.69 324 TRP A N 1
ATOM 2588 C CA . TRP A 1 324 ? 8.692 -1.269 -10.016 1.00 96.69 324 TRP A CA 1
ATOM 2589 C C . TRP A 1 324 ? 7.711 -1.311 -11.202 1.00 96.69 324 TRP A C 1
ATOM 2591 O O . TRP A 1 324 ? 6.791 -2.120 -11.194 1.00 96.69 324 TRP A O 1
ATOM 2601 N N . LYS A 1 325 ? 7.875 -0.462 -12.230 1.00 96.50 325 LYS A N 1
ATOM 2602 C CA . LYS A 1 325 ? 7.107 -0.568 -13.488 1.00 96.50 325 LYS A CA 1
ATOM 2603 C C . LYS A 1 325 ? 7.664 -1.646 -14.417 1.00 96.50 325 LYS A C 1
ATOM 2605 O O . LYS A 1 325 ? 6.879 -2.243 -15.151 1.00 96.50 325 LYS A O 1
ATOM 2610 N N . LEU A 1 326 ? 8.978 -1.887 -14.390 1.00 97.00 326 LEU A N 1
ATOM 2611 C CA . LEU A 1 326 ? 9.614 -3.005 -15.092 1.00 97.00 326 LEU A CA 1
ATOM 2612 C C . LEU A 1 326 ? 9.112 -4.342 -14.527 1.00 97.00 326 LEU A C 1
ATOM 2614 O O . LEU A 1 326 ? 8.585 -5.150 -15.283 1.00 97.00 326 LEU A O 1
ATOM 2618 N N . SER A 1 327 ? 9.124 -4.509 -13.200 1.00 95.50 327 SER A N 1
ATOM 2619 C CA . SER A 1 327 ? 8.697 -5.729 -12.487 1.00 95.50 327 SER A CA 1
ATOM 2620 C C . SER A 1 327 ? 7.201 -6.086 -12.582 1.00 95.50 327 SER A C 1
ATOM 2622 O O . SER A 1 327 ? 6.723 -6.928 -11.824 1.00 95.50 327 SER A O 1
ATOM 2624 N N . ILE A 1 328 ? 6.430 -5.391 -13.422 1.00 94.94 328 ILE A N 1
ATOM 2625 C CA . ILE A 1 328 ? 5.008 -5.652 -13.711 1.00 94.94 328 ILE A CA 1
ATOM 2626 C C . ILE A 1 328 ? 4.680 -5.495 -15.212 1.00 94.94 328 ILE A C 1
ATOM 2628 O O . ILE A 1 328 ? 3.503 -5.445 -15.576 1.00 94.94 328 ILE A O 1
ATOM 2632 N N . ASP A 1 329 ? 5.698 -5.354 -16.072 1.00 95.81 329 ASP A N 1
ATOM 2633 C CA . ASP A 1 329 ? 5.595 -5.082 -17.515 1.00 95.81 329 ASP A CA 1
ATOM 2634 C C . ASP A 1 329 ? 4.711 -3.858 -17.861 1.00 95.81 329 ASP A C 1
ATOM 2636 O O . ASP A 1 329 ? 3.778 -3.929 -18.661 1.00 95.81 329 ASP A O 1
ATOM 2640 N N . ARG A 1 330 ? 4.935 -2.706 -17.208 1.00 95.62 330 ARG A N 1
ATOM 2641 C CA . ARG A 1 330 ? 4.174 -1.451 -17.436 1.00 95.62 330 ARG A CA 1
ATOM 2642 C C . ARG A 1 330 ? 5.071 -0.258 -17.792 1.00 95.62 330 ARG A C 1
ATOM 2644 O O . ARG A 1 330 ? 4.815 0.873 -17.368 1.00 95.62 330 ARG A O 1
ATOM 2651 N N . LEU A 1 331 ? 6.107 -0.513 -18.590 1.00 95.88 331 LEU A N 1
ATOM 2652 C CA . LEU A 1 331 ? 6.899 0.504 -19.292 1.00 95.88 331 LEU A CA 1
ATOM 2653 C C . LEU A 1 331 ? 6.438 0.640 -20.762 1.00 95.88 331 LEU A C 1
ATOM 2655 O O . LEU A 1 331 ? 5.994 -0.355 -21.334 1.00 95.88 331 LEU A O 1
ATOM 2659 N N . PRO A 1 332 ? 6.544 1.834 -21.386 1.00 95.00 332 PRO A N 1
ATOM 2660 C CA . PRO A 1 332 ? 6.116 2.087 -22.767 1.00 95.00 332 PRO A CA 1
ATOM 2661 C C . PRO A 1 332 ? 7.156 1.613 -23.804 1.00 95.00 332 PRO A C 1
ATOM 2663 O O . PRO A 1 332 ? 7.700 2.402 -24.584 1.00 95.00 332 PRO A O 1
ATOM 2666 N N . THR A 1 333 ? 7.456 0.316 -23.784 1.00 96.50 333 THR A N 1
ATOM 2667 C CA . THR A 1 333 ? 8.149 -0.384 -24.876 1.00 96.50 333 THR A CA 1
ATOM 2668 C C . THR A 1 333 ? 7.218 -0.508 -26.091 1.00 96.50 333 THR A C 1
ATOM 2670 O O . THR A 1 333 ? 5.995 -0.446 -25.929 1.00 96.50 333 THR A O 1
ATOM 2673 N N . ARG A 1 334 ? 7.749 -0.676 -27.310 1.00 96.12 334 ARG A N 1
ATOM 2674 C CA . ARG A 1 334 ? 6.945 -0.793 -28.545 1.00 96.12 334 ARG A CA 1
ATOM 2675 C C . ARG A 1 334 ? 5.917 -1.922 -28.435 1.00 96.12 334 ARG A C 1
ATOM 2677 O O . ARG A 1 334 ? 4.745 -1.688 -28.718 1.00 96.12 334 ARG A O 1
ATOM 2684 N N . MET A 1 335 ? 6.291 -3.081 -27.890 1.00 97.00 335 MET A N 1
ATOM 2685 C CA . MET A 1 335 ? 5.345 -4.182 -27.662 1.00 97.00 335 MET A CA 1
ATOM 2686 C C . MET A 1 335 ? 4.246 -3.829 -26.643 1.00 97.00 335 MET A C 1
ATOM 2688 O O . MET A 1 335 ? 3.101 -4.237 -26.811 1.00 97.00 335 MET A O 1
ATOM 2692 N N . ASN A 1 336 ? 4.531 -3.020 -25.617 1.00 96.62 336 ASN A N 1
ATOM 2693 C CA . ASN A 1 336 ? 3.522 -2.576 -24.640 1.00 96.62 336 ASN A CA 1
ATOM 2694 C C . ASN A 1 336 ? 2.647 -1.405 -25.108 1.00 96.62 336 ASN A C 1
ATOM 2696 O O . ASN A 1 336 ? 1.610 -1.136 -24.495 1.00 96.62 336 ASN A O 1
ATOM 2700 N N . LEU A 1 337 ? 3.060 -0.714 -26.169 1.00 95.94 337 LEU A N 1
ATOM 2701 C CA . LEU A 1 337 ? 2.258 0.269 -26.895 1.00 95.94 337 LEU A CA 1
ATOM 2702 C C . LEU A 1 337 ? 1.310 -0.444 -27.876 1.00 95.94 337 LEU A C 1
ATOM 2704 O O . LEU A 1 337 ? 0.113 -0.162 -27.864 1.00 95.94 337 LEU A O 1
ATOM 2708 N N . LEU A 1 338 ? 1.808 -1.451 -28.604 1.00 95.56 338 LEU A N 1
ATOM 2709 C CA . LEU A 1 338 ? 1.006 -2.321 -29.476 1.00 95.56 338 LEU A CA 1
ATOM 2710 C C . LEU A 1 338 ? -0.069 -3.108 -28.701 1.00 95.56 338 LEU A C 1
ATOM 2712 O O . LEU A 1 338 ? -1.218 -3.127 -29.124 1.00 95.56 338 LEU A O 1
ATOM 2716 N N . LYS A 1 339 ? 0.236 -3.639 -27.501 1.00 94.88 339 LYS A N 1
ATOM 2717 C CA . LYS A 1 339 ? -0.748 -4.231 -26.549 1.00 94.88 339 LYS A CA 1
ATOM 2718 C C . LYS A 1 339 ? -1.847 -3.249 -26.061 1.00 94.88 339 LYS A C 1
ATOM 2720 O O . LYS A 1 339 ? -2.593 -3.580 -25.137 1.00 94.88 339 LYS A O 1
ATOM 2725 N N . ARG A 1 340 ? -1.884 -2.010 -26.564 1.00 94.00 340 ARG A N 1
ATOM 2726 C CA . ARG A 1 340 ? -2.821 -0.931 -26.198 1.00 94.00 340 ARG A CA 1
ATOM 2727 C C . ARG A 1 340 ? -3.275 -0.121 -27.418 1.00 94.00 340 ARG A C 1
ATOM 2729 O O . ARG A 1 340 ? -3.583 1.061 -27.274 1.00 94.00 340 ARG A O 1
ATOM 2736 N N . ASP A 1 341 ? -3.239 -0.741 -28.596 1.00 93.25 341 ASP A N 1
ATOM 2737 C CA . ASP A 1 341 ? -3.753 -0.194 -29.858 1.00 93.25 341 ASP A CA 1
ATOM 2738 C C . ASP A 1 341 ? -3.081 1.125 -30.297 1.00 93.25 341 ASP A C 1
ATOM 2740 O O . ASP A 1 341 ? -3.596 1.870 -31.132 1.00 93.25 341 ASP A O 1
ATOM 2744 N N . VAL A 1 342 ? -1.892 1.421 -29.756 1.00 94.19 342 VAL A N 1
ATOM 2745 C CA . VAL A 1 342 ? -1.052 2.524 -30.226 1.00 94.19 342 VAL A CA 1
ATOM 2746 C C . VAL A 1 342 ? -0.304 2.042 -31.461 1.00 94.19 342 VAL A C 1
ATOM 2748 O O . VAL A 1 342 ? 0.529 1.140 -31.369 1.00 94.19 342 VAL A O 1
ATOM 2751 N N . TYR A 1 343 ? -0.582 2.661 -32.608 1.00 93.69 343 TYR A N 1
ATOM 2752 C CA . TYR A 1 343 ? 0.105 2.351 -33.856 1.00 93.69 343 TYR A CA 1
ATOM 2753 C C . TYR A 1 343 ? 1.612 2.626 -33.747 1.00 93.69 343 TYR A C 1
ATOM 2755 O O . TYR A 1 343 ? 2.040 3.725 -33.388 1.00 93.69 343 TYR A O 1
ATOM 2763 N N . ILE A 1 344 ? 2.410 1.611 -34.073 1.00 92.94 344 ILE A N 1
ATOM 2764 C CA . ILE A 1 344 ? 3.870 1.646 -34.121 1.00 92.94 344 ILE A CA 1
ATOM 2765 C C . ILE A 1 344 ? 4.277 0.988 -35.454 1.00 92.94 344 ILE A C 1
ATOM 2767 O O . ILE A 1 344 ? 4.001 -0.199 -35.613 1.00 92.94 344 ILE A O 1
ATOM 2771 N N . PRO A 1 345 ? 4.922 1.705 -36.401 1.00 90.06 345 PRO A N 1
ATOM 2772 C CA . PRO A 1 345 ? 5.266 1.148 -37.719 1.00 90.06 345 PRO A CA 1
ATOM 2773 C C . PRO A 1 345 ? 6.277 -0.009 -37.686 1.00 90.06 345 PRO A C 1
ATOM 2775 O O . PRO A 1 345 ? 6.297 -0.844 -38.582 1.00 90.06 345 PRO A O 1
ATOM 2778 N N . ASP A 1 346 ? 7.136 -0.028 -36.668 1.00 93.31 346 ASP A N 1
ATOM 2779 C CA . ASP A 1 346 ? 8.263 -0.948 -36.515 1.00 93.31 346 ASP A CA 1
ATOM 2780 C C . ASP A 1 346 ? 8.367 -1.358 -35.039 1.00 93.31 346 ASP A C 1
ATOM 2782 O O . ASP A 1 346 ? 8.553 -0.511 -34.161 1.00 93.31 346 ASP A O 1
ATOM 2786 N N . SER A 1 347 ? 8.220 -2.653 -34.759 1.00 94.69 347 SER A N 1
ATOM 2787 C CA . SER A 1 347 ? 8.212 -3.213 -33.403 1.00 94.69 347 SER A CA 1
ATOM 2788 C C . SER A 1 347 ? 9.604 -3.535 -32.848 1.00 94.69 347 SER A C 1
ATOM 2790 O O . SER A 1 347 ? 9.696 -3.879 -31.669 1.00 94.69 347 SER A O 1
ATOM 2792 N N . SER A 1 348 ? 10.671 -3.415 -33.647 1.00 96.44 348 SER A N 1
ATOM 2793 C CA . SER A 1 348 ? 12.038 -3.817 -33.280 1.00 96.44 348 SER A CA 1
ATOM 2794 C C . SER A 1 348 ? 12.625 -3.027 -32.100 1.00 96.44 348 SER A C 1
ATOM 2796 O O . SER A 1 348 ? 12.084 -2.019 -31.647 1.00 96.44 348 SER A O 1
ATOM 2798 N N . CYS A 1 349 ? 13.763 -3.468 -31.578 1.00 96.50 349 CYS A N 1
ATOM 2799 C CA . CYS A 1 349 ? 14.511 -2.792 -30.532 1.00 96.50 349 CYS A CA 1
ATOM 2800 C C . CYS A 1 349 ? 15.236 -1.560 -31.093 1.00 96.50 349 CYS A C 1
ATOM 2802 O O . CYS A 1 349 ? 16.123 -1.729 -31.928 1.00 96.50 349 CYS A O 1
ATOM 2804 N N . PRO A 1 350 ? 14.984 -0.330 -30.600 1.00 93.81 350 PRO A N 1
ATOM 2805 C CA . PRO A 1 350 ? 15.681 0.870 -31.077 1.00 93.81 350 PRO A CA 1
ATOM 2806 C C . PRO A 1 350 ? 17.210 0.838 -30.913 1.00 93.81 350 PRO A C 1
ATOM 2808 O O . PRO A 1 350 ? 17.900 1.666 -31.500 1.00 93.81 350 PRO A O 1
ATOM 2811 N N . ILE A 1 351 ? 17.736 -0.079 -30.091 1.00 94.38 351 ILE A N 1
ATOM 2812 C CA . ILE A 1 351 ? 19.161 -0.189 -29.759 1.00 94.38 351 ILE A CA 1
ATOM 2813 C C . ILE A 1 351 ? 19.901 -1.123 -30.724 1.00 94.38 351 ILE A C 1
ATOM 2815 O O . ILE A 1 351 ? 20.957 -0.743 -31.223 1.00 94.38 351 ILE A O 1
ATOM 2819 N N . CYS A 1 352 ? 19.382 -2.333 -30.968 1.00 94.50 352 CYS A N 1
ATOM 2820 C CA . CYS A 1 352 ? 20.044 -3.334 -31.817 1.00 94.50 352 CYS A CA 1
ATOM 2821 C C . CYS A 1 352 ? 19.332 -3.585 -33.157 1.00 94.50 352 CYS A C 1
ATOM 2823 O O . CYS A 1 352 ? 19.992 -3.896 -34.135 1.00 94.50 352 CYS A O 1
ATOM 2825 N N . LYS A 1 353 ? 18.014 -3.342 -33.231 1.00 94.19 353 LYS A N 1
ATOM 2826 C CA . LYS A 1 353 ? 17.108 -3.569 -34.379 1.00 94.19 353 LYS A CA 1
ATOM 2827 C C . LYS A 1 353 ? 16.816 -5.041 -34.724 1.00 94.19 353 LYS A C 1
ATOM 2829 O O . LYS A 1 353 ? 15.898 -5.295 -35.494 1.00 94.19 353 LYS A O 1
ATOM 2834 N N . ASP A 1 354 ? 17.491 -5.998 -34.088 1.00 92.69 354 ASP A N 1
ATOM 2835 C CA . ASP A 1 354 ? 17.411 -7.435 -34.423 1.00 92.69 354 ASP A CA 1
ATOM 2836 C C . ASP A 1 354 ? 16.204 -8.197 -33.836 1.00 92.69 354 ASP A C 1
ATOM 2838 O O . ASP A 1 354 ? 15.999 -9.372 -34.135 1.00 92.69 354 ASP A O 1
ATOM 2842 N N . SER A 1 355 ? 15.441 -7.608 -32.910 1.00 95.62 355 SER A N 1
ATOM 2843 C CA . SER A 1 355 ? 14.376 -8.310 -32.164 1.00 95.62 355 SER A CA 1
ATOM 2844 C C . SER A 1 355 ? 13.297 -7.345 -31.662 1.00 95.62 355 SER A C 1
ATOM 2846 O O . SER A 1 355 ? 13.603 -6.164 -31.504 1.00 95.62 355 SER A O 1
ATOM 2848 N N . PRO A 1 356 ? 12.053 -7.789 -31.387 1.00 96.94 356 PRO A N 1
ATOM 2849 C CA . PRO A 1 356 ? 10.987 -6.919 -30.879 1.00 96.94 356 PRO A CA 1
ATOM 2850 C C . PRO A 1 356 ? 11.318 -6.251 -29.534 1.00 96.94 356 PRO A C 1
ATOM 2852 O O . PRO A 1 356 ? 11.911 -6.860 -28.645 1.00 96.94 356 PRO A O 1
ATOM 2855 N N . GLU A 1 357 ? 10.897 -4.998 -29.343 1.00 97.38 357 GLU A N 1
ATOM 2856 C CA . GLU A 1 357 ? 11.097 -4.284 -28.079 1.00 97.38 357 GLU A CA 1
ATOM 2857 C C . GLU A 1 357 ? 10.001 -4.616 -27.055 1.00 97.38 357 GLU A C 1
ATOM 2859 O O . GLU A 1 357 ? 9.006 -3.895 -26.909 1.00 97.38 357 GLU A O 1
ATOM 2864 N N . ASP A 1 358 ? 10.212 -5.690 -26.300 1.00 97.19 358 ASP A N 1
ATOM 2865 C CA . ASP A 1 358 ? 9.564 -5.916 -25.008 1.00 97.19 358 ASP A CA 1
ATOM 2866 C C . ASP A 1 358 ? 10.506 -5.611 -23.823 1.00 97.19 358 ASP A C 1
ATOM 2868 O O . ASP A 1 358 ? 11.642 -5.162 -23.991 1.00 97.19 358 ASP A O 1
ATOM 2872 N N . SER A 1 359 ? 9.999 -5.789 -22.600 1.00 97.00 359 SER A N 1
ATOM 2873 C CA . SER A 1 359 ? 10.742 -5.518 -21.363 1.00 97.00 359 SER A CA 1
ATOM 2874 C C . SER A 1 359 ? 11.860 -6.536 -21.080 1.00 97.00 359 SER A C 1
ATOM 2876 O O . SER A 1 359 ? 12.862 -6.174 -20.467 1.00 97.00 359 SER A O 1
ATOM 2878 N N . SER A 1 360 ? 11.715 -7.788 -21.514 1.00 97.38 360 SER A N 1
ATOM 2879 C CA . SER A 1 360 ? 12.724 -8.839 -21.335 1.00 97.38 360 SER A CA 1
ATOM 2880 C C . SER A 1 360 ? 13.908 -8.590 -22.267 1.00 97.38 360 SER A C 1
ATOM 2882 O O . SER A 1 360 ? 15.059 -8.514 -21.835 1.00 97.38 360 SER A O 1
ATOM 2884 N N . HIS A 1 361 ? 13.628 -8.324 -23.543 1.00 97.75 361 HIS A N 1
ATOM 2885 C CA . HIS A 1 361 ? 14.664 -7.988 -24.505 1.00 97.75 361 HIS A CA 1
ATOM 2886 C C . HIS A 1 361 ? 15.385 -6.682 -24.147 1.00 97.75 361 HIS A C 1
ATOM 2888 O O . HIS A 1 361 ? 16.606 -6.680 -23.991 1.00 97.75 361 HIS A O 1
ATOM 2894 N N . LEU A 1 362 ? 14.654 -5.579 -23.944 1.00 97.81 362 LEU A N 1
ATOM 2895 C CA . LEU A 1 362 ? 15.255 -4.253 -23.752 1.00 97.81 362 LEU A CA 1
ATOM 2896 C C . LEU A 1 362 ? 16.187 -4.160 -22.529 1.00 97.81 362 LEU A C 1
ATOM 2898 O O . LEU A 1 362 ? 17.144 -3.385 -22.553 1.00 97.81 362 LEU A O 1
ATOM 2902 N N . PHE A 1 363 ? 15.917 -4.924 -21.465 1.00 97.81 363 PHE A N 1
ATOM 2903 C CA . PHE A 1 363 ? 16.644 -4.820 -20.194 1.00 97.81 363 PHE A CA 1
ATOM 2904 C C . PHE A 1 363 ? 17.531 -6.016 -19.843 1.00 97.81 363 PHE A C 1
ATOM 2906 O O . PHE A 1 363 ? 18.296 -5.892 -18.885 1.00 97.81 363 PHE A O 1
ATOM 2913 N N . PHE A 1 364 ? 17.470 -7.120 -20.599 1.00 96.69 364 PHE A N 1
ATOM 2914 C CA . PHE A 1 364 ? 18.235 -8.338 -20.307 1.00 96.69 364 PHE A CA 1
ATOM 2915 C C . PHE A 1 364 ? 18.940 -8.932 -21.540 1.00 96.69 364 PHE A C 1
ATOM 2917 O O . PHE A 1 364 ? 20.166 -9.044 -21.513 1.00 96.69 364 PHE A O 1
ATOM 2924 N N . THR A 1 365 ? 18.226 -9.263 -22.630 1.00 96.69 365 THR A N 1
ATOM 2925 C CA . THR A 1 365 ? 18.832 -9.994 -23.775 1.00 96.69 365 THR A CA 1
ATOM 2926 C C . THR A 1 365 ? 19.368 -9.125 -24.918 1.00 96.69 365 THR A C 1
ATOM 2928 O O . THR A 1 365 ? 20.186 -9.599 -25.704 1.00 96.69 365 THR A O 1
ATOM 2931 N N . CYS A 1 366 ? 18.970 -7.852 -25.023 1.00 96.75 366 CYS A N 1
ATOM 2932 C CA . CYS A 1 366 ? 19.539 -6.907 -25.990 1.00 96.75 366 CYS A CA 1
ATOM 2933 C C . CYS A 1 366 ? 21.059 -6.789 -25.800 1.00 96.75 366 CYS A C 1
ATOM 2935 O O . CYS A 1 366 ? 21.534 -6.704 -24.670 1.00 96.75 366 CYS A O 1
ATOM 2937 N N . SER A 1 367 ? 21.825 -6.692 -26.892 1.00 94.19 367 SER A N 1
ATOM 2938 C CA . SER A 1 367 ? 23.299 -6.668 -26.867 1.00 94.19 367 SER A CA 1
ATOM 2939 C C . SER A 1 367 ? 23.884 -5.650 -25.874 1.00 94.19 367 SER A C 1
ATOM 2941 O O . SER A 1 367 ? 24.677 -6.020 -25.013 1.00 94.19 367 SER A O 1
ATOM 2943 N N . LEU A 1 368 ? 23.419 -4.392 -25.901 1.00 94.19 368 LEU A N 1
ATOM 2944 C CA . LEU A 1 368 ? 23.793 -3.376 -24.904 1.00 94.19 368 LEU A CA 1
ATOM 2945 C C . LEU A 1 368 ? 23.457 -3.789 -23.462 1.00 94.19 368 LEU A C 1
ATOM 2947 O O . LEU A 1 368 ? 24.254 -3.532 -22.563 1.00 94.19 368 LEU A O 1
ATOM 2951 N N . ALA A 1 369 ? 22.280 -4.374 -23.226 1.00 95.69 369 ALA A N 1
ATOM 2952 C CA . ALA A 1 369 ? 21.875 -4.790 -21.890 1.00 95.69 369 ALA A CA 1
ATOM 2953 C C . ALA A 1 369 ? 22.790 -5.914 -21.391 1.00 95.69 369 ALA A C 1
ATOM 2955 O O . ALA A 1 369 ? 23.407 -5.762 -20.341 1.00 95.69 369 ALA A O 1
ATOM 2956 N N . ALA A 1 370 ? 22.982 -6.971 -22.183 1.00 94.06 370 ALA A N 1
ATOM 2957 C CA . ALA A 1 370 ? 23.901 -8.057 -21.864 1.00 94.06 370 ALA A CA 1
ATOM 2958 C C . ALA A 1 370 ? 25.328 -7.545 -21.576 1.00 94.06 370 ALA A C 1
ATOM 2960 O O . ALA A 1 370 ? 25.917 -7.927 -20.567 1.00 94.06 370 ALA A O 1
ATOM 2961 N N . ASP A 1 371 ? 25.868 -6.633 -22.394 1.00 92.69 371 ASP A N 1
ATOM 2962 C CA . ASP A 1 371 ? 27.181 -6.006 -22.170 1.00 92.69 371 ASP A CA 1
ATOM 2963 C C . ASP A 1 371 ? 27.248 -5.247 -20.830 1.00 92.69 371 ASP A C 1
ATOM 2965 O O . ASP A 1 371 ? 28.172 -5.449 -20.040 1.00 92.69 371 ASP A O 1
ATOM 2969 N N . VAL A 1 372 ? 26.256 -4.399 -20.537 1.00 94.25 372 VAL A N 1
ATOM 2970 C CA . VAL A 1 372 ? 26.195 -3.610 -19.293 1.00 94.25 372 VAL A CA 1
ATOM 2971 C C . VAL A 1 372 ? 26.045 -4.511 -18.063 1.00 94.25 372 VAL A C 1
ATOM 2973 O O . VAL A 1 372 ? 26.726 -4.299 -17.059 1.00 94.25 372 VAL A O 1
ATOM 2976 N N . LEU A 1 373 ? 25.199 -5.540 -18.128 1.00 94.44 373 LEU A N 1
ATOM 2977 C CA . LEU A 1 373 ? 24.972 -6.472 -17.021 1.00 94.44 373 LEU A CA 1
ATOM 2978 C C . LEU A 1 373 ? 26.205 -7.365 -16.767 1.00 94.44 373 LEU A C 1
ATOM 2980 O O . LEU A 1 373 ? 26.555 -7.599 -15.606 1.00 94.44 373 LEU A O 1
ATOM 2984 N N . ARG A 1 374 ? 26.929 -7.781 -17.821 1.00 91.75 374 ARG A N 1
ATOM 2985 C CA . ARG A 1 374 ? 28.248 -8.442 -17.720 1.00 91.75 374 ARG A CA 1
ATOM 2986 C C . ARG A 1 374 ? 29.282 -7.545 -17.039 1.00 91.75 374 ARG A C 1
ATOM 2988 O O . ARG A 1 374 ? 29.988 -8.012 -16.148 1.00 91.75 374 ARG A O 1
ATOM 2995 N N . LEU A 1 375 ? 29.366 -6.267 -17.426 1.00 90.31 375 LEU A N 1
ATOM 2996 C CA . LEU A 1 375 ? 30.283 -5.301 -16.808 1.00 90.31 375 LEU A CA 1
ATOM 2997 C C . LEU A 1 375 ? 29.954 -5.069 -15.325 1.00 90.31 375 LEU A C 1
ATOM 2999 O O . LEU A 1 375 ? 30.871 -4.986 -14.511 1.00 90.31 375 LEU A O 1
ATOM 3003 N N . ILE A 1 376 ? 28.670 -5.049 -14.951 1.00 91.12 376 ILE A N 1
ATOM 3004 C CA . ILE A 1 376 ? 28.234 -4.991 -13.546 1.00 91.12 376 ILE A CA 1
ATOM 3005 C C . ILE A 1 376 ? 28.633 -6.265 -12.791 1.00 91.12 376 ILE A C 1
ATOM 3007 O O . ILE A 1 376 ? 29.189 -6.166 -11.702 1.00 91.12 376 ILE A O 1
ATOM 3011 N N . CYS A 1 377 ? 28.432 -7.457 -13.359 1.00 90.12 377 CYS A N 1
ATOM 3012 C CA . CYS A 1 377 ? 28.873 -8.693 -12.704 1.00 90.12 377 CYS A CA 1
ATOM 3013 C C . CYS A 1 377 ? 30.400 -8.722 -12.525 1.00 90.12 377 CYS A C 1
ATOM 3015 O O . CYS A 1 377 ? 30.868 -8.970 -11.415 1.00 90.12 377 CYS A O 1
ATOM 3017 N N . ARG A 1 378 ? 31.176 -8.334 -13.552 1.00 87.19 378 ARG A N 1
ATOM 3018 C CA . ARG A 1 378 ? 32.639 -8.179 -13.461 1.00 87.19 378 ARG A CA 1
ATOM 3019 C C . ARG A 1 378 ? 33.030 -7.189 -12.358 1.00 87.19 378 ARG A C 1
ATOM 3021 O O . ARG A 1 378 ? 33.858 -7.539 -11.523 1.00 87.19 378 ARG A O 1
ATOM 3028 N N . TRP A 1 379 ? 32.415 -5.999 -12.320 1.00 82.38 379 TRP A N 1
ATOM 3029 C CA . TRP A 1 379 ? 32.624 -4.962 -11.289 1.00 82.38 379 TRP A CA 1
ATOM 3030 C C . TRP A 1 379 ? 32.454 -5.509 -9.868 1.00 82.38 379 TRP A C 1
ATOM 3032 O O . TRP A 1 379 ? 33.269 -5.227 -8.993 1.00 82.38 379 TRP A O 1
ATOM 3042 N N . TRP A 1 380 ? 31.446 -6.351 -9.662 1.00 83.56 380 TRP A N 1
ATOM 3043 C CA . TRP A 1 380 ? 31.118 -6.940 -8.366 1.00 83.56 380 TRP A CA 1
ATOM 3044 C C . TRP A 1 380 ? 31.826 -8.275 -8.074 1.00 83.56 380 TRP A C 1
ATOM 3046 O O . TRP A 1 380 ? 31.549 -8.895 -7.050 1.00 83.56 380 TRP A O 1
ATOM 3056 N N . GLY A 1 381 ? 32.740 -8.724 -8.942 1.00 81.75 381 GLY A N 1
ATOM 3057 C CA . GLY A 1 381 ? 33.448 -10.001 -8.784 1.00 81.75 381 GLY A CA 1
ATOM 3058 C C . GLY A 1 381 ? 32.548 -11.235 -8.922 1.00 81.75 381 GLY A C 1
ATOM 3059 O O . GLY A 1 381 ? 32.872 -12.292 -8.388 1.00 81.75 381 GLY A O 1
ATOM 3060 N N . LEU A 1 382 ? 31.408 -11.099 -9.603 1.00 86.94 382 LEU A N 1
ATOM 3061 C CA . LEU A 1 382 ? 30.420 -12.154 -9.806 1.00 86.94 382 LEU A CA 1
ATOM 3062 C C . LEU A 1 382 ? 30.576 -12.796 -11.186 1.00 86.94 382 LEU A C 1
ATOM 3064 O O . LEU A 1 382 ? 30.751 -12.109 -12.194 1.00 86.94 382 LEU A O 1
ATOM 3068 N N . ASN A 1 383 ? 30.417 -14.118 -11.239 1.00 83.50 383 ASN A N 1
ATOM 3069 C CA . ASN A 1 383 ? 30.308 -14.838 -12.503 1.00 83.50 383 ASN A CA 1
ATOM 3070 C C . ASN A 1 383 ? 29.029 -14.411 -13.236 1.00 83.50 383 ASN A C 1
ATOM 3072 O O . ASN A 1 383 ? 27.943 -14.395 -12.652 1.00 83.50 383 ASN A O 1
ATOM 3076 N N . TRP A 1 384 ? 29.158 -14.081 -14.522 1.00 81.50 384 TRP A N 1
ATOM 3077 C CA . TRP A 1 384 ? 28.008 -13.802 -15.378 1.00 81.50 384 TRP A CA 1
ATOM 3078 C C . TRP A 1 384 ? 27.223 -15.089 -15.646 1.00 81.50 384 TRP A C 1
ATOM 3080 O O . TRP A 1 384 ? 27.783 -16.079 -16.115 1.00 81.50 384 TRP A O 1
ATOM 3090 N N . THR A 1 385 ? 25.916 -15.048 -15.409 1.00 84.69 385 THR A N 1
ATOM 3091 C CA . THR A 1 385 ? 24.954 -16.059 -15.862 1.00 84.69 385 THR A CA 1
ATOM 3092 C C . THR A 1 385 ? 24.039 -15.421 -16.895 1.00 84.69 385 THR A C 1
ATOM 3094 O O . THR A 1 385 ? 23.651 -14.267 -16.724 1.00 84.69 385 THR A O 1
ATOM 3097 N N . HIS A 1 386 ? 23.660 -16.151 -17.947 1.00 89.06 386 HIS A N 1
ATOM 3098 C CA . HIS A 1 386 ? 22.632 -15.654 -18.861 1.00 89.06 386 HIS A CA 1
ATOM 3099 C C . HIS A 1 386 ? 21.306 -15.487 -18.106 1.00 89.06 386 HIS A C 1
ATOM 3101 O O . HIS A 1 386 ? 20.873 -16.401 -17.410 1.00 89.06 386 HIS A O 1
ATOM 3107 N N . ILE A 1 387 ? 20.695 -14.314 -18.244 1.00 93.62 387 ILE A N 1
ATOM 3108 C CA . ILE A 1 387 ? 19.433 -13.928 -17.615 1.00 93.62 387 ILE A CA 1
ATOM 3109 C C . ILE A 1 387 ? 18.588 -13.286 -18.715 1.00 93.62 387 ILE A C 1
ATOM 3111 O O . ILE A 1 387 ? 19.073 -12.399 -19.416 1.00 93.62 387 ILE A O 1
ATOM 3115 N N . SER A 1 388 ? 17.351 -13.748 -18.876 1.00 94.94 388 SER A N 1
ATOM 3116 C CA . SER A 1 388 ? 16.438 -13.365 -19.954 1.00 94.94 388 SER A CA 1
ATOM 3117 C C . SER A 1 388 ? 15.298 -12.446 -19.503 1.00 94.94 388 SER A C 1
ATOM 3119 O O . SER A 1 388 ? 14.795 -11.668 -20.312 1.00 94.94 388 SER A O 1
ATOM 3121 N N . SER A 1 389 ? 14.909 -12.491 -18.222 1.00 96.75 389 SER A N 1
ATOM 3122 C CA . SER A 1 389 ? 13.764 -11.740 -17.688 1.00 96.75 389 SER A CA 1
ATOM 3123 C C . SER A 1 389 ? 14.000 -11.168 -16.283 1.00 96.75 389 SER A C 1
ATOM 3125 O O . SER A 1 389 ? 14.977 -11.488 -15.597 1.00 96.75 389 SER A O 1
ATOM 3127 N N . TYR A 1 390 ? 13.060 -10.332 -15.824 1.00 95.88 390 TYR A N 1
ATOM 3128 C CA . TYR A 1 390 ? 13.065 -9.795 -14.461 1.00 95.88 390 TYR A CA 1
ATOM 3129 C C . TYR A 1 390 ? 12.872 -10.893 -13.400 1.00 95.88 390 TYR A C 1
ATOM 3131 O O . TYR A 1 390 ? 13.424 -10.796 -12.307 1.00 95.88 390 TYR A O 1
ATOM 3139 N N . GLU A 1 391 ? 12.117 -11.944 -13.712 1.00 94.94 391 GLU A N 1
ATOM 3140 C CA . GLU A 1 391 ? 11.838 -13.081 -12.833 1.00 94.94 391 GLU A CA 1
ATOM 3141 C C . GLU A 1 391 ? 13.092 -13.941 -12.629 1.00 94.94 391 GLU A C 1
ATOM 3143 O O . GLU A 1 391 ? 13.432 -14.256 -11.488 1.00 94.94 391 GLU A O 1
ATOM 3148 N N . GLU A 1 392 ? 13.824 -14.246 -13.706 1.00 96.25 392 GLU A N 1
ATOM 3149 C CA . GLU A 1 392 ? 15.119 -14.936 -13.632 1.00 96.25 392 GLU A CA 1
ATOM 3150 C C . GLU A 1 392 ? 16.147 -14.111 -12.846 1.00 96.25 392 GLU A C 1
ATOM 3152 O O . GLU A 1 392 ? 16.785 -14.625 -11.922 1.00 96.25 392 GLU A O 1
ATOM 3157 N N . TRP A 1 393 ? 16.246 -12.807 -13.137 1.00 96.00 393 TRP A N 1
ATOM 3158 C CA . TRP A 1 393 ? 17.074 -11.872 -12.368 1.00 96.00 393 TRP A CA 1
ATOM 3159 C C . TRP A 1 393 ? 16.692 -11.860 -10.880 1.00 96.00 393 TRP A C 1
ATOM 3161 O O . TRP A 1 393 ? 17.561 -11.823 -10.006 1.00 96.00 393 TRP A O 1
ATOM 3171 N N . LEU A 1 394 ? 15.392 -11.918 -10.579 1.00 94.50 394 LEU A N 1
ATOM 3172 C CA . LEU A 1 394 ? 14.856 -11.908 -9.222 1.00 94.50 394 LEU A CA 1
ATOM 3173 C C . LEU A 1 394 ? 15.111 -13.224 -8.470 1.00 94.50 394 LEU A C 1
ATOM 3175 O O . LEU A 1 394 ? 15.168 -13.202 -7.240 1.00 94.50 394 LEU A O 1
ATOM 3179 N N . CYS A 1 395 ? 15.262 -14.359 -9.151 1.00 94.00 395 CYS A N 1
ATOM 3180 C CA . CYS A 1 395 ? 15.781 -15.582 -8.533 1.00 94.00 395 CYS A CA 1
ATOM 3181 C C . CYS A 1 395 ? 17.286 -15.440 -8.278 1.00 94.00 395 CYS A C 1
ATOM 3183 O O . CYS A 1 395 ? 17.711 -15.438 -7.124 1.00 94.00 395 CYS A O 1
ATOM 3185 N N . TRP A 1 396 ? 18.068 -15.132 -9.313 1.00 94.75 396 TRP A N 1
ATOM 3186 C CA . TRP A 1 396 ? 19.519 -14.954 -9.215 1.00 94.75 396 TRP A CA 1
ATOM 3187 C C . TRP A 1 396 ? 19.949 -13.991 -8.083 1.00 94.75 396 TRP A C 1
ATOM 3189 O O . TRP A 1 396 ? 20.779 -14.349 -7.247 1.00 94.75 396 TRP A O 1
ATOM 3199 N N . ILE A 1 397 ? 19.326 -12.810 -7.954 1.00 92.62 397 ILE A N 1
ATOM 3200 C CA . ILE A 1 397 ? 19.658 -11.823 -6.904 1.00 92.62 397 ILE A CA 1
ATOM 3201 C C . ILE A 1 397 ? 19.290 -12.299 -5.477 1.00 92.62 397 ILE A C 1
ATOM 3203 O O . ILE A 1 397 ? 19.853 -11.806 -4.492 1.00 92.62 397 ILE A O 1
ATOM 3207 N N . LYS A 1 398 ? 18.359 -13.257 -5.329 1.00 91.56 398 LYS A N 1
ATOM 3208 C CA . LYS A 1 398 ? 18.089 -13.927 -4.041 1.00 91.56 398 LYS A CA 1
ATOM 3209 C C . LYS A 1 398 ? 19.167 -14.961 -3.732 1.00 91.56 398 LYS A C 1
ATOM 3211 O O . LYS A 1 398 ? 19.591 -15.027 -2.578 1.00 91.56 398 LYS A O 1
ATOM 3216 N N . ASP A 1 399 ? 19.624 -15.700 -4.737 1.00 92.00 399 ASP A N 1
ATOM 3217 C CA . ASP A 1 399 ? 20.398 -16.932 -4.557 1.00 92.00 399 ASP A CA 1
ATOM 3218 C C . ASP A 1 399 ? 21.918 -16.698 -4.464 1.00 92.00 399 ASP A C 1
ATOM 3220 O O . ASP A 1 399 ? 22.621 -17.460 -3.795 1.00 92.00 399 ASP A O 1
ATOM 3224 N N . ILE A 1 400 ? 22.444 -15.603 -5.036 1.00 89.94 400 ILE A N 1
ATOM 3225 C CA . ILE A 1 400 ? 23.864 -15.222 -4.894 1.00 89.94 400 ILE A CA 1
ATOM 3226 C C . ILE A 1 400 ? 24.306 -15.143 -3.421 1.00 89.94 400 ILE A C 1
ATOM 3228 O O . ILE A 1 400 ? 23.579 -14.667 -2.545 1.00 89.94 400 ILE A O 1
ATOM 3232 N N . ARG A 1 401 ? 25.539 -15.560 -3.118 1.00 87.19 401 ARG A N 1
ATOM 3233 C CA . ARG A 1 401 ? 26.072 -15.624 -1.742 1.00 87.19 401 ARG A CA 1
ATOM 3234 C C . ARG A 1 401 ? 26.649 -14.283 -1.264 1.00 87.19 401 ARG A C 1
ATOM 3236 O O . ARG A 1 401 ? 27.830 -14.177 -0.963 1.00 87.19 401 ARG A O 1
ATOM 3243 N N . LEU A 1 402 ? 25.797 -13.259 -1.189 1.00 85.44 402 LEU A N 1
ATOM 3244 C CA . LEU A 1 402 ? 26.125 -11.926 -0.658 1.00 85.44 402 LEU A CA 1
ATOM 3245 C C . LEU A 1 402 ? 25.291 -11.584 0.588 1.00 85.44 402 LEU A C 1
ATOM 3247 O O . LEU A 1 402 ? 24.122 -11.968 0.691 1.00 85.44 402 LEU A O 1
ATOM 3251 N N . GLY A 1 403 ? 25.874 -10.810 1.511 1.00 82.06 403 GLY A N 1
ATOM 3252 C CA . GLY A 1 403 ? 25.180 -10.293 2.696 1.00 82.06 403 GLY A CA 1
ATOM 3253 C C . GLY A 1 403 ? 24.016 -9.358 2.341 1.00 82.06 403 GLY A C 1
ATOM 3254 O O . GLY A 1 403 ? 24.033 -8.691 1.310 1.00 82.06 403 GLY A O 1
ATOM 3255 N N . SER A 1 404 ? 22.992 -9.274 3.196 1.00 84.94 404 SER A N 1
ATOM 3256 C CA . SER A 1 404 ? 21.719 -8.592 2.883 1.00 84.94 404 SER A CA 1
ATOM 3257 C C . SER A 1 404 ? 21.861 -7.109 2.502 1.00 84.94 404 SER A C 1
ATOM 3259 O O . SER A 1 404 ? 21.197 -6.653 1.570 1.00 84.94 404 SER A O 1
ATOM 3261 N N . LYS A 1 405 ? 22.762 -6.367 3.166 1.00 81.88 405 LYS A N 1
ATOM 3262 C CA . LYS A 1 405 ? 23.120 -4.981 2.801 1.00 81.88 405 LYS A CA 1
ATOM 3263 C C . LYS A 1 405 ? 23.708 -4.916 1.381 1.00 81.88 405 LYS A C 1
ATOM 3265 O O . LYS A 1 405 ? 23.266 -4.111 0.569 1.00 81.88 405 LYS A O 1
ATOM 3270 N N . ILE A 1 406 ? 24.649 -5.811 1.080 1.00 83.31 406 ILE A N 1
ATOM 3271 C CA . ILE A 1 406 ? 25.393 -5.890 -0.187 1.00 83.31 406 ILE A CA 1
ATOM 3272 C C . ILE A 1 406 ? 24.466 -6.314 -1.343 1.00 83.31 406 ILE A C 1
ATOM 3274 O O . ILE A 1 406 ? 24.504 -5.710 -2.412 1.00 83.31 406 ILE A O 1
ATOM 3278 N N . LYS A 1 407 ? 23.541 -7.261 -1.113 1.00 88.50 407 LYS A N 1
ATOM 3279 C CA . LYS A 1 407 ? 22.465 -7.604 -2.066 1.00 88.50 407 LYS A CA 1
ATOM 3280 C C . LYS A 1 407 ? 21.609 -6.396 -2.432 1.00 88.50 407 LYS A C 1
ATOM 3282 O O . LYS A 1 407 ? 21.353 -6.169 -3.610 1.00 88.50 407 LYS A O 1
ATOM 3287 N N . LEU A 1 408 ? 21.191 -5.610 -1.436 1.00 88.19 408 LEU A N 1
ATOM 3288 C CA . LEU A 1 408 ? 20.393 -4.405 -1.669 1.00 88.19 408 LEU A CA 1
ATOM 3289 C C . LEU A 1 408 ? 21.184 -3.339 -2.448 1.00 88.19 408 LEU A C 1
ATOM 3291 O O . LEU A 1 408 ? 20.596 -2.630 -3.263 1.00 88.19 408 LEU A O 1
ATOM 3295 N N . MET A 1 409 ? 22.502 -3.240 -2.227 1.00 85.69 409 MET A N 1
ATOM 3296 C CA . MET A 1 409 ? 23.391 -2.361 -2.997 1.00 85.69 409 MET A CA 1
ATOM 3297 C C . MET A 1 409 ? 23.451 -2.750 -4.477 1.00 85.69 409 MET A C 1
ATOM 3299 O O . MET A 1 409 ? 23.169 -1.925 -5.345 1.00 85.69 409 MET A O 1
ATOM 3303 N N . LEU A 1 410 ? 23.766 -4.017 -4.753 1.00 90.69 410 LEU A N 1
ATOM 3304 C CA . LEU A 1 410 ? 23.837 -4.570 -6.104 1.00 90.69 410 LEU A CA 1
ATOM 3305 C C . LEU A 1 410 ? 22.491 -4.454 -6.837 1.00 90.69 410 LEU A C 1
ATOM 3307 O O . LEU A 1 410 ? 22.443 -4.039 -7.9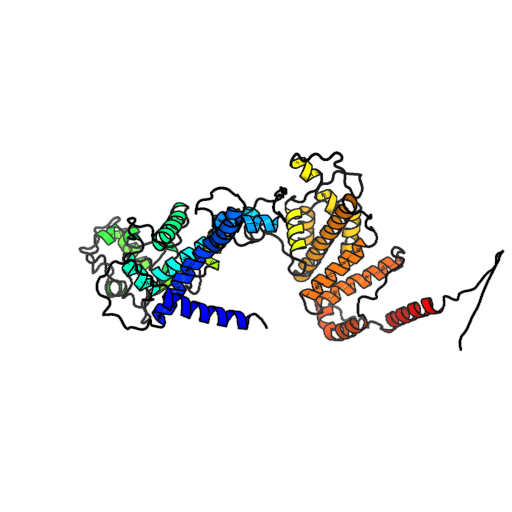92 1.00 90.69 410 LEU A O 1
ATOM 3311 N N . GLU A 1 411 ? 21.381 -4.728 -6.150 1.00 93.94 411 GLU A N 1
ATOM 3312 C CA . GLU A 1 411 ? 20.031 -4.486 -6.666 1.00 93.94 411 GLU A CA 1
ATOM 3313 C C . GLU A 1 411 ? 19.829 -3.023 -7.104 1.00 93.94 411 GLU A C 1
ATOM 3315 O O . GLU A 1 411 ? 19.346 -2.769 -8.208 1.00 93.94 411 GLU A O 1
ATOM 3320 N N . GLY A 1 412 ? 20.257 -2.049 -6.297 1.00 93.31 412 GLY A N 1
ATOM 3321 C CA . GLY A 1 412 ? 20.202 -0.638 -6.686 1.00 93.31 412 GLY A CA 1
ATOM 3322 C C . GLY A 1 412 ? 21.098 -0.286 -7.881 1.00 93.31 412 GLY A C 1
ATOM 3323 O O . GLY A 1 412 ? 20.725 0.587 -8.665 1.00 93.31 412 GLY A O 1
ATOM 3324 N N . VAL A 1 413 ? 22.227 -0.981 -8.074 1.00 93.75 413 VAL A N 1
ATOM 3325 C CA . VAL A 1 413 ? 23.054 -0.852 -9.289 1.00 93.75 413 VAL A CA 1
ATOM 3326 C C . VAL A 1 413 ? 22.296 -1.346 -10.520 1.00 93.75 413 VAL A C 1
ATOM 3328 O O . VAL A 1 413 ? 22.235 -0.611 -11.503 1.00 93.75 413 VAL A O 1
ATOM 3331 N N . PHE A 1 414 ? 21.646 -2.513 -10.467 1.00 96.38 414 PHE A N 1
ATOM 3332 C CA . PHE A 1 414 ? 20.798 -2.992 -11.570 1.00 96.38 414 PHE A CA 1
ATOM 3333 C C . PHE A 1 414 ? 19.651 -2.021 -11.884 1.00 96.38 414 PHE A C 1
ATOM 3335 O O . PHE A 1 414 ? 19.396 -1.719 -13.048 1.00 96.38 414 PHE A O 1
ATOM 3342 N N . TYR A 1 415 ? 19.014 -1.443 -10.862 1.00 97.06 415 TYR A N 1
ATOM 3343 C CA . TYR A 1 415 ? 17.945 -0.460 -11.058 1.00 97.06 415 TYR A CA 1
ATOM 3344 C C . TYR A 1 415 ? 18.457 0.827 -11.736 1.00 97.06 415 TYR A C 1
ATOM 3346 O O . TYR A 1 415 ? 17.756 1.403 -12.572 1.00 97.06 415 TYR A O 1
ATOM 3354 N N . ILE A 1 416 ? 19.674 1.280 -11.404 1.00 95.94 416 ILE A N 1
ATOM 3355 C CA . ILE A 1 416 ? 20.347 2.391 -12.098 1.00 95.94 416 ILE A CA 1
ATOM 3356 C C . ILE A 1 416 ? 20.712 1.988 -13.532 1.00 95.94 416 ILE A C 1
ATOM 3358 O O . ILE A 1 416 ? 20.494 2.778 -14.446 1.00 95.94 416 ILE A O 1
ATOM 3362 N N . ALA A 1 417 ? 21.200 0.766 -13.750 1.00 96.88 417 ALA A N 1
ATOM 3363 C CA . ALA A 1 417 ? 21.575 0.263 -15.066 1.00 96.88 417 ALA A CA 1
ATOM 3364 C C . ALA A 1 417 ? 20.388 0.224 -16.034 1.00 96.88 417 ALA A C 1
ATOM 3366 O O . ALA A 1 417 ? 20.465 0.805 -17.115 1.00 96.88 417 ALA A O 1
ATOM 3367 N N . TRP A 1 418 ? 19.255 -0.354 -15.624 1.00 98.00 418 TRP A N 1
ATOM 3368 C CA . TRP A 1 418 ? 18.028 -0.330 -16.423 1.00 98.00 418 TRP A CA 1
ATOM 3369 C C . TRP A 1 418 ? 17.527 1.102 -16.661 1.00 98.00 418 TRP A C 1
ATOM 3371 O O . TRP A 1 418 ? 17.068 1.413 -17.758 1.00 98.00 418 TRP A O 1
ATOM 3381 N N . TRP A 1 419 ? 17.657 2.009 -15.682 1.00 97.06 419 TRP A N 1
ATOM 3382 C CA . TRP A 1 419 ? 17.334 3.425 -15.886 1.00 97.06 419 TRP A CA 1
AT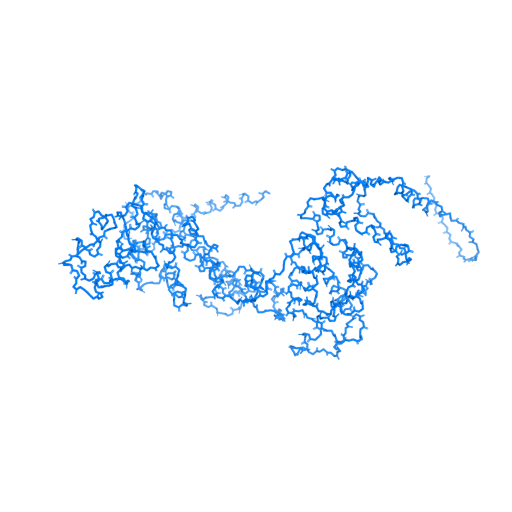OM 3383 C C . TRP A 1 419 ? 18.254 4.097 -16.921 1.00 97.06 419 TRP A C 1
ATOM 3385 O O . TRP A 1 419 ? 17.767 4.882 -17.740 1.00 97.06 419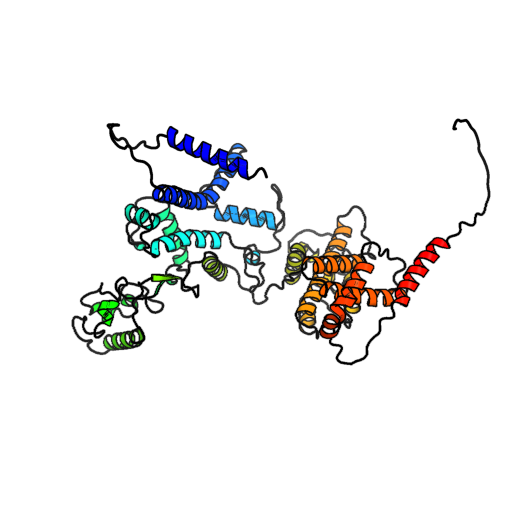 TRP A O 1
ATOM 3395 N N . SER A 1 420 ? 19.558 3.807 -16.925 1.00 95.69 420 SER A N 1
ATOM 3396 C CA . SER A 1 420 ? 20.499 4.348 -17.917 1.00 95.69 420 SER A CA 1
ATOM 3397 C C . SER A 1 420 ? 20.282 3.735 -19.307 1.00 95.69 420 SER A C 1
ATOM 3399 O O . SER A 1 420 ? 20.249 4.489 -20.276 1.00 95.69 420 SER A O 1
ATOM 3401 N N . ILE A 1 421 ? 20.000 2.429 -19.421 1.00 96.81 421 ILE A N 1
ATOM 3402 C CA . ILE A 1 421 ? 19.593 1.773 -20.684 1.00 96.81 421 ILE A CA 1
ATOM 3403 C C . ILE A 1 421 ? 18.306 2.411 -21.234 1.00 96.81 421 ILE A C 1
ATOM 3405 O O . ILE A 1 421 ? 18.245 2.796 -22.400 1.00 96.81 421 ILE A O 1
ATOM 3409 N N . TRP A 1 422 ? 17.297 2.619 -20.382 1.00 96.88 422 TRP A N 1
ATOM 3410 C CA . TRP A 1 422 ? 16.057 3.311 -20.748 1.00 96.88 422 TRP A CA 1
ATOM 3411 C C . TRP A 1 422 ? 16.291 4.767 -21.171 1.00 96.88 422 TRP A C 1
ATOM 3413 O O . TRP A 1 422 ? 15.675 5.256 -22.118 1.00 96.88 422 TRP A O 1
ATOM 3423 N N . SER A 1 423 ? 17.192 5.473 -20.486 1.00 94.69 423 SER A N 1
ATOM 3424 C CA . SER A 1 423 ? 17.555 6.853 -20.826 1.00 94.69 423 SER A CA 1
ATOM 3425 C C . SER A 1 423 ? 18.274 6.922 -22.178 1.00 94.69 423 SER A C 1
ATOM 3427 O O . SER A 1 423 ? 17.950 7.784 -22.990 1.00 94.69 423 SER A O 1
ATOM 3429 N N . PHE A 1 424 ? 19.175 5.976 -22.455 1.00 95.19 424 PHE A N 1
ATOM 3430 C CA . PHE A 1 424 ? 19.869 5.830 -23.735 1.00 95.19 424 PHE A CA 1
ATOM 3431 C C . PHE A 1 424 ? 18.897 5.519 -24.882 1.00 95.19 424 PHE A C 1
ATOM 3433 O O . PHE A 1 424 ? 18.880 6.242 -25.876 1.00 95.19 424 PHE A O 1
ATOM 3440 N N . ARG A 1 425 ? 18.006 4.530 -24.705 1.00 95.00 425 ARG A N 1
ATOM 3441 C CA . ARG A 1 425 ? 16.922 4.192 -25.648 1.00 95.00 425 ARG A CA 1
ATOM 3442 C C . ARG A 1 425 ? 16.070 5.406 -26.005 1.00 95.00 425 ARG A C 1
ATOM 3444 O O . ARG A 1 425 ? 15.779 5.638 -27.172 1.00 95.00 425 ARG A O 1
ATOM 3451 N N . ASN A 1 426 ? 15.665 6.194 -25.010 1.00 94.38 426 ASN A N 1
ATOM 3452 C CA . ASN A 1 426 ? 14.869 7.397 -25.258 1.00 94.38 426 ASN A CA 1
ATOM 3453 C C . ASN A 1 426 ? 15.692 8.522 -25.904 1.00 94.38 426 ASN A C 1
ATOM 3455 O O . ASN A 1 426 ? 15.140 9.295 -26.679 1.00 94.38 426 ASN A O 1
ATOM 3459 N N . GLY A 1 427 ? 17.001 8.590 -25.647 1.00 94.38 427 GLY A N 1
ATOM 3460 C CA . GLY A 1 427 ? 17.912 9.467 -26.381 1.00 94.38 427 GLY A CA 1
ATOM 3461 C C . GLY A 1 427 ? 17.966 9.129 -27.874 1.00 94.38 427 GLY A C 1
ATOM 3462 O O . GLY A 1 427 ? 17.832 10.030 -28.692 1.00 94.38 427 GLY A O 1
ATOM 3463 N N . LEU A 1 428 ? 18.063 7.842 -28.230 1.00 93.12 428 LEU A N 1
ATOM 3464 C CA . LEU A 1 428 ? 18.040 7.382 -29.629 1.00 93.12 428 LEU A CA 1
ATOM 3465 C C . LEU A 1 428 ? 16.736 7.720 -30.374 1.00 93.12 428 LEU A C 1
ATOM 3467 O O . LEU A 1 428 ? 16.766 7.883 -31.589 1.00 93.12 428 LEU A O 1
ATOM 3471 N N . LEU A 1 429 ? 15.602 7.804 -29.667 1.00 90.94 429 LEU A N 1
ATOM 3472 C CA . LEU A 1 429 ? 14.286 8.064 -30.267 1.00 90.94 429 LEU A CA 1
ATOM 3473 C C . LEU A 1 429 ? 13.866 9.542 -30.271 1.00 90.94 429 LEU A C 1
ATOM 3475 O O . LEU A 1 429 ? 13.070 9.933 -31.120 1.00 90.94 429 LEU A O 1
ATOM 3479 N N . PHE A 1 430 ? 14.322 10.340 -29.299 1.00 91.56 430 PHE A N 1
ATOM 3480 C CA . PHE A 1 430 ? 13.733 11.658 -29.012 1.00 91.56 430 PHE A CA 1
ATOM 3481 C C . PHE A 1 430 ? 14.746 12.797 -28.808 1.00 91.56 430 PHE A C 1
ATOM 3483 O O . PHE A 1 430 ? 14.325 13.940 -28.635 1.00 91.56 430 PHE A O 1
ATOM 3490 N N . ALA A 1 431 ? 16.058 12.533 -28.786 1.00 90.00 431 ALA A N 1
ATOM 3491 C CA . ALA A 1 431 ? 17.065 13.586 -28.639 1.00 90.00 431 ALA A CA 1
ATOM 3492 C C . ALA A 1 431 ? 17.636 14.016 -29.998 1.00 90.00 431 ALA A C 1
ATOM 3494 O O . ALA A 1 431 ? 17.968 13.184 -30.835 1.00 90.00 431 ALA A O 1
ATOM 3495 N N . ALA A 1 432 ? 17.856 15.322 -30.175 1.00 87.19 432 ALA A N 1
ATOM 3496 C CA . ALA A 1 432 ? 18.473 15.884 -31.383 1.00 87.19 432 ALA A CA 1
ATOM 3497 C C . ALA A 1 432 ? 19.946 15.465 -31.594 1.00 87.19 432 ALA A C 1
ATOM 3499 O O . ALA A 1 432 ? 20.506 15.686 -32.664 1.00 87.19 432 ALA A O 1
ATOM 3500 N N . LYS A 1 433 ? 20.590 14.868 -30.581 1.00 89.25 433 LYS A N 1
ATOM 3501 C CA . LYS A 1 433 ? 21.945 14.314 -30.662 1.00 89.25 433 LYS A CA 1
ATOM 3502 C C . LYS A 1 433 ? 21.948 12.876 -30.158 1.00 89.25 433 LYS A C 1
ATOM 3504 O O . LYS A 1 433 ? 21.533 12.616 -29.029 1.00 89.25 433 LYS A O 1
ATOM 3509 N N . ILE A 1 434 ? 22.476 11.972 -30.983 1.00 86.88 434 ILE A N 1
ATOM 3510 C CA . ILE A 1 434 ? 22.635 10.551 -30.659 1.00 86.88 434 ILE A CA 1
ATOM 3511 C C . ILE A 1 434 ? 23.494 10.407 -29.383 1.00 86.88 434 ILE A C 1
ATOM 3513 O O . ILE A 1 434 ? 24.597 10.964 -29.327 1.00 86.88 434 ILE A O 1
ATOM 3517 N N . PRO A 1 435 ? 23.018 9.692 -28.345 1.00 88.75 435 PRO A N 1
ATOM 3518 C CA . PRO A 1 435 ? 23.793 9.450 -27.133 1.00 88.75 435 PRO A CA 1
ATOM 3519 C C . PRO A 1 435 ? 24.967 8.488 -27.387 1.00 88.75 435 PRO A C 1
ATOM 3521 O O . PRO A 1 435 ? 24.896 7.590 -28.222 1.00 88.75 435 PRO A O 1
ATOM 3524 N N . ARG A 1 436 ? 26.055 8.651 -26.626 1.00 85.06 436 ARG A N 1
ATOM 3525 C CA . ARG A 1 436 ? 27.261 7.808 -26.706 1.00 85.06 436 ARG A CA 1
ATOM 3526 C C . ARG A 1 436 ? 27.084 6.472 -25.964 1.00 85.06 436 ARG A C 1
ATOM 3528 O O . ARG A 1 436 ? 26.597 6.482 -24.835 1.00 85.06 436 ARG A O 1
ATOM 3535 N N . LYS A 1 437 ? 27.486 5.340 -26.574 1.00 85.25 437 LYS A N 1
ATOM 3536 C CA . LYS A 1 437 ? 27.416 3.988 -25.955 1.00 85.25 437 LYS A CA 1
ATOM 3537 C C . LYS A 1 437 ? 28.507 3.796 -24.893 1.00 85.25 437 LYS A C 1
ATOM 3539 O O . LYS A 1 437 ? 28.257 3.204 -23.849 1.00 85.25 437 LYS A O 1
ATOM 3544 N N . ASP A 1 438 ? 29.698 4.318 -25.162 1.00 80.88 438 ASP A N 1
ATOM 3545 C CA . ASP A 1 438 ? 30.916 4.197 -24.355 1.00 80.88 438 ASP A CA 1
ATOM 3546 C C . ASP A 1 438 ? 30.738 4.689 -22.908 1.00 80.88 438 ASP A C 1
ATOM 3548 O O . ASP A 1 438 ? 31.113 3.992 -21.971 1.00 80.88 438 ASP A O 1
ATOM 3552 N N . ILE A 1 439 ? 30.076 5.831 -22.707 1.00 85.19 439 ILE A N 1
ATOM 3553 C CA . ILE A 1 439 ? 29.926 6.460 -21.380 1.00 85.19 439 ILE A CA 1
ATOM 3554 C C . ILE A 1 439 ? 28.858 5.824 -20.470 1.00 85.19 439 ILE A C 1
ATOM 3556 O O . ILE A 1 439 ? 28.696 6.260 -19.331 1.00 85.19 439 ILE A O 1
ATOM 3560 N N . ILE A 1 440 ? 28.088 4.836 -20.947 1.00 87.88 440 ILE A N 1
ATOM 3561 C CA . ILE A 1 440 ? 26.924 4.308 -20.207 1.00 87.88 440 ILE A CA 1
ATOM 3562 C C . ILE A 1 440 ? 27.350 3.645 -18.892 1.00 87.88 440 ILE A C 1
ATOM 3564 O O . ILE A 1 440 ? 26.696 3.840 -17.868 1.00 87.88 440 ILE A O 1
ATOM 3568 N N . PHE A 1 441 ? 28.438 2.872 -18.905 1.00 88.12 441 PHE A N 1
ATOM 3569 C CA . PHE A 1 441 ? 28.904 2.167 -17.710 1.00 88.12 441 PHE A CA 1
ATOM 3570 C C . PHE A 1 441 ? 29.474 3.133 -16.659 1.00 88.12 441 PHE A C 1
ATOM 3572 O O . PHE A 1 441 ? 29.093 3.056 -15.490 1.00 88.12 441 PHE A O 1
ATOM 3579 N N . ASP A 1 442 ? 30.286 4.106 -17.078 1.00 80.81 442 ASP A N 1
ATOM 3580 C CA . ASP A 1 442 ? 30.843 5.137 -16.192 1.00 80.81 442 ASP A CA 1
ATOM 3581 C C . ASP A 1 442 ? 29.739 5.993 -15.544 1.00 80.81 442 ASP A C 1
ATOM 3583 O O . ASP A 1 442 ? 29.799 6.310 -14.354 1.00 80.81 442 ASP A O 1
ATOM 3587 N N . ASP A 1 443 ? 28.682 6.317 -16.297 1.00 83.38 443 ASP A N 1
ATOM 3588 C CA . ASP A 1 443 ? 27.494 7.007 -15.785 1.00 83.38 443 ASP A CA 1
ATOM 3589 C C . ASP A 1 443 ? 26.731 6.162 -14.745 1.00 83.38 443 ASP A C 1
ATOM 3591 O O . ASP A 1 443 ? 26.304 6.691 -13.716 1.00 83.38 443 ASP A O 1
ATOM 3595 N N . ILE A 1 444 ? 26.610 4.844 -14.952 1.00 88.12 444 ILE A N 1
ATOM 3596 C CA . ILE A 1 444 ? 26.009 3.916 -13.977 1.00 88.12 444 ILE A CA 1
ATOM 3597 C C . ILE A 1 444 ? 26.832 3.879 -12.682 1.00 88.12 444 ILE A C 1
ATOM 3599 O O . ILE A 1 444 ? 26.261 4.047 -11.600 1.00 88.12 444 ILE A O 1
ATOM 3603 N N . VAL A 1 445 ? 28.158 3.720 -12.774 1.00 82.94 445 VAL A N 1
ATOM 3604 C CA . VAL A 1 445 ? 29.064 3.722 -11.611 1.00 82.94 445 VAL A CA 1
ATOM 3605 C C . VAL A 1 445 ? 28.981 5.056 -10.867 1.00 82.94 445 VAL A C 1
ATOM 3607 O O . VAL A 1 445 ? 28.746 5.077 -9.657 1.00 82.94 445 VAL A O 1
ATOM 3610 N N . SER A 1 446 ? 29.096 6.176 -11.585 1.00 81.69 446 SER A N 1
ATOM 3611 C CA . SER A 1 446 ? 29.037 7.530 -11.023 1.00 81.69 446 SER A CA 1
ATOM 3612 C C . SER A 1 446 ? 27.708 7.793 -10.305 1.00 81.69 446 SER A C 1
ATOM 3614 O O . SER A 1 446 ? 27.690 8.277 -9.168 1.00 81.69 446 SER A O 1
ATOM 3616 N N . ARG A 1 447 ? 26.573 7.398 -10.903 1.00 83.75 447 ARG A N 1
ATOM 3617 C CA . ARG A 1 447 ? 25.250 7.484 -10.260 1.00 83.75 447 ARG A CA 1
ATOM 3618 C C . ARG A 1 447 ? 25.139 6.591 -9.029 1.00 83.75 447 ARG A C 1
ATOM 3620 O O . ARG A 1 447 ? 24.571 7.039 -8.035 1.00 83.75 447 ARG A O 1
ATOM 3627 N N . ALA A 1 448 ? 25.661 5.367 -9.069 1.00 83.19 448 ALA A N 1
ATOM 3628 C CA . ALA A 1 448 ? 25.604 4.439 -7.942 1.00 83.19 448 ALA A CA 1
ATOM 3629 C C . ALA A 1 448 ? 26.456 4.917 -6.754 1.00 83.19 448 ALA A C 1
ATOM 3631 O O . ALA A 1 448 ? 25.984 4.910 -5.617 1.00 83.19 448 ALA A O 1
ATOM 3632 N N . TYR A 1 449 ? 27.662 5.428 -7.017 1.00 73.94 449 TYR A N 1
ATOM 3633 C CA . TYR A 1 449 ? 28.532 6.043 -6.011 1.00 73.94 449 TYR A CA 1
ATOM 3634 C C . TYR A 1 449 ? 27.875 7.282 -5.375 1.00 73.94 449 TYR A C 1
ATOM 3636 O O . TYR A 1 449 ? 27.756 7.370 -4.151 1.00 73.94 449 TYR A O 1
ATOM 3644 N N . ARG A 1 450 ? 27.340 8.201 -6.196 1.00 74.62 450 ARG A N 1
ATOM 3645 C CA . ARG A 1 450 ? 26.599 9.392 -5.731 1.00 74.62 450 ARG A CA 1
ATOM 3646 C C . ARG A 1 450 ? 25.349 9.022 -4.912 1.00 74.62 450 ARG A C 1
ATOM 3648 O O . ARG A 1 450 ? 25.084 9.655 -3.894 1.00 74.62 450 ARG A O 1
ATOM 3655 N N . ALA A 1 451 ? 24.613 7.981 -5.309 1.00 72.00 451 ALA A N 1
ATOM 3656 C CA . ALA A 1 451 ? 23.452 7.470 -4.573 1.00 72.00 451 ALA A CA 1
ATOM 3657 C C . ALA A 1 451 ? 23.831 6.863 -3.207 1.00 72.00 451 ALA A C 1
ATOM 3659 O O . ALA A 1 451 ? 23.131 7.086 -2.218 1.00 72.00 451 ALA A O 1
ATOM 3660 N N . SER A 1 452 ? 24.955 6.142 -3.137 1.00 66.00 452 SER A N 1
ATOM 3661 C CA . SER A 1 452 ? 25.493 5.586 -1.890 1.00 66.00 452 SER A CA 1
ATOM 3662 C C . SER A 1 452 ? 25.917 6.685 -0.907 1.00 66.00 452 SER A C 1
ATOM 3664 O O . SER A 1 452 ? 25.455 6.691 0.235 1.00 66.00 452 SER A O 1
ATOM 3666 N N . ASN A 1 453 ? 26.729 7.649 -1.364 1.00 60.94 453 ASN A N 1
ATOM 3667 C CA . ASN A 1 453 ? 27.217 8.778 -0.555 1.00 60.94 453 ASN A CA 1
ATOM 3668 C C . ASN A 1 453 ? 26.087 9.573 0.115 1.00 60.94 453 ASN A C 1
ATOM 3670 O O . ASN A 1 453 ? 26.210 9.982 1.262 1.00 60.94 453 ASN A O 1
ATOM 3674 N N . ALA A 1 454 ? 24.967 9.776 -0.584 1.00 58.72 454 ALA A N 1
ATOM 3675 C CA . ALA A 1 454 ? 23.851 10.572 -0.077 1.00 58.72 454 ALA A CA 1
ATOM 3676 C C . ALA A 1 454 ? 23.056 9.912 1.073 1.00 58.72 454 ALA A C 1
ATOM 3678 O O . ALA A 1 454 ? 22.142 10.541 1.603 1.00 58.72 454 ALA A O 1
ATOM 3679 N N . ASN A 1 455 ? 23.343 8.651 1.431 1.00 52.59 455 ASN A N 1
ATOM 3680 C CA . ASN A 1 455 ? 22.518 7.866 2.361 1.00 52.59 455 ASN A CA 1
ATOM 3681 C C . ASN A 1 455 ? 23.298 7.073 3.427 1.00 52.59 455 ASN A C 1
ATOM 3683 O O . ASN A 1 455 ? 22.668 6.536 4.339 1.00 52.59 455 ASN A O 1
ATOM 3687 N N . TYR A 1 456 ? 24.627 6.967 3.325 1.00 52.41 456 TYR A N 1
ATOM 3688 C CA . TYR A 1 456 ? 25.458 6.164 4.229 1.00 52.41 456 TYR A CA 1
ATOM 3689 C C . TYR A 1 456 ? 26.826 6.802 4.480 1.00 52.41 456 TYR A C 1
ATOM 3691 O O . TYR A 1 456 ? 27.425 7.376 3.574 1.00 52.41 456 TYR A O 1
ATOM 3699 N N . ALA A 1 457 ? 27.352 6.632 5.694 1.00 45.88 457 ALA A N 1
ATOM 3700 C CA . ALA A 1 457 ? 28.708 7.044 6.032 1.00 45.88 457 ALA A CA 1
ATOM 3701 C C . ALA A 1 457 ? 29.758 6.128 5.368 1.00 45.88 457 ALA A C 1
ATOM 3703 O O . ALA A 1 457 ? 29.737 4.915 5.568 1.00 45.88 457 ALA A O 1
ATOM 3704 N N . LEU A 1 458 ? 30.655 6.752 4.594 1.00 48.53 458 LEU A N 1
ATOM 3705 C CA . LEU A 1 458 ? 32.038 6.390 4.216 1.00 48.53 458 LEU A CA 1
ATOM 3706 C C . LEU A 1 458 ? 32.385 4.941 3.797 1.00 48.53 458 LEU A C 1
ATOM 3708 O O . LEU A 1 458 ? 32.900 4.755 2.696 1.00 48.53 458 LEU A O 1
ATOM 3712 N N . VAL A 1 459 ? 32.093 3.917 4.602 1.00 50.72 459 VAL A N 1
ATOM 3713 C CA . VAL A 1 459 ? 32.479 2.510 4.352 1.00 50.72 459 VAL A CA 1
ATOM 3714 C C . VAL A 1 459 ? 31.884 1.972 3.044 1.00 50.72 459 VAL A C 1
ATOM 3716 O O . VAL A 1 459 ? 32.561 1.341 2.234 1.00 50.72 459 VAL A O 1
ATOM 3719 N N . ILE A 1 460 ? 30.602 2.254 2.804 1.00 53.31 460 ILE A N 1
ATOM 3720 C CA . ILE A 1 460 ? 29.868 1.737 1.641 1.00 53.31 460 ILE A CA 1
ATOM 3721 C C . ILE A 1 460 ? 30.370 2.352 0.310 1.00 53.31 460 ILE A C 1
ATOM 3723 O O . ILE A 1 460 ? 30.614 1.597 -0.637 1.00 53.31 460 ILE A O 1
ATOM 3727 N N . PRO A 1 461 ? 30.591 3.680 0.211 1.00 56.72 461 PRO A N 1
ATOM 3728 C CA . PRO A 1 461 ? 31.301 4.300 -0.913 1.00 56.72 461 PRO A CA 1
ATOM 3729 C C . PRO A 1 461 ? 32.687 3.707 -1.210 1.00 56.72 461 PRO A C 1
ATOM 3731 O O . PRO A 1 461 ? 33.010 3.507 -2.382 1.00 56.72 461 PRO A O 1
ATOM 3734 N N . VAL A 1 462 ? 33.489 3.396 -0.182 1.00 53.47 462 VAL A N 1
ATOM 3735 C CA . VAL A 1 462 ? 34.840 2.825 -0.350 1.00 53.47 462 VAL A CA 1
ATOM 3736 C C . VAL A 1 462 ? 34.787 1.461 -1.043 1.00 53.47 462 VAL A C 1
ATOM 3738 O O . VAL A 1 462 ? 35.509 1.261 -2.016 1.00 53.47 462 VAL A O 1
ATOM 3741 N N . ILE A 1 463 ? 33.881 0.562 -0.636 1.00 56.72 463 ILE A N 1
ATOM 3742 C CA . ILE A 1 463 ? 33.701 -0.753 -1.287 1.00 56.72 463 ILE A CA 1
ATOM 3743 C C . ILE A 1 463 ? 33.344 -0.584 -2.774 1.00 56.72 463 ILE A C 1
ATOM 3745 O O . ILE A 1 463 ? 33.966 -1.197 -3.643 1.00 56.72 463 ILE A O 1
ATOM 3749 N N . MET A 1 464 ? 32.385 0.297 -3.084 1.00 58.59 464 MET A N 1
ATOM 3750 C CA . MET A 1 464 ? 31.953 0.580 -4.462 1.00 58.59 464 MET A CA 1
ATOM 3751 C C . MET A 1 464 ? 33.109 1.073 -5.344 1.00 58.59 464 MET A C 1
ATOM 3753 O O . MET A 1 464 ? 33.254 0.633 -6.491 1.00 58.59 464 MET A O 1
ATOM 3757 N N . LEU A 1 465 ? 33.939 1.973 -4.806 1.00 58.41 465 LEU A N 1
ATOM 3758 C CA . LEU A 1 465 ? 35.084 2.542 -5.509 1.00 58.41 465 LEU A CA 1
ATOM 3759 C C . LEU A 1 465 ? 36.239 1.542 -5.647 1.00 58.41 465 LEU A C 1
ATOM 3761 O O . LEU A 1 465 ? 36.842 1.466 -6.712 1.00 58.41 465 LEU A O 1
ATOM 3765 N N . PHE A 1 466 ? 36.522 0.739 -4.621 1.00 56.56 466 PHE A N 1
ATOM 3766 C CA . PHE A 1 466 ? 37.556 -0.298 -4.656 1.00 56.56 466 PHE A CA 1
ATOM 3767 C C . PHE A 1 466 ? 37.251 -1.359 -5.724 1.00 56.56 466 PHE A C 1
ATOM 3769 O O . PHE A 1 466 ? 38.097 -1.661 -6.569 1.00 56.56 466 PHE A O 1
ATOM 3776 N N . CYS A 1 467 ? 36.006 -1.847 -5.762 1.00 54.00 467 CYS A N 1
ATOM 3777 C CA . CYS A 1 467 ? 35.508 -2.708 -6.833 1.00 54.00 467 CYS A CA 1
ATOM 3778 C C . CYS A 1 467 ? 35.674 -2.058 -8.219 1.00 54.00 467 CYS A C 1
ATOM 3780 O O . CYS A 1 467 ? 36.092 -2.725 -9.169 1.00 54.00 467 CYS A O 1
ATOM 3782 N N . PHE A 1 468 ? 35.388 -0.755 -8.345 1.00 54.44 468 PHE A N 1
ATOM 3783 C CA . PHE A 1 468 ? 35.516 -0.034 -9.616 1.00 54.44 468 PHE A CA 1
ATOM 3784 C C . PHE A 1 468 ? 36.978 0.082 -10.058 1.00 54.44 468 PHE A C 1
ATOM 3786 O O . PHE A 1 468 ? 37.302 -0.308 -11.174 1.00 54.44 468 PHE A O 1
ATOM 3793 N N . LEU A 1 469 ? 37.875 0.534 -9.178 1.00 52.22 469 LEU A N 1
ATOM 3794 C CA . LEU A 1 469 ? 39.308 0.663 -9.460 1.00 52.22 469 LEU A CA 1
ATOM 3795 C C . LEU A 1 469 ? 39.937 -0.684 -9.848 1.00 52.22 469 LEU A C 1
ATOM 3797 O O . LEU A 1 469 ? 40.705 -0.743 -10.810 1.00 52.22 469 LEU A O 1
ATOM 3801 N N . LYS A 1 470 ? 39.557 -1.777 -9.168 1.00 51.59 470 LYS A N 1
ATOM 3802 C CA . LYS A 1 470 ? 39.999 -3.136 -9.512 1.00 51.59 470 LYS A CA 1
ATOM 3803 C C . LYS A 1 470 ? 39.609 -3.506 -10.945 1.00 51.59 470 LYS A C 1
ATOM 3805 O O . LYS A 1 470 ? 40.459 -3.948 -11.712 1.00 51.59 470 LYS A O 1
ATOM 3810 N N . VAL A 1 471 ? 38.356 -3.283 -11.342 1.00 47.84 471 VAL A N 1
ATOM 3811 C CA . VAL A 1 471 ? 37.893 -3.633 -12.697 1.00 47.84 471 VAL A CA 1
ATOM 3812 C C . VAL A 1 471 ? 38.353 -2.650 -13.766 1.00 47.84 471 VAL A C 1
ATOM 3814 O O . VAL A 1 471 ? 38.628 -3.084 -14.882 1.00 47.84 471 VAL A O 1
ATOM 3817 N N . MET A 1 472 ? 38.551 -1.374 -13.440 1.00 47.94 472 MET A N 1
ATOM 3818 C CA . MET A 1 472 ? 39.167 -0.424 -14.365 1.00 47.94 472 MET A CA 1
ATOM 3819 C C . MET A 1 472 ? 40.624 -0.770 -14.671 1.00 47.94 472 MET A C 1
ATOM 3821 O O . MET A 1 472 ? 41.035 -0.653 -15.824 1.00 47.94 472 MET A O 1
ATOM 3825 N N . ASN A 1 473 ? 41.384 -1.265 -13.690 1.00 44.91 473 ASN A N 1
ATOM 3826 C CA . ASN A 1 473 ? 42.729 -1.794 -13.922 1.00 44.91 473 ASN A CA 1
ATOM 3827 C C . ASN A 1 473 ? 42.688 -2.991 -14.896 1.00 44.91 473 ASN A C 1
ATOM 3829 O O . ASN A 1 473 ? 43.388 -3.001 -15.907 1.00 44.91 473 ASN A O 1
ATOM 3833 N N . GLU A 1 474 ? 41.783 -3.951 -14.677 1.00 44.25 474 GLU A N 1
ATOM 3834 C CA . GLU A 1 474 ? 41.628 -5.109 -15.573 1.00 44.25 474 GLU A CA 1
ATOM 3835 C C . GLU A 1 474 ? 41.045 -4.772 -16.964 1.00 44.25 474 GLU A C 1
ATOM 3837 O O . GLU A 1 474 ? 41.305 -5.499 -17.923 1.00 44.25 474 GLU A O 1
ATOM 3842 N N . LEU A 1 475 ? 40.277 -3.686 -17.117 1.00 40.00 475 LEU A N 1
ATOM 3843 C CA . LEU A 1 475 ? 39.792 -3.192 -18.419 1.00 40.00 475 LEU A CA 1
ATOM 3844 C C . LEU A 1 475 ? 40.865 -2.403 -19.187 1.00 40.00 475 LEU A C 1
ATOM 3846 O O . LEU A 1 475 ? 40.948 -2.509 -20.413 1.00 40.00 475 LEU A O 1
ATOM 3850 N N . LYS A 1 476 ? 41.709 -1.651 -18.466 1.00 43.88 476 LYS A N 1
ATOM 3851 C CA . LYS A 1 476 ? 42.901 -0.960 -18.988 1.00 43.88 476 LYS A CA 1
ATOM 3852 C C . LYS A 1 476 ? 43.922 -1.974 -19.516 1.00 43.88 476 LYS A C 1
ATOM 3854 O O . LYS A 1 476 ? 44.404 -1.816 -20.633 1.00 43.88 476 LYS A O 1
ATOM 3859 N N . LYS A 1 477 ? 44.172 -3.063 -18.772 1.00 43.88 477 LYS A N 1
ATOM 3860 C CA . LYS A 1 477 ? 44.995 -4.204 -19.223 1.00 43.88 477 LYS A CA 1
ATOM 3861 C C . LYS A 1 477 ? 44.445 -4.874 -20.485 1.00 43.88 477 LYS A C 1
ATOM 3863 O O . LYS A 1 477 ? 45.222 -5.218 -21.365 1.00 43.88 477 LYS A O 1
ATOM 3868 N N . SER A 1 478 ? 43.122 -5.025 -20.606 1.00 37.34 478 SER A N 1
ATOM 3869 C CA . SER A 1 478 ? 42.486 -5.610 -21.797 1.00 37.34 478 SER A CA 1
ATOM 3870 C C . SER A 1 478 ? 42.244 -4.609 -22.942 1.00 37.34 478 SER A C 1
ATOM 3872 O O . SER A 1 478 ? 41.400 -4.868 -23.795 1.00 37.34 478 SER A O 1
ATOM 3874 N N . GLY A 1 479 ? 42.914 -3.447 -22.944 1.00 35.75 479 GLY A N 1
ATOM 3875 C CA . GLY A 1 479 ? 42.892 -2.461 -24.038 1.00 35.75 479 GLY A CA 1
ATOM 3876 C C . GLY A 1 479 ? 41.541 -1.791 -24.329 1.00 35.75 479 GLY A C 1
ATOM 3877 O O . GLY A 1 479 ? 41.423 -1.054 -25.307 1.00 35.75 479 GLY A O 1
ATOM 3878 N N . PHE A 1 480 ? 40.518 -2.030 -23.503 1.00 33.00 480 PHE A N 1
ATOM 3879 C CA . PHE A 1 480 ? 39.118 -1.731 -23.834 1.00 33.00 480 PHE A CA 1
ATOM 3880 C C . PHE A 1 480 ? 38.709 -0.273 -23.569 1.00 33.00 480 PHE A C 1
ATOM 3882 O O . PHE A 1 480 ? 37.652 0.166 -24.017 1.00 33.00 480 PHE A O 1
ATOM 3889 N N . VAL A 1 481 ? 39.532 0.479 -22.832 1.00 32.50 481 VAL A N 1
ATOM 3890 C CA . VAL A 1 481 ? 39.273 1.871 -22.438 1.00 32.50 481 VAL A CA 1
ATOM 3891 C C . VAL A 1 481 ? 40.541 2.694 -22.657 1.00 32.50 481 VAL A C 1
ATOM 3893 O O . VAL A 1 481 ? 41.547 2.463 -21.990 1.00 32.50 481 VAL A O 1
ATOM 3896 N N . LYS A 1 482 ? 40.499 3.654 -23.592 1.00 40.28 482 LYS A N 1
ATOM 3897 C CA . LYS A 1 482 ? 41.673 4.466 -23.969 1.00 40.28 482 LYS A CA 1
ATOM 3898 C C . LYS A 1 482 ? 41.845 5.761 -23.162 1.00 40.28 482 LYS A C 1
ATOM 3900 O O . LYS A 1 482 ? 42.976 6.217 -23.026 1.00 40.28 482 LYS A O 1
ATOM 3905 N N . THR A 1 483 ? 40.775 6.325 -22.590 1.00 36.09 483 THR A N 1
ATOM 3906 C CA . THR A 1 483 ? 40.848 7.594 -21.840 1.00 36.09 483 THR A CA 1
ATOM 3907 C C . THR A 1 483 ? 39.775 7.673 -20.752 1.00 36.09 483 THR A C 1
ATOM 3909 O O . THR A 1 483 ? 38.595 7.538 -21.057 1.00 36.09 483 THR A O 1
ATOM 3912 N N . ILE A 1 484 ? 40.163 7.970 -19.505 1.00 39.81 484 ILE A N 1
ATOM 3913 C CA . ILE A 1 484 ? 39.254 8.418 -18.432 1.00 39.81 484 ILE A CA 1
ATOM 3914 C C . ILE A 1 484 ? 39.865 9.644 -17.752 1.00 39.81 484 ILE A C 1
ATOM 3916 O O . ILE A 1 484 ? 41.055 9.663 -17.444 1.00 39.81 484 ILE A O 1
ATOM 3920 N N . ASN A 1 485 ? 39.036 10.654 -17.488 1.00 36.78 485 ASN A N 1
ATOM 3921 C CA . ASN A 1 485 ? 39.442 11.894 -16.833 1.00 36.78 485 ASN A CA 1
ATOM 3922 C C . ASN A 1 485 ? 38.994 11.892 -15.355 1.00 36.78 485 ASN A C 1
ATOM 3924 O O . ASN A 1 485 ? 37.893 12.331 -15.034 1.00 36.78 485 ASN A O 1
ATOM 3928 N N . MET A 1 486 ? 39.820 11.351 -14.450 1.00 36.34 486 MET A N 1
ATOM 3929 C CA . MET A 1 486 ? 39.466 11.105 -13.034 1.00 36.34 486 MET A CA 1
ATOM 3930 C C . MET A 1 486 ? 39.505 12.360 -12.127 1.00 36.34 486 MET A C 1
ATOM 3932 O O . MET A 1 486 ? 39.967 12.283 -10.993 1.00 36.34 486 MET A O 1
ATOM 3936 N N . MET A 1 487 ? 39.060 13.527 -12.602 1.00 31.97 487 MET A N 1
ATOM 3937 C CA . MET A 1 487 ? 39.198 14.794 -11.856 1.00 31.97 487 MET A CA 1
ATOM 3938 C C . MET A 1 487 ? 38.124 15.025 -10.771 1.00 31.97 487 MET A C 1
ATOM 3940 O O . MET A 1 487 ? 38.369 15.768 -9.827 1.00 31.97 487 MET A O 1
ATOM 3944 N N . ASP A 1 488 ? 36.970 14.355 -10.854 1.00 38.19 488 ASP A N 1
ATOM 3945 C CA . ASP A 1 488 ? 35.800 14.583 -9.978 1.00 38.19 488 ASP A CA 1
ATOM 3946 C C . ASP A 1 488 ? 35.842 13.845 -8.617 1.00 38.19 488 ASP A C 1
ATOM 3948 O O . ASP A 1 488 ? 34.880 13.906 -7.846 1.00 38.19 488 ASP A O 1
ATOM 3952 N N . ILE A 1 489 ? 36.909 13.097 -8.310 1.00 43.53 489 ILE A N 1
ATOM 3953 C CA . ILE A 1 489 ? 37.005 12.268 -7.096 1.00 43.53 489 ILE A CA 1
ATOM 3954 C C . ILE A 1 489 ? 38.277 12.630 -6.322 1.00 43.53 489 ILE A C 1
ATOM 3956 O O . ILE A 1 489 ? 39.385 12.400 -6.797 1.00 43.53 489 ILE A O 1
ATOM 3960 N N . SER A 1 490 ? 38.123 13.153 -5.100 1.00 43.34 490 SER A N 1
ATOM 3961 C CA . SER A 1 490 ? 39.254 13.486 -4.222 1.00 43.34 490 SER A CA 1
ATOM 3962 C C . SER A 1 490 ? 39.908 12.220 -3.654 1.00 43.34 490 SER A C 1
ATOM 3964 O O . SER A 1 490 ? 39.547 11.729 -2.582 1.00 43.34 490 SER A O 1
ATOM 3966 N N . ILE A 1 491 ? 40.871 11.678 -4.404 1.00 43.88 491 ILE A N 1
ATOM 3967 C CA . ILE A 1 491 ? 41.658 10.486 -4.044 1.00 43.88 491 ILE A CA 1
ATOM 3968 C C . ILE A 1 491 ? 42.370 10.685 -2.700 1.00 43.88 491 ILE A C 1
ATOM 3970 O O . ILE A 1 491 ? 42.402 9.772 -1.879 1.00 43.88 491 ILE A O 1
ATOM 3974 N N . ASP A 1 492 ? 42.885 11.886 -2.447 1.00 39.41 492 ASP A N 1
ATOM 3975 C CA . ASP A 1 492 ? 43.655 12.183 -1.239 1.00 39.41 492 ASP A CA 1
ATOM 3976 C C . ASP A 1 492 ? 42.739 12.213 0.018 1.00 39.41 492 ASP A C 1
ATOM 3978 O O . ASP A 1 492 ? 43.136 11.765 1.095 1.00 39.41 492 ASP A O 1
ATOM 3982 N N . ALA A 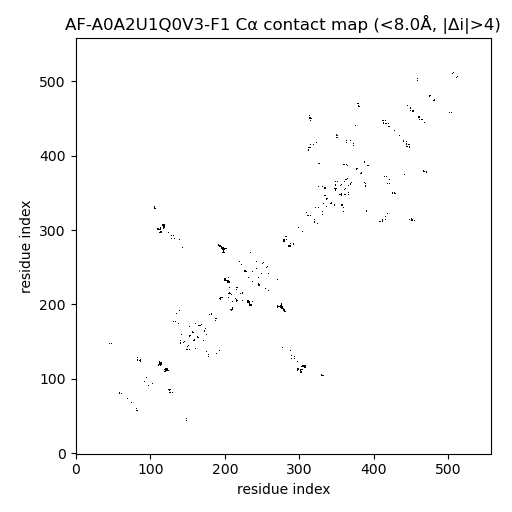1 493 ? 41.460 12.601 -0.124 1.00 43.88 493 ALA A N 1
ATOM 3983 C CA . ALA A 1 493 ? 40.456 12.454 0.939 1.00 43.88 493 ALA A CA 1
ATOM 3984 C C . ALA A 1 493 ? 40.020 10.991 1.160 1.00 43.88 493 ALA A C 1
ATOM 3986 O O . ALA A 1 493 ? 39.701 10.605 2.285 1.00 43.88 493 ALA A O 1
ATOM 3987 N N . LEU A 1 494 ? 40.014 10.162 0.113 1.00 43.56 494 LEU A N 1
ATOM 3988 C CA . LEU A 1 494 ? 39.719 8.728 0.221 1.00 43.56 494 LEU A CA 1
ATOM 3989 C C . LEU A 1 494 ? 40.855 7.957 0.899 1.00 43.56 494 LEU A C 1
ATOM 3991 O O . LEU A 1 494 ? 40.580 7.119 1.751 1.00 43.56 494 LEU A O 1
ATOM 3995 N N . PHE A 1 495 ? 42.112 8.271 0.577 1.00 44.38 495 PHE A N 1
ATOM 3996 C CA . PHE A 1 495 ? 43.297 7.676 1.204 1.00 44.38 495 PHE A CA 1
ATOM 3997 C C . PHE A 1 495 ? 43.265 7.822 2.732 1.00 44.38 495 PHE A C 1
ATOM 3999 O O . PHE A 1 495 ? 43.335 6.827 3.453 1.00 44.38 495 PHE A O 1
ATOM 4006 N N . ASN A 1 496 ? 43.032 9.043 3.224 1.00 46.16 496 ASN A N 1
ATOM 4007 C CA . ASN A 1 496 ? 42.947 9.313 4.660 1.00 46.16 496 ASN A CA 1
ATOM 4008 C C . ASN A 1 496 ? 41.780 8.574 5.345 1.00 46.16 496 ASN A C 1
ATOM 4010 O O . ASN A 1 496 ? 41.918 8.153 6.490 1.00 46.16 496 ASN A O 1
ATOM 4014 N N . ASN A 1 497 ? 40.653 8.371 4.651 1.00 44.59 497 ASN A N 1
ATOM 4015 C CA . ASN A 1 497 ? 39.504 7.636 5.192 1.00 44.59 497 ASN A CA 1
ATOM 4016 C C . ASN A 1 497 ? 39.678 6.108 5.150 1.00 44.59 497 ASN A C 1
ATOM 4018 O O . ASN A 1 497 ? 39.152 5.424 6.025 1.00 44.59 497 ASN A O 1
ATOM 4022 N N . MET A 1 498 ? 40.408 5.550 4.177 1.00 41.06 498 MET A N 1
ATOM 4023 C CA . MET A 1 498 ? 40.688 4.107 4.138 1.00 41.06 498 MET A CA 1
ATOM 4024 C C . MET A 1 498 ? 41.584 3.692 5.309 1.00 41.06 498 MET A C 1
ATOM 4026 O O . MET A 1 498 ? 41.229 2.770 6.040 1.00 41.06 498 MET A O 1
ATOM 4030 N N . ASN A 1 499 ? 42.659 4.444 5.567 1.00 45.53 499 ASN A N 1
ATOM 4031 C CA . ASN A 1 499 ? 43.578 4.187 6.684 1.00 45.53 499 ASN A CA 1
ATOM 4032 C C . ASN A 1 499 ? 42.902 4.309 8.069 1.00 45.53 499 ASN A C 1
ATOM 4034 O O . ASN A 1 499 ? 43.394 3.754 9.044 1.00 45.53 499 ASN A O 1
ATOM 4038 N N . GLN A 1 500 ? 41.776 5.026 8.173 1.00 43.81 500 GLN A N 1
ATOM 4039 C CA . GLN A 1 500 ? 41.004 5.155 9.418 1.00 43.81 500 GLN A CA 1
ATOM 4040 C C . GLN A 1 500 ? 40.004 4.011 9.660 1.00 43.81 500 GLN A C 1
ATOM 4042 O O . GLN A 1 500 ? 39.557 3.845 10.790 1.00 43.81 500 GLN A O 1
ATOM 4047 N N . ASN A 1 501 ? 39.634 3.236 8.632 1.00 42.19 501 ASN A N 1
ATOM 4048 C CA . ASN A 1 501 ? 38.531 2.261 8.696 1.00 42.19 501 ASN A CA 1
ATOM 4049 C C . ASN A 1 501 ? 38.928 0.854 8.193 1.00 42.19 501 ASN A C 1
ATOM 4051 O O . ASN A 1 501 ? 38.067 0.024 7.903 1.00 42.19 501 ASN A O 1
ATOM 4055 N N . GLU A 1 502 ? 40.231 0.574 8.084 1.00 43.91 502 GLU A N 1
ATOM 4056 C CA . GLU A 1 502 ? 40.789 -0.653 7.494 1.00 43.91 502 GLU A CA 1
ATOM 4057 C C . GLU A 1 502 ? 40.247 -1.948 8.137 1.00 43.91 502 GLU A C 1
ATOM 4059 O O . GLU A 1 502 ? 39.961 -2.921 7.436 1.00 43.91 502 GLU A O 1
ATOM 4064 N N . GLY A 1 503 ? 40.024 -1.947 9.457 1.00 41.28 503 GLY A N 1
ATOM 4065 C CA . GLY A 1 503 ? 39.456 -3.086 10.187 1.00 41.28 503 GLY A CA 1
ATOM 4066 C C . GLY A 1 503 ? 38.038 -3.462 9.739 1.00 41.28 503 GLY A C 1
ATOM 4067 O O . GLY A 1 503 ? 37.797 -4.616 9.381 1.00 41.28 503 GLY A O 1
ATOM 4068 N N . GLU A 1 504 ? 37.113 -2.493 9.690 1.00 40.94 504 GLU A N 1
ATOM 4069 C CA . GLU A 1 504 ? 35.720 -2.742 9.278 1.00 40.94 504 GLU A CA 1
ATOM 4070 C C . GLU A 1 504 ? 35.627 -3.211 7.819 1.00 40.94 504 GLU A C 1
ATOM 4072 O O . GLU A 1 504 ? 34.798 -4.060 7.485 1.00 40.94 504 GLU A O 1
ATOM 4077 N N . VAL A 1 505 ? 36.487 -2.680 6.941 1.00 42.84 505 VAL A N 1
ATOM 4078 C CA . VAL A 1 505 ? 36.538 -3.080 5.527 1.00 42.84 505 VAL A CA 1
ATOM 4079 C C . VAL A 1 505 ? 36.974 -4.541 5.395 1.00 42.84 505 VAL A C 1
ATOM 4081 O O . VAL A 1 505 ? 36.328 -5.300 4.672 1.00 42.84 505 VAL A O 1
ATOM 4084 N N . ASN A 1 506 ? 38.014 -4.964 6.118 1.00 41.66 506 ASN A N 1
ATOM 4085 C CA . ASN A 1 506 ? 38.495 -6.347 6.076 1.00 41.66 506 ASN A CA 1
ATOM 4086 C C . ASN A 1 506 ? 37.475 -7.347 6.656 1.00 41.66 506 ASN A C 1
ATOM 4088 O O . ASN A 1 506 ? 37.276 -8.422 6.080 1.00 41.66 506 ASN A O 1
ATOM 4092 N N . GLU A 1 507 ? 36.765 -6.979 7.730 1.00 42.69 507 GLU A N 1
ATOM 4093 C CA . GLU A 1 507 ? 35.694 -7.806 8.304 1.00 42.69 507 GLU A CA 1
ATOM 4094 C C . GLU A 1 507 ? 34.489 -7.933 7.351 1.00 42.69 507 GLU A C 1
ATOM 4096 O O . GLU A 1 507 ? 34.017 -9.043 7.090 1.00 42.69 507 GLU A O 1
ATOM 4101 N N . LEU A 1 508 ? 34.034 -6.826 6.746 1.00 40.69 508 LEU A N 1
ATOM 4102 C CA . LEU A 1 508 ? 32.931 -6.824 5.771 1.00 40.69 508 LEU A CA 1
ATOM 4103 C C . LEU A 1 508 ? 33.254 -7.578 4.474 1.00 40.69 508 LEU A C 1
ATOM 4105 O O . LEU A 1 508 ? 32.340 -8.115 3.842 1.00 40.69 508 LEU A O 1
ATOM 4109 N N . MET A 1 509 ? 34.528 -7.628 4.079 1.00 37.78 509 MET A N 1
ATOM 4110 C CA . MET A 1 509 ? 35.004 -8.382 2.913 1.00 37.78 509 MET A CA 1
ATOM 4111 C C . MET A 1 509 ? 35.244 -9.874 3.211 1.00 37.78 509 MET A C 1
ATOM 4113 O O . MET A 1 509 ? 35.487 -10.646 2.284 1.00 37.78 509 MET A O 1
ATOM 4117 N N . GLY A 1 510 ? 35.142 -10.306 4.475 1.00 37.25 510 GLY A N 1
ATOM 4118 C CA . GLY A 1 510 ? 35.203 -11.717 4.869 1.00 37.25 510 GLY A CA 1
ATOM 4119 C C . GLY A 1 510 ? 36.594 -12.359 4.792 1.00 37.25 510 GLY A C 1
ATOM 4120 O O . GLY A 1 510 ? 36.692 -13.588 4.749 1.00 37.25 510 GLY A O 1
ATOM 4121 N N . VAL A 1 511 ? 37.666 -11.560 4.772 1.00 38.03 511 VAL A N 1
ATOM 4122 C CA . VAL A 1 511 ? 39.051 -12.045 4.655 1.00 38.03 511 VAL A CA 1
ATOM 4123 C C . VAL A 1 511 ? 39.507 -12.637 5.994 1.00 38.03 511 VAL A C 1
ATOM 4125 O O . VAL A 1 511 ? 40.005 -11.941 6.872 1.00 38.03 511 VAL A O 1
ATOM 4128 N N . LYS A 1 512 ? 39.301 -13.948 6.176 1.00 34.38 512 LYS A N 1
ATOM 4129 C CA . LYS A 1 512 ? 39.580 -14.661 7.440 1.00 34.38 512 LYS A CA 1
ATOM 4130 C C . LYS A 1 512 ? 41.045 -15.063 7.675 1.00 34.38 512 LYS A C 1
ATOM 4132 O O . LYS A 1 512 ? 41.334 -15.707 8.683 1.00 34.38 512 LYS A O 1
ATOM 4137 N N . THR A 1 513 ? 41.968 -14.710 6.786 1.00 29.62 513 THR A N 1
ATOM 4138 C CA . THR A 1 513 ? 43.396 -15.056 6.879 1.00 29.62 513 THR A CA 1
ATOM 4139 C C . THR A 1 513 ? 44.255 -13.831 7.183 1.00 29.62 513 THR A C 1
ATOM 4141 O O . THR A 1 513 ? 44.058 -12.767 6.605 1.00 29.62 513 THR A O 1
ATOM 4144 N N . LYS A 1 514 ? 45.253 -13.991 8.066 1.00 28.50 514 LYS A N 1
ATOM 4145 C CA . LYS A 1 514 ? 46.245 -12.955 8.419 1.00 28.50 514 LYS A CA 1
ATOM 4146 C C . LYS A 1 514 ? 47.302 -12.735 7.320 1.00 28.50 514 LYS A C 1
ATOM 4148 O O . LYS A 1 514 ? 48.493 -12.676 7.609 1.00 28.50 514 LYS A O 1
ATOM 4153 N N . GLU A 1 515 ? 46.884 -12.586 6.068 1.00 26.12 515 GLU A N 1
ATOM 4154 C CA . GLU A 1 515 ? 47.732 -11.907 5.089 1.00 26.12 515 GLU A CA 1
ATOM 4155 C C . GLU A 1 515 ? 47.552 -10.405 5.293 1.00 26.12 515 GLU A C 1
ATOM 4157 O O . GLU A 1 515 ? 46.561 -9.815 4.863 1.00 26.12 515 GLU A O 1
ATOM 4162 N N . VAL A 1 516 ? 48.506 -9.782 5.990 1.00 27.66 516 VAL A N 1
ATOM 4163 C CA . VAL A 1 516 ? 48.588 -8.320 6.063 1.00 27.66 516 VAL A CA 1
ATOM 4164 C C . VAL A 1 516 ? 48.991 -7.832 4.675 1.00 27.66 516 VAL A C 1
ATOM 4166 O O . VAL A 1 516 ? 50.173 -7.757 4.343 1.00 27.66 516 VAL A O 1
ATOM 4169 N N . MET A 1 517 ? 47.995 -7.558 3.834 1.00 28.42 517 MET A N 1
ATOM 4170 C CA . MET A 1 517 ? 48.192 -7.048 2.483 1.00 28.42 517 MET A CA 1
ATOM 4171 C C . MET A 1 517 ? 48.632 -5.584 2.566 1.00 28.42 517 MET A C 1
ATOM 4173 O O . MET A 1 517 ? 47.824 -4.674 2.413 1.00 28.42 517 MET A O 1
ATOM 4177 N N . ILE A 1 518 ? 49.921 -5.363 2.845 1.00 28.83 518 ILE A N 1
ATOM 4178 C CA . ILE A 1 518 ? 50.529 -4.030 2.916 1.00 28.83 518 ILE A CA 1
ATOM 4179 C C . ILE A 1 518 ? 50.410 -3.376 1.534 1.00 28.83 518 ILE A C 1
ATOM 4181 O O . ILE A 1 518 ? 51.203 -3.630 0.624 1.00 28.83 518 ILE A O 1
ATOM 4185 N N . TRP A 1 519 ? 49.392 -2.532 1.379 1.00 34.88 519 TRP A N 1
ATOM 4186 C CA . TRP A 1 519 ? 49.116 -1.771 0.166 1.00 34.88 519 TRP A CA 1
ATOM 4187 C C . TRP A 1 519 ? 50.254 -0.788 -0.100 1.00 34.88 519 TRP A C 1
ATOM 4189 O O . TRP A 1 519 ? 50.253 0.311 0.442 1.00 34.88 519 TRP A O 1
ATOM 4199 N N . ASN A 1 520 ? 51.230 -1.174 -0.929 1.00 33.34 520 ASN A N 1
ATOM 4200 C CA . ASN A 1 520 ? 52.396 -0.345 -1.239 1.00 33.34 520 ASN A CA 1
ATOM 4201 C C . ASN A 1 520 ? 51.963 0.996 -1.887 1.00 33.34 520 ASN A C 1
ATOM 4203 O O . ASN A 1 520 ? 51.628 1.010 -3.080 1.00 33.34 520 ASN A O 1
ATOM 4207 N N . PRO A 1 521 ? 51.986 2.137 -1.161 1.00 32.66 521 PRO A N 1
ATOM 4208 C CA . PRO A 1 521 ? 51.350 3.369 -1.636 1.00 32.66 521 PRO A CA 1
ATOM 4209 C C . PRO A 1 521 ? 52.113 4.012 -2.798 1.00 32.66 521 PRO A C 1
ATOM 4211 O O . PRO A 1 521 ? 51.553 4.786 -3.579 1.00 32.66 521 PRO A O 1
ATOM 4214 N N . LEU A 1 522 ? 53.398 3.669 -2.941 1.00 31.81 522 LEU A N 1
ATOM 4215 C CA . LEU A 1 522 ? 54.285 4.223 -3.958 1.00 31.81 522 LEU A CA 1
ATOM 4216 C C . LEU A 1 522 ? 53.815 3.878 -5.376 1.00 31.81 522 LEU A C 1
ATOM 4218 O O . LEU A 1 522 ? 54.020 4.684 -6.276 1.00 31.81 522 LEU A O 1
ATOM 4222 N N . ALA A 1 523 ? 53.132 2.747 -5.589 1.00 36.38 523 ALA A N 1
ATOM 4223 C CA . ALA A 1 523 ? 52.645 2.351 -6.914 1.00 36.38 523 ALA A CA 1
ATOM 4224 C C . ALA A 1 523 ? 51.641 3.365 -7.506 1.00 36.38 523 ALA A C 1
ATOM 4226 O O . ALA A 1 523 ? 51.777 3.778 -8.660 1.00 36.38 523 ALA A O 1
ATOM 4227 N N . LEU A 1 524 ? 50.681 3.829 -6.699 1.00 35.97 524 LEU A N 1
ATOM 4228 C CA . LEU A 1 524 ? 49.684 4.833 -7.096 1.00 35.97 524 LEU A CA 1
ATOM 4229 C C . LEU A 1 524 ? 50.308 6.225 -7.281 1.00 35.97 524 LEU A C 1
ATOM 4231 O O . LEU A 1 524 ? 49.968 6.941 -8.223 1.00 35.97 524 LEU A O 1
ATOM 4235 N N . VAL A 1 525 ? 51.272 6.597 -6.432 1.00 36.00 525 VAL A N 1
ATOM 4236 C CA . VAL A 1 525 ? 52.022 7.860 -6.574 1.00 36.00 525 VAL A CA 1
ATOM 4237 C C . VAL A 1 525 ? 52.923 7.841 -7.818 1.00 36.00 525 VAL A C 1
ATOM 4239 O O . VAL A 1 525 ? 53.064 8.863 -8.491 1.00 36.00 525 VAL A O 1
ATOM 4242 N N . VAL A 1 526 ? 53.483 6.683 -8.181 1.00 33.38 526 VAL A N 1
ATOM 4243 C CA . VAL A 1 526 ? 54.252 6.489 -9.420 1.00 33.38 526 VAL A CA 1
ATOM 4244 C C . VAL A 1 526 ? 53.355 6.572 -10.658 1.00 33.38 526 VAL A C 1
ATOM 4246 O O . VAL A 1 526 ? 53.776 7.190 -11.633 1.00 33.38 526 VAL A O 1
ATOM 4249 N N . GLU A 1 527 ? 52.115 6.066 -10.642 1.00 37.56 527 GLU A N 1
ATOM 4250 C CA . GLU A 1 527 ? 51.162 6.367 -11.727 1.00 37.56 527 GLU A CA 1
ATOM 4251 C C . GLU A 1 527 ? 50.810 7.866 -11.785 1.00 37.56 527 GLU A C 1
ATOM 4253 O O . GLU A 1 527 ? 50.855 8.436 -12.875 1.00 37.56 527 GLU A O 1
ATOM 4258 N N . LYS A 1 528 ? 50.568 8.542 -10.646 1.00 40.12 528 LYS A N 1
ATOM 4259 C CA . LYS A 1 528 ? 50.315 10.005 -10.589 1.00 40.12 528 LYS A CA 1
ATOM 4260 C C . LYS A 1 528 ? 51.478 10.792 -11.235 1.00 40.12 528 LYS A C 1
ATOM 4262 O O . LYS A 1 528 ? 51.230 11.666 -12.062 1.00 40.12 528 LYS A O 1
ATOM 4267 N N . LYS A 1 529 ? 52.737 10.417 -10.951 1.00 34.12 529 LYS A N 1
ATOM 4268 C CA . LYS A 1 529 ? 53.953 11.004 -11.564 1.00 34.12 529 LYS A CA 1
ATOM 4269 C C . LYS A 1 529 ? 54.200 10.595 -13.025 1.00 34.12 529 LYS A C 1
ATOM 4271 O O . LYS A 1 529 ? 54.763 11.381 -13.781 1.00 34.12 529 LYS A O 1
ATOM 4276 N N . LYS A 1 530 ? 53.793 9.396 -13.457 1.00 36.62 530 LYS A N 1
ATOM 4277 C CA . LYS A 1 530 ? 53.837 9.015 -14.883 1.00 36.62 530 LYS A CA 1
ATOM 4278 C C . LYS A 1 530 ? 52.826 9.825 -15.695 1.00 36.62 530 LYS A C 1
ATOM 4280 O O . LYS A 1 530 ? 53.172 10.318 -16.759 1.00 36.62 530 LYS A O 1
ATOM 4285 N N . VAL A 1 531 ? 51.615 10.029 -15.174 1.00 36.41 531 VAL A N 1
ATOM 4286 C CA . VAL A 1 531 ? 50.574 10.830 -15.839 1.00 36.41 531 VAL A CA 1
ATOM 4287 C C . VAL A 1 531 ? 50.945 12.318 -15.918 1.00 36.41 531 VAL A C 1
ATOM 4289 O O . VAL A 1 531 ? 50.600 12.950 -16.914 1.00 36.41 531 VAL A O 1
ATOM 4292 N N . SER A 1 532 ? 51.681 12.878 -14.945 1.00 33.19 532 SER A N 1
ATOM 4293 C CA . SER A 1 532 ? 52.231 14.240 -15.082 1.00 33.19 532 SER A CA 1
ATOM 4294 C C . SER A 1 532 ? 53.352 14.301 -16.125 1.00 33.19 532 SER A C 1
ATOM 4296 O O . SER A 1 532 ? 53.251 15.098 -17.055 1.00 33.19 532 SER A O 1
ATOM 4298 N N . LYS A 1 533 ? 54.339 13.391 -16.079 1.00 32.38 533 LYS A N 1
ATOM 4299 C CA . LYS A 1 533 ? 55.413 13.349 -17.090 1.00 32.38 533 LYS A CA 1
ATOM 4300 C C . LYS A 1 533 ? 54.907 13.118 -18.515 1.00 32.38 533 LYS A C 1
ATOM 4302 O O . LYS A 1 533 ? 55.439 13.701 -19.448 1.00 32.38 533 LYS A O 1
ATOM 4307 N N . CYS A 1 534 ? 53.846 12.334 -18.707 1.00 32.62 534 CYS A N 1
ATOM 4308 C CA . CYS A 1 534 ? 53.210 12.172 -20.020 1.00 32.62 534 CYS A CA 1
ATOM 4309 C C . CYS A 1 534 ? 52.469 13.427 -20.525 1.00 32.62 534 CYS A C 1
ATOM 4311 O O . CYS A 1 534 ? 52.085 13.449 -21.689 1.00 32.62 534 CYS A O 1
ATOM 4313 N N . LYS A 1 535 ? 52.262 14.456 -19.690 1.00 38.34 535 LYS A N 1
ATOM 4314 C CA . LYS A 1 535 ? 51.827 15.793 -20.131 1.00 38.34 535 LYS A CA 1
ATOM 4315 C C . LYS A 1 535 ? 53.001 16.744 -20.365 1.00 38.34 535 LYS A C 1
ATOM 4317 O O . LYS A 1 535 ? 52.929 17.558 -21.272 1.00 38.34 535 LYS A O 1
ATOM 4322 N N . GLU A 1 536 ? 54.060 16.631 -19.567 1.00 34.72 536 GLU A N 1
ATOM 4323 C CA . GLU A 1 536 ? 55.275 17.456 -19.680 1.00 34.72 536 GLU A CA 1
ATOM 4324 C C . GLU A 1 536 ? 56.113 17.091 -20.921 1.00 34.72 536 GLU A C 1
ATOM 4326 O O . GLU A 1 536 ? 56.693 17.967 -21.550 1.00 34.72 536 GLU A O 1
ATOM 4331 N N . ASN A 1 537 ? 56.131 15.814 -21.322 1.00 34.12 537 ASN A N 1
ATOM 4332 C CA . ASN A 1 537 ? 56.917 15.316 -22.458 1.00 34.12 537 ASN A CA 1
ATOM 4333 C C . ASN A 1 537 ? 56.253 15.492 -23.845 1.00 34.12 537 ASN A C 1
ATOM 4335 O O . ASN A 1 537 ? 56.757 14.934 -24.818 1.00 34.12 537 ASN A O 1
ATOM 4339 N N . ILE A 1 538 ? 55.145 16.233 -23.975 1.00 32.94 538 ILE A N 1
ATOM 4340 C CA . ILE A 1 538 ? 54.590 16.581 -25.298 1.00 32.94 538 ILE A CA 1
ATOM 4341 C C . ILE A 1 538 ? 55.319 17.828 -25.810 1.00 32.94 538 ILE A C 1
ATOM 4343 O O . ILE A 1 538 ? 54.823 18.950 -25.720 1.00 32.94 538 ILE A O 1
ATOM 4347 N N . VAL A 1 539 ? 56.535 17.611 -26.312 1.00 32.97 539 VAL A N 1
ATOM 4348 C CA . VAL A 1 539 ? 57.306 18.624 -27.039 1.00 32.97 539 VAL A CA 1
ATOM 4349 C C . VAL A 1 539 ? 56.618 18.889 -28.377 1.00 32.97 539 VAL A C 1
ATOM 4351 O O . VAL A 1 539 ? 56.254 17.955 -29.090 1.00 32.97 539 VAL A O 1
ATOM 4354 N N . VAL A 1 540 ? 56.444 20.165 -28.720 1.00 34.81 540 VAL A N 1
ATOM 4355 C CA . VAL A 1 540 ? 56.022 20.578 -30.062 1.00 34.81 540 VAL A CA 1
ATOM 4356 C C . VAL A 1 540 ? 57.270 20.644 -30.938 1.00 34.81 540 VAL A C 1
ATOM 4358 O O . VAL A 1 540 ? 57.940 21.672 -30.985 1.00 34.81 540 VAL A O 1
ATOM 4361 N N . GLU A 1 541 ? 57.598 19.541 -31.609 1.00 27.00 541 GLU A N 1
ATOM 4362 C CA . GLU A 1 541 ? 58.496 19.600 -32.763 1.00 27.00 541 GLU A CA 1
ATOM 4363 C C . GLU A 1 541 ? 57.722 20.151 -33.964 1.00 27.00 541 GLU A C 1
ATOM 4365 O O . GLU A 1 541 ? 56.655 19.659 -34.335 1.00 27.00 541 GLU A O 1
ATOM 4370 N N . SER A 1 542 ? 58.251 21.232 -34.527 1.00 34.03 542 SER A N 1
ATOM 4371 C CA . SER A 1 542 ? 57.749 21.879 -35.733 1.00 34.03 542 SER A CA 1
ATOM 4372 C C . SER A 1 542 ? 58.273 21.175 -36.979 1.00 34.03 542 SER A C 1
ATOM 4374 O O . SER A 1 542 ? 59.473 20.920 -37.058 1.00 34.03 542 SER A O 1
ATOM 4376 N N . ASP A 1 543 ? 57.434 21.028 -38.001 1.00 27.59 543 ASP A N 1
ATOM 4377 C CA . ASP A 1 543 ? 57.928 20.976 -39.378 1.00 27.59 543 ASP A CA 1
ATOM 4378 C C . ASP A 1 543 ? 57.035 21.815 -40.307 1.00 27.59 543 ASP A C 1
ATOM 4380 O O . ASP A 1 543 ? 56.011 22.356 -39.883 1.00 27.59 543 ASP A O 1
ATOM 4384 N N . SER A 1 544 ? 57.502 22.044 -41.530 1.00 29.17 544 SER A N 1
ATOM 4385 C CA . SER A 1 544 ? 57.394 23.345 -42.195 1.00 29.17 544 SER A CA 1
ATOM 4386 C C . SER A 1 544 ? 56.867 23.295 -43.638 1.00 29.17 544 SER A C 1
ATOM 4388 O O . SER A 1 544 ? 56.806 22.230 -44.249 1.00 29.17 544 SER A O 1
ATOM 4390 N N . LYS A 1 545 ? 56.605 24.501 -44.184 1.00 28.86 545 LYS A N 1
ATOM 4391 C CA . LYS A 1 545 ? 56.258 24.863 -45.583 1.00 28.86 545 LYS A CA 1
ATOM 4392 C C . LYS A 1 545 ? 54.772 24.773 -45.983 1.00 28.86 545 LYS A C 1
ATOM 4394 O O . LYS A 1 545 ? 54.079 23.859 -45.555 1.00 28.86 545 LYS A O 1
ATOM 4399 N N . SER A 1 546 ? 54.260 25.669 -46.837 1.00 27.41 546 SER A N 1
ATOM 4400 C CA . SER A 1 546 ? 54.751 27.009 -47.248 1.00 27.41 546 SER A CA 1
ATOM 4401 C C . SER A 1 546 ? 53.631 27.820 -47.943 1.00 27.41 546 SER A C 1
ATOM 4403 O O . SER A 1 546 ? 52.509 27.334 -48.051 1.00 27.41 546 SER A O 1
ATOM 4405 N N . ASP A 1 547 ? 53.995 29.021 -48.414 1.00 28.69 547 ASP A N 1
ATOM 4406 C CA . ASP A 1 547 ? 53.338 29.858 -49.437 1.00 28.69 547 ASP A CA 1
ATOM 4407 C C . ASP A 1 547 ? 52.203 30.810 -48.966 1.00 28.69 547 ASP A C 1
ATOM 4409 O O . ASP A 1 547 ? 51.111 30.366 -48.634 1.00 28.69 547 ASP A O 1
ATOM 4413 N N . ASN A 1 548 ? 52.523 32.123 -48.995 1.00 28.97 548 ASN A N 1
ATOM 4414 C CA . ASN A 1 548 ? 51.766 33.286 -49.534 1.00 28.97 548 ASN A CA 1
ATOM 4415 C C . ASN A 1 548 ? 50.302 33.546 -49.049 1.00 28.97 548 ASN A C 1
ATOM 4417 O O . ASN A 1 548 ? 49.515 32.620 -48.925 1.00 28.97 548 ASN A O 1
ATOM 4421 N N . GLU A 1 549 ? 49.767 34.754 -48.781 1.00 29.28 549 GLU A N 1
ATOM 4422 C CA . GLU A 1 549 ? 50.083 36.200 -48.978 1.00 29.28 549 GLU A CA 1
ATOM 4423 C C . GLU A 1 549 ? 49.078 37.018 -48.076 1.00 29.28 549 GLU A C 1
ATOM 4425 O O . GLU A 1 549 ? 48.020 36.477 -47.756 1.00 29.28 549 GLU A O 1
ATOM 4430 N N . GLU A 1 550 ? 49.228 38.278 -47.609 1.00 29.38 550 GLU A N 1
ATOM 4431 C CA . GLU A 1 550 ? 50.344 39.256 -47.583 1.00 29.38 550 GLU A CA 1
ATOM 4432 C C . GLU A 1 550 ? 50.184 40.361 -46.463 1.00 29.38 550 GLU A C 1
ATOM 4434 O O . GLU A 1 550 ? 50.455 40.095 -45.294 1.00 29.38 550 GLU A O 1
ATOM 4439 N N . GLU A 1 551 ? 49.780 41.595 -46.821 1.00 30.22 551 GLU A N 1
ATOM 4440 C CA . GLU A 1 551 ? 49.637 42.885 -46.079 1.00 30.22 551 GLU A CA 1
ATOM 4441 C C . GLU A 1 551 ? 48.653 42.956 -44.861 1.00 30.22 551 GLU A C 1
ATOM 4443 O O . GLU A 1 551 ? 47.732 42.150 -44.771 1.00 30.22 551 GLU A O 1
ATOM 4448 N N . MET A 1 552 ? 48.655 43.940 -43.923 1.00 29.23 552 MET A N 1
ATOM 4449 C CA . MET A 1 552 ? 49.575 45.045 -43.515 1.00 29.23 552 MET A CA 1
ATOM 4450 C C . MET A 1 552 ? 49.069 45.744 -42.195 1.00 29.23 552 MET A C 1
ATOM 4452 O O . MET A 1 552 ? 47.905 45.610 -41.831 1.00 29.23 552 MET A O 1
ATOM 4456 N N . ASN A 1 553 ? 49.924 46.563 -41.540 1.00 29.17 553 ASN A N 1
ATOM 4457 C CA . ASN A 1 553 ? 49.649 47.691 -40.596 1.00 29.17 553 ASN A CA 1
ATOM 4458 C C . ASN A 1 553 ? 49.445 47.511 -39.052 1.00 29.17 553 ASN A C 1
ATOM 4460 O O . ASN A 1 553 ? 48.341 47.291 -38.569 1.00 29.17 553 ASN A O 1
ATOM 4464 N N . THR A 1 554 ? 50.521 47.833 -38.295 1.00 31.77 554 THR A N 1
ATOM 4465 C CA . THR A 1 554 ? 50.647 48.880 -37.217 1.00 31.77 554 THR A CA 1
ATOM 4466 C C . THR A 1 554 ? 49.633 48.980 -36.046 1.00 31.77 554 THR A C 1
ATOM 4468 O O . THR A 1 554 ? 48.443 49.084 -36.292 1.00 31.77 554 THR A O 1
ATOM 4471 N N . ALA A 1 555 ? 49.965 49.209 -34.759 1.00 29.88 555 ALA A N 1
ATOM 4472 C CA . ALA A 1 555 ? 51.192 49.584 -34.028 1.00 29.88 555 ALA A CA 1
ATOM 4473 C C . ALA A 1 555 ? 50.879 49.829 -32.509 1.00 29.88 555 ALA A C 1
ATOM 4475 O O . ALA A 1 555 ? 49.728 49.741 -32.092 1.00 29.88 555 ALA A O 1
ATOM 4476 N N . TYR A 1 556 ? 51.911 50.248 -31.750 1.00 31.42 556 TYR A N 1
ATOM 4477 C CA . TYR A 1 556 ? 51.948 50.826 -30.381 1.00 31.42 556 TYR A CA 1
ATOM 4478 C C . TYR A 1 556 ? 51.876 49.909 -29.135 1.00 31.42 556 TYR A C 1
ATOM 4480 O O . TYR A 1 556 ? 50.888 49.229 -28.881 1.00 31.42 556 TYR A O 1
ATOM 4488 N N . GLY A 1 557 ? 52.947 49.992 -28.325 1.00 30.62 557 GLY A N 1
ATOM 4489 C CA . GLY A 1 557 ? 53.016 49.621 -26.898 1.00 30.62 557 GLY A CA 1
ATOM 4490 C C . GLY A 1 557 ? 52.814 50.854 -25.989 1.00 30.62 557 GLY A C 1
ATOM 4491 O O . GLY A 1 557 ? 51.953 51.675 -26.319 1.00 30.62 557 GLY A O 1
ATOM 4492 N N . PRO A 1 558 ? 53.595 51.065 -24.904 1.00 46.84 558 PRO A N 1
ATOM 4493 C CA . PRO A 1 558 ? 54.877 50.421 -24.563 1.00 46.84 558 PRO A CA 1
ATOM 4494 C C . PRO A 1 558 ? 54.761 49.053 -23.878 1.00 46.84 558 PRO A C 1
ATOM 4496 O O . PRO A 1 558 ? 53.793 48.857 -23.114 1.00 46.84 558 PRO A O 1
#

pLDDT: mean 70.65, std 25.86, range [24.45, 98.0]

Foldseek 3Di:
DVPVVVVVVVVVVVVVCVVPVPPDPPPDDDDDDDPDDDDPLNVVVVVVVVVLVVLCCLVVVVVVVVVVVVVVPDDDDDSDDSLVVVLVVVVCVVQVNDPPDDGDDLDDSLQQCAALQQLHVVNQRSLLLSLLVLVVLVVVCVFPPVRPSVVVCCVVQNSDLVRRDPPDDDPSVVSSVSQVVCVVVVDNQCLQKAKDAAQQPPAFQQAGRHFDSDGLCVQLVLQCVQAPDNRDTPNRCVVDDVCPRGVDDDPDDSNVVSSVVVCVRCVVDDHHPDHMGIFRNQDPVRDRDSVSSSVVVSVVPGDGHNDRQDDQDLADPVLSVVVSCLVVQRDPQLVVCVVVVNDDPQQAQLPQRPHGTGSQQLQAVPPLNVVLVCLLCQLVVHDDDRDRGPVSVVVVLVPDPADPVVSSLSVSLSSLLSVLSVVLSCCSVPNPDRDDSVCSNVSSLVSSLVSDVVPDPDLVSLSSVVSVVVVVVVCVVVVNDDDDDPPPDDVVVNVVSCVVCVVVNCVNVVVPDPPPPPPPVVVVVVVVVVVVVVVVPPDDDDDDDDDDDDDDDDDDDD

Secondary structure (DSSP, 8-state):
-TTHHHHHHHHHHHHHHH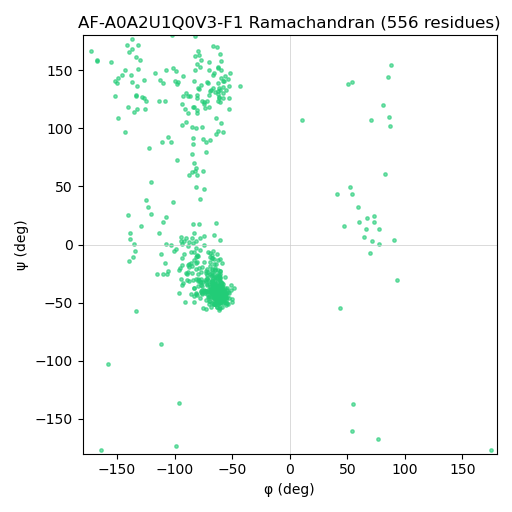HH----------------PPPHHHHHHHHHHHHHHHHHHHHHHHHHHHHHTTTTT-----TT-HHHHHHHHHHHHHTT--SS------S-HHHHHS-GGGTS--PPPHHHHHHHHHHHHHHHHHT----HHHHHHHHHH-S-GGG--TTS--HHHHHHHHHHHHHTTT--SGGGEEEE-SSSSSSBTTTS--STTS-HHHHSHHHHTTBS-TT-BHHHHTTS-TTTTBSS---SHHHHHHHHHHHHHHTT----SSPPEEEETTSTT----HHHHHHHHHHHHS---SS-----SSS-HHHHHHHHHHTTT-S--HHHHHTTT---S--B-TTTSSSB--HHIIIIISHHHHHHHHHHHHHTTPPP----SHHHHHHHHHHSS--HHHHHHHHHHHHHHHHHHHHHHHHHHH-SSPPPSTTHHHHHHHHHHHHHHTTS-THHHHHHHHHHHHHHHHHHHTT-------TTS-HHHHHHHHHHHHHHHHHHTT--S-------THHHHHHHHHHHHHHHT---------------------

Organism: Artemisia annua (NCBI:txid35608)

Nearest PDB structures (foldseek):
  8uw3-assembly1_A  TM=4.442E-01  e=4.433E-03  Homo sapiens

Solvent-accessible surface area (backbone atoms only — not comparable to full-atom values): 33231 Å² total; per-residue (Å²): 122,88,67,61,71,58,54,60,53,51,54,57,50,53,64,47,50,75,74,67,57,76,91,59,96,61,94,72,81,84,94,83,77,85,92,76,81,84,50,72,68,56,51,50,48,54,48,50,52,46,48,53,50,40,62,54,30,59,54,35,54,54,49,50,55,48,44,61,45,40,79,70,72,54,80,91,80,76,101,78,46,51,57,54,50,58,41,46,53,56,50,29,60,76,68,69,44,58,91,91,58,86,70,86,75,67,65,63,66,53,47,42,34,9,44,33,76,24,47,13,71,46,44,82,50,50,62,30,45,51,53,21,54,52,45,49,56,50,51,59,44,71,56,65,74,78,39,71,67,33,50,52,49,26,75,76,39,48,84,49,85,90,63,54,63,84,89,55,93,45,73,64,58,50,45,54,51,58,48,51,61,32,37,79,69,81,43,61,71,63,79,36,50,30,35,48,70,16,43,17,76,85,40,36,52,36,75,37,42,54,55,84,93,54,35,43,41,77,77,30,48,59,50,53,70,34,41,64,61,75,73,42,26,38,35,66,53,66,74,51,62,84,61,73,59,29,80,54,83,68,87,46,71,77,37,34,56,41,47,55,52,46,50,67,67,49,74,78,70,79,76,42,97,46,76,57,41,68,27,23,70,87,29,100,85,26,57,85,46,54,68,51,52,17,49,54,45,44,69,71,77,30,59,79,42,89,60,51,46,80,76,53,85,48,50,59,71,71,44,45,59,47,47,56,26,54,76,68,74,43,52,90,34,51,48,55,32,49,78,65,78,42,90,66,99,67,47,44,23,93,83,79,58,84,47,62,16,38,72,34,36,63,61,26,61,31,68,70,28,40,52,53,53,43,52,50,24,53,37,71,76,41,84,77,70,94,48,57,38,69,66,53,45,56,47,51,67,66,68,53,97,60,56,73,71,55,40,47,50,53,51,40,44,52,36,43,42,49,49,50,52,52,51,47,52,48,24,68,74,74,44,100,58,77,65,71,76,82,56,50,61,60,51,37,51,52,50,46,46,55,26,38,55,76,69,50,80,67,65,63,41,49,55,58,49,51,34,43,56,55,41,50,54,58,36,47,74,66,67,75,58,91,80,82,85,78,78,92,57,68,60,72,66,46,53,62,52,46,77,72,42,52,67,62,53,43,60,76,70,64,64,88,63,92,70,81,78,77,76,67,63,62,62,61,53,48,50,54,52,49,61,49,47,69,60,71,68,68,72,85,81,83,86,83,87,83,82,92,88,86,89,86,82,89,85,86,81,136

Mean predicted aligned error: 16.97 Å